Protein AF-A0A6P8ZH25-F1 (afdb_monomer_lite)

InterPro domains:
  IPR004117 Olfactory receptor, insect [PF02949] (187-429)
  IPR004117 Olfactory receptor, insect [PTHR21137] (127-429)

Structure (mmCIF, N/CA/C/O backbone):
data_AF-A0A6P8ZH25-F1
#
_entry.id   AF-A0A6P8ZH25-F1
#
loop_
_atom_site.group_PDB
_atom_site.id
_atom_site.type_symbol
_atom_site.label_atom_id
_atom_site.label_alt_id
_atom_site.label_comp_id
_atom_site.label_asym_id
_atom_site.label_entity_id
_atom_site.label_seq_id
_atom_site.pdbx_PDB_ins_code
_atom_site.Cartn_x
_atom_site.Cartn_y
_atom_site.Cartn_z
_atom_site.occupancy
_atom_site.B_iso_or_equiv
_atom_site.auth_seq_id
_atom_site.auth_comp_id
_atom_site.auth_asym_id
_atom_site.auth_atom_id
_atom_site.pdbx_PDB_model_num
ATOM 1 N N . MET A 1 1 ? 22.038 -32.013 53.210 1.00 41.94 1 MET A N 1
ATOM 2 C CA . MET A 1 1 ? 22.428 -30.971 52.239 1.00 41.94 1 MET A CA 1
ATOM 3 C C . MET A 1 1 ? 22.249 -31.558 50.854 1.00 41.94 1 MET A C 1
ATOM 5 O O . MET A 1 1 ? 22.486 -32.747 50.716 1.00 41.94 1 MET A O 1
ATOM 9 N N . GLU A 1 2 ? 21.809 -30.720 49.915 1.00 32.97 2 GLU A N 1
ATOM 10 C CA . GLU A 1 2 ? 21.386 -31.014 48.532 1.00 32.97 2 GLU A CA 1
ATOM 11 C C . GLU A 1 2 ? 19.942 -31.519 48.394 1.00 32.97 2 GLU A C 1
ATOM 13 O O . GLU A 1 2 ? 19.620 -32.697 48.521 1.00 32.97 2 GLU A O 1
ATOM 18 N N . GLY A 1 3 ? 19.056 -30.538 48.193 1.00 31.77 3 GLY A N 1
ATOM 19 C CA . GLY A 1 3 ? 17.655 -30.710 47.842 1.00 31.77 3 GLY A CA 1
ATOM 20 C C . GLY A 1 3 ? 17.484 -30.830 46.331 1.00 31.77 3 GLY A C 1
ATOM 21 O O . GLY A 1 3 ? 18.135 -30.141 45.551 1.00 31.77 3 GLY A O 1
ATOM 22 N N . VAL A 1 4 ? 16.588 -31.733 45.953 1.00 38.28 4 VAL A N 1
ATOM 23 C CA . VAL A 1 4 ? 16.160 -32.032 44.590 1.00 38.28 4 VAL A CA 1
ATOM 24 C C . VAL A 1 4 ? 15.191 -30.942 44.125 1.00 38.28 4 VAL A C 1
ATOM 26 O O . VAL A 1 4 ? 14.067 -30.870 44.619 1.00 38.28 4 VAL A O 1
ATOM 29 N N . GLU A 1 5 ? 15.601 -30.104 43.170 1.00 32.22 5 GLU A N 1
ATOM 30 C CA . GLU A 1 5 ? 14.687 -29.209 42.452 1.00 32.22 5 GLU A CA 1
ATOM 31 C C . GLU A 1 5 ? 14.111 -29.917 41.220 1.00 32.22 5 GLU A C 1
ATOM 33 O O . GLU A 1 5 ? 14.798 -30.221 40.243 1.00 32.22 5 GLU A O 1
ATOM 38 N N . ALA A 1 6 ? 12.807 -30.181 41.283 1.00 32.41 6 ALA A N 1
ATOM 39 C CA . ALA A 1 6 ? 11.999 -30.630 40.164 1.00 32.41 6 ALA A CA 1
ATOM 40 C C . ALA A 1 6 ? 11.753 -29.454 39.202 1.00 32.41 6 ALA A C 1
ATOM 42 O O . ALA A 1 6 ? 11.005 -28.526 39.504 1.00 32.41 6 ALA A O 1
ATOM 43 N N . SER A 1 7 ? 12.367 -29.509 38.019 1.00 28.81 7 SER A N 1
ATOM 44 C CA . SER A 1 7 ? 12.091 -28.581 36.920 1.00 28.81 7 SER A CA 1
ATOM 45 C C . SER A 1 7 ? 10.743 -28.920 36.278 1.00 28.81 7 SER A C 1
ATOM 47 O O . SER A 1 7 ? 10.609 -29.883 35.521 1.00 28.81 7 SER A O 1
ATOM 49 N N . SER A 1 8 ? 9.716 -28.132 36.597 1.00 29.30 8 SER A N 1
ATOM 50 C CA . SER A 1 8 ? 8.426 -28.165 35.912 1.00 29.30 8 SER A CA 1
ATOM 51 C C . SER A 1 8 ? 8.561 -27.526 34.526 1.00 29.30 8 SER A C 1
ATOM 53 O O . SER A 1 8 ? 8.585 -26.299 34.385 1.00 29.30 8 SER A O 1
ATOM 55 N N . ALA A 1 9 ? 8.626 -28.354 33.486 1.00 29.55 9 ALA A N 1
ATOM 56 C CA . ALA A 1 9 ? 8.555 -27.909 32.102 1.00 29.55 9 ALA A CA 1
ATOM 57 C C . ALA A 1 9 ? 7.158 -27.334 31.800 1.00 29.55 9 ALA A C 1
ATOM 59 O O . ALA A 1 9 ? 6.202 -28.061 31.530 1.00 29.55 9 ALA A O 1
ATOM 60 N N . THR A 1 10 ? 7.029 -26.009 31.832 1.00 28.42 10 THR A N 1
ATOM 61 C CA . THR A 1 10 ? 5.846 -25.299 31.339 1.00 28.42 10 THR A CA 1
ATOM 62 C C . THR A 1 10 ? 5.894 -25.246 29.812 1.00 28.42 10 THR A C 1
ATOM 64 O O . THR A 1 10 ? 6.692 -24.537 29.198 1.00 28.42 10 THR A O 1
ATOM 67 N N . CYS A 1 11 ? 5.025 -26.038 29.182 1.00 28.30 11 CYS A N 1
ATOM 68 C CA . CYS A 1 11 ? 4.780 -26.030 27.744 1.00 28.30 11 CYS A CA 1
ATOM 69 C C . CYS A 1 11 ? 4.263 -24.645 27.306 1.00 28.30 11 CYS A C 1
ATOM 71 O O . CYS A 1 11 ? 3.097 -24.315 27.518 1.00 28.30 11 CYS A O 1
ATOM 73 N N . ARG A 1 12 ? 5.114 -23.826 26.677 1.00 30.80 12 ARG A N 1
ATOM 74 C CA . ARG A 1 12 ? 4.680 -22.600 25.985 1.00 30.80 12 ARG A CA 1
ATOM 75 C C . ARG A 1 12 ? 3.961 -22.974 24.680 1.00 30.80 12 ARG A C 1
ATOM 77 O O . ARG A 1 12 ? 4.535 -23.720 23.885 1.00 30.80 12 ARG A O 1
ATOM 84 N N . PRO A 1 13 ? 2.762 -22.445 24.383 1.00 30.08 13 PRO A N 1
ATOM 85 C CA . PRO A 1 13 ? 2.183 -22.592 23.056 1.00 30.08 13 PRO A CA 1
ATOM 86 C C . PRO A 1 13 ? 2.906 -21.661 22.073 1.00 30.08 13 PRO A C 1
ATOM 88 O O . PRO A 1 13 ? 3.035 -20.462 22.319 1.00 30.08 13 PRO A O 1
ATOM 91 N N . SER A 1 14 ? 3.376 -22.203 20.946 1.00 31.39 14 SER A N 1
ATOM 92 C CA . SER A 1 14 ? 3.889 -21.399 19.834 1.00 31.39 14 SER A CA 1
ATOM 93 C C . SER A 1 14 ? 2.735 -20.728 19.076 1.00 31.39 14 SER A C 1
ATOM 95 O O . SER A 1 14 ? 1.662 -21.313 18.900 1.00 31.39 14 SER A O 1
ATOM 97 N N . ALA A 1 15 ? 2.977 -19.512 18.574 1.00 33.41 15 ALA A N 1
ATOM 98 C CA . ALA A 1 15 ? 2.039 -18.714 17.771 1.00 33.41 15 ALA A CA 1
ATOM 99 C C . ALA A 1 15 ? 1.499 -19.449 16.522 1.00 33.41 15 ALA A C 1
ATOM 101 O O . ALA A 1 15 ? 0.441 -19.108 15.998 1.00 33.41 15 ALA A O 1
ATOM 102 N N . SER A 1 16 ? 2.160 -20.530 16.102 1.00 31.88 16 SER A N 1
ATOM 103 C CA . SER A 1 16 ? 1.724 -21.449 15.047 1.00 31.88 16 SER A CA 1
ATOM 104 C C . SER A 1 16 ? 0.366 -22.116 15.334 1.00 31.88 16 SER A C 1
ATOM 106 O O . SER A 1 16 ? -0.318 -22.538 14.404 1.00 31.88 16 SER A O 1
ATOM 108 N N . ARG A 1 17 ? -0.067 -22.211 16.604 1.00 32.06 17 ARG A N 1
ATOM 109 C CA . ARG A 1 17 ? -1.355 -22.838 16.960 1.00 32.06 17 ARG A CA 1
ATOM 110 C C . ARG A 1 17 ? -2.579 -21.948 16.721 1.00 32.06 17 ARG A C 1
ATOM 112 O O . ARG A 1 17 ? -3.657 -22.499 16.519 1.00 32.06 17 ARG A O 1
ATOM 119 N N . LEU A 1 18 ? -2.434 -20.620 16.666 1.00 34.16 18 LEU A N 1
ATOM 120 C CA . LEU A 1 18 ? -3.557 -19.726 16.336 1.00 34.16 18 LEU A CA 1
ATOM 121 C C . LEU A 1 18 ? -3.983 -19.858 14.866 1.00 34.16 18 LEU A C 1
ATOM 123 O O . LEU A 1 18 ? -5.175 -19.854 14.575 1.00 34.16 18 LEU A O 1
ATOM 127 N N . ILE A 1 19 ? -3.031 -20.104 13.962 1.00 35.47 19 ILE A N 1
ATOM 128 C CA . ILE A 1 19 ? -3.310 -20.353 12.539 1.00 35.47 19 ILE A CA 1
ATOM 129 C C . ILE A 1 19 ? -3.997 -21.723 12.354 1.00 35.47 19 ILE A C 1
ATOM 131 O O . ILE A 1 19 ? -4.951 -21.848 11.588 1.00 35.47 19 ILE A O 1
ATOM 135 N N . CYS A 1 20 ? -3.618 -22.742 13.137 1.00 30.62 20 CYS A N 1
ATOM 136 C CA . CYS A 1 20 ? -4.289 -24.052 13.120 1.00 30.62 20 CYS A CA 1
ATOM 137 C C . CYS A 1 20 ? -5.704 -24.049 13.733 1.00 30.62 20 CYS A C 1
ATOM 139 O O . CYS A 1 20 ? -6.527 -24.887 13.353 1.00 30.62 20 CYS A O 1
ATOM 141 N N . CYS A 1 21 ? -6.018 -23.136 14.661 1.00 30.91 21 CYS A N 1
ATOM 142 C CA . CYS A 1 21 ? -7.370 -23.024 15.221 1.00 30.91 21 CYS A CA 1
ATOM 143 C C . CYS A 1 21 ? -8.392 -22.528 14.185 1.00 30.91 21 CYS A C 1
ATOM 145 O O . CYS A 1 21 ? -9.503 -23.057 14.157 1.00 30.91 21 CYS A O 1
ATOM 147 N N . ASN A 1 22 ? -8.006 -21.625 13.276 1.00 34.78 22 ASN A N 1
ATOM 148 C CA . ASN A 1 22 ? -8.889 -21.165 12.195 1.00 34.78 22 ASN A CA 1
ATOM 149 C C . ASN A 1 22 ? -9.172 -22.266 11.157 1.00 34.78 22 ASN A C 1
ATOM 151 O O . ASN A 1 22 ? -10.316 -22.436 10.739 1.00 34.78 22 ASN A O 1
ATOM 155 N N . VAL A 1 23 ? -8.184 -23.111 10.834 1.00 36.50 23 VAL A N 1
ATOM 156 C CA . VAL A 1 23 ? -8.378 -24.249 9.912 1.00 36.50 23 VAL A CA 1
ATOM 157 C C . VAL A 1 23 ? -9.292 -25.329 10.516 1.00 36.50 23 VAL A C 1
ATOM 159 O O . VAL A 1 23 ? -10.121 -25.911 9.815 1.00 36.50 23 VAL A O 1
ATOM 162 N N . ARG A 1 24 ? -9.213 -25.585 11.833 1.00 31.42 24 ARG A N 1
ATOM 163 C CA . ARG A 1 24 ? -10.114 -26.542 12.511 1.00 31.42 24 ARG A CA 1
ATOM 164 C C . ARG A 1 24 ? -11.549 -26.033 12.655 1.00 31.42 24 ARG A C 1
ATOM 166 O O . ARG A 1 24 ? -12.466 -26.853 12.636 1.00 31.42 24 ARG A O 1
ATOM 173 N N . PHE A 1 25 ? -11.753 -24.723 12.795 1.00 35.47 25 PHE A N 1
ATOM 174 C CA . PHE A 1 25 ? -13.096 -24.143 12.893 1.00 35.47 25 PHE A CA 1
ATOM 175 C C . PHE A 1 25 ? -13.798 -24.060 11.528 1.00 35.47 25 PHE A C 1
ATOM 177 O O . PHE A 1 25 ? -14.995 -24.332 11.454 1.00 35.47 25 PHE A O 1
ATOM 184 N N . ALA A 1 26 ? -13.056 -23.794 10.444 1.00 39.66 26 ALA A N 1
ATOM 185 C CA . ALA A 1 26 ? -13.583 -23.851 9.078 1.00 39.66 26 ALA A CA 1
ATOM 186 C C . ALA A 1 26 ? -14.011 -25.279 8.682 1.00 39.66 26 ALA A C 1
ATOM 188 O O . ALA A 1 26 ? -15.120 -25.478 8.187 1.00 39.66 26 ALA A O 1
ATOM 189 N N . ARG A 1 27 ? -13.201 -26.294 9.023 1.00 33.53 27 ARG A N 1
ATOM 190 C CA . ARG A 1 27 ? -13.500 -27.707 8.720 1.00 33.53 27 ARG A CA 1
ATOM 191 C C . ARG A 1 27 ? -14.747 -28.242 9.443 1.00 33.53 27 ARG A C 1
ATOM 193 O O . ARG A 1 27 ? -15.512 -29.004 8.865 1.00 33.53 27 ARG A O 1
ATOM 200 N N . ARG A 1 28 ? -15.021 -27.788 10.676 1.00 37.75 28 ARG A N 1
ATOM 201 C CA . ARG A 1 28 ? -16.257 -28.156 11.402 1.00 37.75 28 ARG A CA 1
ATOM 202 C C . ARG A 1 28 ? -17.522 -27.505 10.837 1.00 37.75 28 ARG A C 1
ATOM 204 O O . ARG A 1 28 ? -18.614 -28.001 11.099 1.00 37.75 28 ARG A O 1
ATOM 211 N N . ARG A 1 29 ? -17.401 -26.411 10.076 1.00 40.12 29 ARG A N 1
ATOM 212 C CA . ARG A 1 29 ? -18.542 -25.763 9.412 1.00 40.12 29 ARG A CA 1
ATOM 213 C C . ARG A 1 29 ? -18.946 -26.481 8.123 1.00 40.12 29 ARG A C 1
ATOM 215 O O . ARG A 1 29 ? -20.135 -26.531 7.831 1.00 40.12 29 ARG A O 1
ATOM 222 N N . GLU A 1 30 ? -17.993 -27.083 7.410 1.00 43.09 30 GLU A N 1
ATOM 223 C CA . GLU A 1 30 ? -18.275 -27.941 6.247 1.00 43.09 30 GLU A CA 1
ATOM 224 C C . GLU A 1 30 ? -18.867 -29.297 6.658 1.00 43.09 30 GLU A C 1
ATOM 226 O O . GLU A 1 30 ? -19.815 -29.767 6.035 1.00 43.09 30 GLU A O 1
ATOM 231 N N . GLU A 1 31 ? -18.401 -29.886 7.764 1.00 42.75 31 GLU A N 1
ATOM 232 C CA . GLU A 1 31 ? -18.943 -31.156 8.281 1.00 42.75 31 GLU A CA 1
ATOM 233 C C . GLU A 1 31 ? -20.357 -31.012 8.885 1.00 42.75 31 GLU A C 1
ATOM 235 O O . GLU A 1 31 ? -21.111 -31.982 8.935 1.00 42.75 31 GLU A O 1
ATOM 240 N N . ALA A 1 32 ? -20.766 -29.803 9.289 1.00 43.03 32 ALA A N 1
ATOM 241 C CA . ALA A 1 32 ? -22.109 -29.530 9.813 1.00 43.03 32 ALA A CA 1
ATOM 242 C C . ALA A 1 32 ? -23.159 -29.200 8.727 1.00 43.03 32 ALA A C 1
ATOM 244 O O . ALA A 1 32 ? -24.342 -29.079 9.045 1.00 43.03 32 ALA A O 1
ATOM 245 N N . ALA A 1 33 ? -22.759 -29.056 7.456 1.00 40.97 33 ALA A N 1
ATOM 246 C CA . ALA A 1 33 ? -23.643 -28.623 6.368 1.00 40.97 33 ALA A CA 1
ATOM 247 C C . ALA A 1 33 ? -24.341 -29.766 5.596 1.00 40.97 33 ALA A C 1
ATOM 249 O O . ALA A 1 33 ? -25.111 -29.486 4.681 1.00 40.97 33 ALA A O 1
ATOM 250 N N . PHE A 1 34 ? -24.138 -31.037 5.964 1.00 39.31 34 PHE A N 1
ATOM 251 C CA . PHE A 1 34 ? -24.825 -32.169 5.325 1.00 39.31 34 PHE A CA 1
ATOM 252 C C . PHE A 1 34 ? -25.292 -33.238 6.325 1.00 39.31 34 PHE A C 1
ATOM 254 O O . PHE A 1 34 ? -24.576 -34.207 6.579 1.00 39.31 34 PHE A O 1
ATOM 261 N N . PRO A 1 35 ? -26.538 -33.164 6.824 1.00 36.78 35 PRO A N 1
ATOM 262 C CA . PRO A 1 35 ? -27.237 -34.337 7.305 1.00 36.78 35 PRO A CA 1
ATOM 263 C C . PRO A 1 35 ? -28.072 -34.926 6.157 1.00 36.78 35 PRO A C 1
ATOM 265 O O . PRO A 1 35 ? -29.107 -34.389 5.778 1.00 36.78 35 PRO A O 1
ATOM 268 N N . GLY A 1 36 ? -27.592 -36.043 5.610 1.00 37.91 36 GLY A N 1
ATOM 269 C CA . GLY A 1 36 ? -28.403 -37.128 5.048 1.00 37.91 36 GLY A CA 1
ATOM 270 C C . GLY A 1 36 ? -29.333 -36.835 3.863 1.00 37.91 36 GLY A C 1
ATOM 271 O O . GLY A 1 36 ? -30.453 -36.366 4.037 1.00 37.91 36 GLY A O 1
ATOM 272 N N . LYS A 1 37 ? -28.972 -37.352 2.682 1.00 33.91 37 LYS A N 1
ATOM 273 C CA . LYS A 1 37 ? -29.945 -38.003 1.789 1.00 33.91 37 LYS A CA 1
ATOM 274 C C . LYS A 1 37 ? -29.363 -39.302 1.249 1.00 33.91 37 LYS A C 1
ATOM 276 O O . LYS A 1 37 ? -28.205 -39.364 0.851 1.00 33.91 37 LYS A O 1
ATOM 281 N N . GLY A 1 38 ? -30.185 -40.338 1.365 1.00 31.92 38 GLY A N 1
ATOM 282 C CA . GLY A 1 38 ? -29.823 -41.731 1.201 1.00 31.92 38 GLY A CA 1
ATOM 283 C C . GLY A 1 38 ? -29.716 -42.220 -0.239 1.00 31.92 38 GLY A C 1
ATOM 284 O O . GLY A 1 38 ? -30.095 -41.562 -1.203 1.00 31.92 38 GLY A O 1
ATOM 285 N N . SER A 1 39 ? -29.186 -43.436 -0.275 1.00 34.12 39 SER A N 1
ATOM 286 C CA . SER A 1 39 ? -29.088 -44.412 -1.354 1.00 34.12 39 SER A CA 1
ATOM 287 C C . SER A 1 39 ? -30.368 -44.614 -2.180 1.00 34.12 39 SER A C 1
ATOM 289 O O . SER A 1 39 ? -31.435 -44.823 -1.605 1.00 34.12 39 SER A O 1
ATOM 291 N N . ALA A 1 40 ? -30.214 -44.621 -3.510 1.00 32.22 40 ALA A N 1
ATOM 292 C CA . ALA A 1 40 ? -30.856 -45.510 -4.497 1.00 32.22 40 ALA A CA 1
ATOM 293 C C . ALA A 1 40 ? -30.321 -45.106 -5.894 1.00 32.22 40 ALA A C 1
ATOM 295 O O . ALA A 1 40 ? -30.482 -43.962 -6.304 1.00 32.22 40 ALA A O 1
ATOM 296 N N . ALA A 1 41 ? -29.446 -45.898 -6.515 1.00 31.73 41 ALA A N 1
ATOM 297 C CA . ALA A 1 41 ? -29.753 -46.999 -7.440 1.00 31.73 41 ALA A CA 1
ATOM 298 C C . ALA A 1 41 ? -29.837 -46.561 -8.924 1.00 31.73 41 ALA A C 1
ATOM 300 O O . ALA A 1 41 ? -30.678 -45.759 -9.313 1.00 31.73 41 ALA A O 1
ATOM 301 N N . ASP A 1 42 ? -28.944 -47.165 -9.714 1.00 30.44 42 ASP A N 1
ATOM 302 C CA . ASP A 1 42 ? -29.065 -47.574 -11.119 1.00 30.44 42 ASP A CA 1
ATOM 303 C C . ASP A 1 42 ? -29.410 -46.558 -12.224 1.00 30.44 42 ASP A C 1
ATOM 305 O O . ASP A 1 42 ? -30.568 -46.189 -12.425 1.00 30.44 42 ASP A O 1
ATOM 309 N N . ARG A 1 43 ? -28.423 -46.299 -13.107 1.00 29.84 43 ARG A N 1
ATOM 310 C CA . ARG A 1 43 ? -28.466 -46.743 -14.523 1.00 29.84 43 ARG A CA 1
ATOM 311 C C . ARG A 1 43 ? -27.180 -46.424 -15.319 1.00 29.84 43 ARG A C 1
ATOM 313 O O . ARG A 1 43 ? -26.811 -45.273 -15.492 1.00 29.84 43 ARG A O 1
ATOM 320 N N . CYS A 1 44 ? -26.554 -47.508 -15.786 1.00 29.61 44 CYS A N 1
ATOM 321 C CA . CYS A 1 44 ? -25.928 -47.795 -17.091 1.00 29.61 44 CYS A CA 1
ATOM 322 C C . CYS A 1 44 ? -25.348 -46.670 -17.988 1.00 29.61 44 CYS A C 1
ATOM 324 O O . CYS A 1 44 ? -26.069 -45.766 -18.389 1.00 29.61 44 CYS A O 1
ATOM 326 N N . LEU A 1 45 ? -24.072 -46.869 -18.386 1.00 30.05 45 LEU A N 1
ATOM 327 C CA . LEU A 1 45 ? -23.525 -47.023 -19.766 1.00 30.05 45 LEU A CA 1
ATOM 328 C C . LEU A 1 45 ? -24.222 -46.210 -20.885 1.00 30.05 45 LEU A C 1
ATOM 330 O O . LEU A 1 45 ? -25.428 -46.315 -21.044 1.00 30.05 45 LEU A O 1
ATOM 334 N N . SER A 1 46 ? -23.589 -45.512 -21.832 1.00 29.73 46 SER A N 1
ATOM 335 C CA . SER A 1 46 ? -22.225 -45.487 -22.383 1.00 29.73 46 SER A CA 1
ATOM 336 C C . SER A 1 46 ? -22.172 -44.371 -23.475 1.00 29.73 46 SER A C 1
ATOM 338 O O . SER A 1 46 ? -23.201 -43.750 -23.740 1.00 29.73 46 SER A O 1
ATOM 340 N N . PRO A 1 47 ? -21.013 -44.088 -24.110 1.00 48.34 47 PRO A N 1
ATOM 341 C CA . PRO A 1 47 ? -20.700 -42.829 -24.808 1.00 48.34 47 PRO A CA 1
ATOM 342 C C . PRO A 1 47 ? -20.825 -42.906 -26.341 1.00 48.34 47 PRO A C 1
ATOM 344 O O . PRO A 1 47 ? -20.749 -44.004 -26.891 1.00 48.34 47 PRO A O 1
ATOM 347 N N . SER A 1 48 ? -20.917 -41.767 -27.055 1.00 28.11 48 SER A N 1
ATOM 348 C CA . SER A 1 48 ? -20.424 -41.637 -28.451 1.00 28.11 48 SER A CA 1
ATOM 349 C C . SER A 1 48 ? -20.575 -40.241 -29.099 1.00 28.11 48 SER A C 1
ATOM 351 O O . SER A 1 48 ? -21.643 -39.646 -29.049 1.00 28.11 48 SER A O 1
ATOM 353 N N . TYR A 1 49 ? -19.503 -39.857 -29.818 1.00 28.16 49 TYR A N 1
ATOM 354 C CA . TYR A 1 49 ? -19.411 -39.038 -31.052 1.00 28.16 49 TYR A CA 1
ATOM 355 C C . TYR A 1 49 ? -19.664 -37.511 -30.977 1.00 28.16 49 TYR A C 1
ATOM 357 O O . TYR A 1 49 ? -20.707 -37.073 -30.518 1.00 28.16 49 TYR A O 1
ATOM 365 N N . MET A 1 50 ? -18.694 -36.622 -31.268 1.00 28.44 50 MET A N 1
ATOM 366 C CA . MET A 1 50 ? -17.892 -36.300 -32.485 1.00 28.44 50 MET A CA 1
ATOM 367 C C . MET A 1 50 ? -18.469 -35.109 -33.277 1.00 28.44 50 MET A C 1
ATOM 369 O O . MET A 1 50 ? -19.603 -35.149 -33.732 1.00 28.44 50 MET A O 1
ATOM 373 N N . GLU A 1 51 ? -17.610 -34.092 -33.409 1.00 29.97 51 GLU A N 1
ATOM 374 C CA . GLU A 1 51 ? -17.372 -33.170 -34.537 1.00 29.97 51 GLU A CA 1
ATOM 375 C C . GLU A 1 51 ? -18.513 -32.563 -35.374 1.00 29.97 51 GLU A C 1
ATOM 377 O O . GLU A 1 51 ? -19.304 -33.261 -35.996 1.00 29.97 51 GLU A O 1
ATOM 382 N N . HIS A 1 52 ? -18.430 -31.227 -35.506 1.00 28.77 52 HIS A N 1
ATOM 383 C CA . HIS A 1 52 ? -18.580 -30.363 -36.702 1.00 28.77 52 HIS A CA 1
ATOM 384 C C . HIS A 1 52 ? -19.217 -29.020 -36.285 1.00 28.77 52 HIS A C 1
ATOM 386 O O . HIS A 1 52 ? -20.030 -28.978 -35.375 1.00 28.77 52 HIS A O 1
ATOM 392 N N . SER A 1 53 ? -18.967 -27.852 -36.876 1.00 27.98 53 SER A N 1
ATOM 393 C CA . SER A 1 53 ? -18.182 -27.413 -38.028 1.00 27.98 53 SER A CA 1
ATOM 394 C C . SER A 1 53 ? -18.185 -25.874 -37.996 1.00 27.98 53 SER A C 1
ATOM 396 O O . SER A 1 53 ? -19.134 -25.245 -37.525 1.00 27.98 53 SER A O 1
ATOM 398 N N . ALA A 1 54 ? -17.113 -25.281 -38.513 1.00 32.25 54 ALA A N 1
ATOM 399 C CA . ALA A 1 54 ? -16.956 -23.862 -38.787 1.00 32.25 54 ALA A CA 1
ATOM 400 C C . ALA A 1 54 ? -17.879 -23.358 -39.917 1.00 32.25 54 ALA A C 1
ATOM 402 O O . ALA A 1 54 ? -18.015 -24.023 -40.936 1.00 32.25 54 ALA A O 1
ATOM 403 N N . ARG A 1 55 ? -18.410 -22.133 -39.779 1.00 30.30 55 ARG A N 1
ATOM 404 C CA . ARG A 1 55 ? -18.876 -21.199 -40.838 1.00 30.30 55 ARG A CA 1
ATOM 405 C C . ARG A 1 55 ? -18.868 -19.797 -40.199 1.00 30.30 55 ARG A C 1
ATOM 407 O O . ARG A 1 55 ? -19.412 -19.652 -39.115 1.00 30.30 55 ARG A O 1
ATOM 414 N N . GLY A 1 56 ? -18.261 -18.730 -40.719 1.00 28.38 56 GLY A N 1
ATOM 415 C CA . GLY A 1 56 ? -17.935 -18.387 -42.101 1.00 28.38 56 GLY A CA 1
ATOM 416 C C . GLY A 1 56 ? -19.106 -17.640 -42.753 1.00 28.38 56 GLY A C 1
ATOM 417 O O . GLY A 1 56 ? -20.055 -18.301 -43.175 1.00 28.38 56 GLY A O 1
ATOM 418 N N . ARG A 1 57 ? -19.048 -16.294 -42.778 1.00 31.83 57 ARG A N 1
ATOM 419 C CA . ARG A 1 57 ? -19.710 -15.334 -43.704 1.00 31.83 57 ARG A CA 1
ATOM 420 C C . ARG A 1 57 ? -19.393 -13.903 -43.222 1.00 31.83 57 ARG A C 1
ATOM 422 O O . ARG A 1 57 ? -19.732 -13.571 -42.095 1.00 31.83 57 ARG A O 1
ATOM 429 N N . GLU A 1 58 ? -18.531 -13.117 -43.870 1.00 31.58 58 GLU A N 1
ATOM 430 C CA . GLU A 1 58 ? -18.702 -12.371 -45.138 1.00 31.58 58 GLU A CA 1
ATOM 431 C C . GLU A 1 58 ? -19.977 -11.520 -45.220 1.00 31.58 58 GLU A C 1
ATOM 433 O O . GLU A 1 58 ? -21.068 -12.047 -45.425 1.00 31.58 58 GLU A O 1
ATOM 438 N N . THR A 1 59 ? -19.793 -10.196 -45.173 1.00 33.00 59 THR A N 1
ATOM 439 C CA . THR A 1 59 ? -20.651 -9.203 -45.839 1.00 33.00 59 THR A CA 1
ATOM 440 C C . THR A 1 59 ? -19.799 -8.008 -46.275 1.00 33.00 59 THR A C 1
ATOM 442 O O . THR A 1 59 ? -19.374 -7.202 -45.450 1.00 33.00 59 THR A O 1
ATOM 445 N N . GLU A 1 60 ? -19.579 -7.908 -47.585 1.00 32.78 60 GLU A N 1
ATOM 446 C CA . GLU A 1 60 ? -19.169 -6.708 -48.320 1.00 32.78 60 GLU A CA 1
ATOM 447 C C . GLU A 1 60 ? -20.361 -6.131 -49.114 1.00 32.78 60 GLU A C 1
ATOM 449 O O . GLU A 1 60 ? -21.305 -6.857 -49.431 1.00 32.78 60 GLU A O 1
ATOM 454 N N . ARG A 1 61 ? -20.201 -4.861 -49.539 1.00 29.91 61 ARG A N 1
ATOM 455 C CA . ARG A 1 61 ? -21.020 -3.996 -50.436 1.00 29.91 61 ARG A CA 1
ATOM 456 C C . ARG A 1 61 ? -22.082 -3.126 -49.740 1.00 29.91 61 ARG A C 1
ATOM 458 O O . ARG A 1 61 ? -22.771 -3.586 -48.850 1.00 29.91 61 ARG A O 1
ATOM 465 N N . CYS A 1 62 ? -22.332 -1.866 -50.123 1.00 28.00 62 CYS A N 1
ATOM 466 C CA . CYS A 1 62 ? -21.925 -1.080 -51.298 1.00 28.00 62 CYS A CA 1
ATOM 467 C C . CYS A 1 62 ? -22.163 0.437 -51.060 1.00 28.00 62 CYS A C 1
ATOM 469 O O . CYS A 1 62 ? -23.228 0.816 -50.589 1.00 28.00 62 CYS A O 1
ATOM 471 N N . VAL A 1 63 ? -21.201 1.270 -51.482 1.00 30.55 63 VAL A N 1
ATOM 472 C CA . VAL A 1 63 ? -21.321 2.471 -52.352 1.00 30.55 63 VAL A CA 1
ATOM 473 C C . VAL A 1 63 ? -22.416 3.527 -52.076 1.00 30.55 63 VAL A C 1
ATOM 475 O O . VAL A 1 63 ? -23.586 3.304 -52.369 1.00 30.55 63 VAL A O 1
ATOM 478 N N . ARG A 1 64 ? -21.998 4.778 -51.789 1.00 28.92 64 ARG A N 1
ATOM 479 C CA . ARG A 1 64 ? -22.271 5.936 -52.681 1.00 28.92 64 ARG A CA 1
ATOM 480 C C . ARG A 1 64 ? -21.485 7.205 -52.322 1.00 28.92 64 ARG A C 1
ATOM 482 O O . ARG A 1 64 ? -21.637 7.801 -51.265 1.00 28.92 64 ARG A O 1
ATOM 489 N N . THR A 1 65 ? -20.711 7.635 -53.309 1.00 33.00 65 THR A N 1
ATOM 490 C CA . THR A 1 65 ? -20.127 8.958 -53.538 1.00 33.00 65 THR A CA 1
ATOM 491 C C . THR A 1 65 ? -21.183 10.059 -53.686 1.00 33.00 65 THR A C 1
ATOM 493 O O . THR A 1 65 ? -22.143 9.883 -54.437 1.00 33.00 65 THR A O 1
ATOM 496 N N . ARG A 1 66 ? -20.935 11.240 -53.102 1.00 30.64 66 ARG A N 1
ATOM 497 C CA . ARG A 1 66 ? -21.407 12.535 -53.625 1.00 30.64 66 ARG A CA 1
ATOM 498 C C . ARG A 1 66 ? -20.404 13.643 -53.293 1.00 30.64 66 ARG A C 1
ATOM 500 O O . ARG A 1 66 ? -20.294 14.090 -52.160 1.00 30.64 66 ARG A O 1
ATOM 507 N N . SER A 1 67 ? -19.696 14.074 -54.327 1.00 32.47 67 SER A N 1
ATOM 508 C CA . SER A 1 67 ? -18.982 15.342 -54.432 1.00 32.47 67 SER A CA 1
ATOM 509 C C . SER A 1 67 ? -19.888 16.378 -55.104 1.00 32.47 67 SER A C 1
ATOM 511 O O . SER A 1 67 ? -20.485 16.047 -56.127 1.00 32.47 67 SER A O 1
ATOM 513 N N . ALA A 1 68 ? -19.952 17.601 -54.566 1.00 33.41 68 ALA A N 1
ATOM 514 C CA . ALA A 1 68 ? -19.936 18.886 -55.291 1.00 33.41 68 ALA A CA 1
ATOM 515 C C . ALA A 1 68 ? -20.491 20.024 -54.415 1.00 33.41 68 ALA A C 1
ATOM 517 O O . ALA A 1 68 ? -21.514 19.853 -53.758 1.00 33.41 68 ALA A O 1
ATOM 518 N N . GLY A 1 69 ? -19.865 21.204 -54.502 1.00 29.23 69 GLY A N 1
ATOM 519 C CA . GLY A 1 69 ? -20.541 22.477 -54.228 1.00 29.23 69 GLY A CA 1
ATOM 520 C C . GLY A 1 69 ? -19.793 23.454 -53.325 1.00 29.23 69 GLY A C 1
ATOM 521 O O . GLY A 1 69 ? -20.130 23.602 -52.158 1.00 29.23 69 GLY A O 1
ATOM 522 N N . TRP A 1 70 ? -18.816 24.167 -53.885 1.00 37.91 70 TRP A N 1
ATOM 523 C CA . TRP A 1 70 ? -18.307 25.429 -53.342 1.00 37.91 70 TRP A CA 1
ATOM 524 C C . TRP A 1 70 ? -19.390 26.521 -53.364 1.00 37.91 70 TRP A C 1
ATOM 526 O O . TRP A 1 70 ? -19.975 26.768 -54.417 1.00 37.91 70 TRP A O 1
ATOM 536 N N . ALA A 1 71 ? -19.551 27.267 -52.268 1.00 32.62 71 ALA A N 1
ATOM 537 C CA . ALA A 1 71 ? -20.043 28.644 -52.306 1.00 32.62 71 ALA A CA 1
ATOM 538 C C . ALA A 1 71 ? -19.484 29.460 -51.129 1.00 32.62 71 ALA A C 1
ATOM 540 O O . ALA A 1 71 ? -19.391 28.996 -49.996 1.00 32.62 71 ALA A O 1
ATOM 541 N N . ARG A 1 72 ? -19.069 30.682 -51.462 1.00 36.62 72 ARG A N 1
ATOM 542 C CA . ARG A 1 72 ? -18.359 31.667 -50.641 1.00 36.62 72 ARG A CA 1
ATOM 543 C C . ARG A 1 72 ? -19.285 32.241 -49.565 1.00 36.62 72 ARG A C 1
ATOM 545 O O . ARG A 1 72 ? -20.405 32.630 -49.876 1.00 36.62 72 ARG A O 1
ATOM 552 N N . GLY A 1 73 ? -18.781 32.386 -48.343 1.00 34.16 73 GLY A N 1
ATOM 553 C CA . GLY A 1 73 ? -19.439 33.123 -47.265 1.00 34.16 73 GLY A CA 1
ATOM 554 C C . GLY A 1 73 ? -18.392 33.837 -46.420 1.00 34.16 73 GLY A C 1
ATOM 555 O O . GLY A 1 73 ? -17.543 33.196 -45.810 1.00 34.16 73 GLY A O 1
ATOM 556 N N . ALA A 1 74 ? -18.416 35.167 -46.461 1.00 34.19 74 ALA A N 1
ATOM 557 C CA . ALA A 1 74 ? -17.466 36.053 -45.809 1.00 34.19 74 ALA A CA 1
ATOM 558 C C . ALA A 1 74 ? -17.416 35.857 -44.284 1.00 34.19 74 ALA A C 1
ATOM 560 O O . ALA A 1 74 ? -18.436 35.696 -43.614 1.00 34.19 74 ALA A O 1
ATOM 561 N N . ALA A 1 75 ? -16.197 35.915 -43.754 1.00 33.34 75 ALA A N 1
ATOM 562 C CA . ALA A 1 75 ? -15.877 35.809 -42.343 1.00 33.34 75 ALA A CA 1
ATOM 563 C C . ALA A 1 75 ? -16.504 36.948 -41.517 1.00 33.34 75 ALA A C 1
ATOM 565 O O . ALA A 1 75 ? -16.242 38.126 -41.759 1.00 33.34 75 ALA A O 1
ATOM 566 N N . ARG A 1 76 ? -17.255 36.589 -40.471 1.00 35.66 76 ARG A N 1
ATOM 567 C CA . ARG A 1 76 ? -17.354 37.390 -39.245 1.00 35.66 76 ARG A CA 1
ATOM 568 C C . ARG A 1 76 ? -16.594 36.648 -38.157 1.00 35.66 76 ARG A C 1
ATOM 570 O O . ARG A 1 76 ? -16.957 35.535 -37.792 1.00 35.66 76 ARG A O 1
ATOM 577 N N . VAL A 1 77 ? -15.520 37.270 -37.688 1.00 40.38 77 VAL A N 1
ATOM 578 C CA . VAL A 1 77 ? -14.703 36.819 -36.559 1.00 40.38 77 VAL A CA 1
ATOM 579 C C . VAL A 1 77 ? -15.539 36.960 -35.280 1.00 40.38 77 VAL A C 1
ATOM 581 O O . VAL A 1 77 ? -15.921 38.084 -34.951 1.00 40.38 77 VAL A O 1
ATOM 584 N N . PRO A 1 78 ? -15.862 35.874 -34.555 1.00 44.22 78 PRO A N 1
ATOM 585 C CA . PRO A 1 78 ? -16.412 35.999 -33.213 1.00 44.22 78 PRO A CA 1
ATOM 586 C C . PRO A 1 78 ? -15.308 36.465 -32.246 1.00 44.22 78 PRO A C 1
ATOM 588 O O . PRO A 1 78 ? -14.138 36.117 -32.438 1.00 44.22 78 PRO A O 1
ATOM 591 N N . PRO A 1 79 ? -15.643 37.257 -31.211 1.00 39.56 79 PRO A N 1
ATOM 592 C CA . PRO A 1 79 ? -14.667 37.710 -30.232 1.00 39.56 79 PRO A CA 1
ATOM 593 C C . PRO A 1 79 ? -14.010 36.514 -29.540 1.00 39.56 79 PRO A C 1
ATOM 595 O O . PRO A 1 79 ? -14.657 35.520 -29.206 1.00 39.56 79 PRO A O 1
ATOM 598 N N . SER A 1 80 ? -12.701 36.630 -29.343 1.00 35.47 80 SER A N 1
ATOM 599 C CA . SER A 1 80 ? -11.873 35.642 -28.670 1.00 35.47 80 SER A CA 1
ATOM 600 C C . SER A 1 80 ? -12.446 35.300 -27.286 1.00 35.47 80 SER A C 1
ATOM 602 O O . SER A 1 80 ? -12.722 36.204 -26.490 1.00 35.47 80 SER A O 1
ATOM 604 N N . PRO A 1 81 ? -12.616 34.008 -26.947 1.00 37.38 81 PRO A N 1
ATOM 605 C CA . PRO A 1 81 ? -12.952 33.636 -25.585 1.00 37.38 81 PRO A CA 1
ATOM 606 C C . PRO A 1 81 ? -11.809 34.086 -24.671 1.00 37.38 81 PRO A C 1
ATOM 608 O O . PRO A 1 81 ? -10.634 33.806 -24.933 1.00 37.38 81 PRO A O 1
ATOM 611 N N . ARG A 1 82 ? -12.156 34.821 -23.606 1.00 34.78 82 ARG A N 1
ATOM 612 C CA . ARG A 1 82 ? -11.226 35.198 -22.534 1.00 34.78 82 ARG A CA 1
ATOM 613 C C . ARG A 1 82 ? -10.432 33.957 -22.125 1.00 34.78 82 ARG A C 1
ATOM 615 O O . ARG A 1 82 ? -11.018 32.972 -21.681 1.00 34.78 82 ARG A O 1
ATOM 622 N N . ARG A 1 83 ? -9.102 34.025 -22.260 1.00 29.86 83 ARG A N 1
ATOM 623 C CA . ARG A 1 83 ? -8.169 33.040 -21.701 1.00 29.86 83 ARG A CA 1
ATOM 624 C C . ARG A 1 83 ? -8.388 32.968 -20.191 1.00 29.86 83 ARG A C 1
ATOM 626 O O . ARG A 1 83 ? -7.829 33.766 -19.443 1.00 29.86 83 ARG A O 1
ATOM 633 N N . VAL A 1 84 ? -9.182 32.004 -19.747 1.00 39.47 84 VAL A N 1
ATOM 634 C CA . VAL A 1 84 ? -9.097 31.503 -18.379 1.00 39.47 84 VAL A CA 1
ATOM 635 C C . VAL A 1 84 ? -7.798 30.711 -18.334 1.00 39.47 84 VAL A C 1
ATOM 637 O O . VAL A 1 84 ? -7.646 29.725 -19.056 1.00 39.47 84 VAL A O 1
ATOM 640 N N . ARG A 1 85 ? -6.811 31.207 -17.579 1.00 33.47 85 ARG A N 1
ATOM 641 C CA . ARG A 1 85 ? -5.567 30.465 -17.353 1.00 33.47 85 ARG A CA 1
ATOM 642 C C . ARG A 1 85 ? -5.946 29.111 -16.740 1.00 33.47 85 ARG A C 1
ATOM 644 O O . ARG A 1 85 ? -6.667 29.118 -15.742 1.00 33.47 85 ARG A O 1
ATOM 651 N N . PRO A 1 86 ? -5.502 27.974 -17.300 1.00 33.47 86 PRO A N 1
ATOM 652 C CA . PRO A 1 86 ? -5.609 26.717 -16.578 1.00 33.47 86 PRO A CA 1
ATOM 653 C C . PRO A 1 86 ? -4.819 26.858 -15.265 1.00 33.47 86 PRO A C 1
ATOM 655 O O . PRO A 1 86 ? -3.740 27.464 -15.287 1.00 33.47 86 PRO A O 1
ATOM 658 N N . PRO A 1 87 ? -5.347 26.368 -14.129 1.00 37.19 87 PRO A N 1
ATOM 659 C CA . PRO A 1 87 ? -4.601 26.372 -12.879 1.00 37.19 87 PRO A CA 1
ATOM 660 C C . PRO A 1 87 ? -3.294 25.607 -13.089 1.00 37.19 87 PRO A C 1
ATOM 662 O O . PRO A 1 87 ? -3.265 24.561 -13.745 1.00 37.19 87 PRO A O 1
ATOM 665 N N . GLN A 1 88 ? -2.195 26.172 -12.596 1.00 35.00 88 GLN A N 1
ATOM 666 C CA . GLN A 1 88 ? -0.898 25.520 -12.698 1.00 35.00 88 GLN A CA 1
ATOM 667 C C . GLN A 1 88 ? -0.928 24.238 -11.861 1.00 35.00 88 GLN A C 1
ATOM 669 O O . GLN A 1 88 ? -1.459 24.219 -10.754 1.00 35.00 88 GLN A O 1
ATOM 674 N N . VAL A 1 89 ? -0.336 23.160 -12.377 1.00 37.72 89 VAL A N 1
ATOM 675 C CA . VAL A 1 89 ? -0.257 21.849 -11.704 1.00 37.72 89 VAL A CA 1
ATOM 676 C C . VAL A 1 89 ? 0.361 21.962 -10.295 1.00 37.72 89 VAL A C 1
ATOM 678 O O . VAL A 1 89 ? 0.010 21.196 -9.400 1.00 37.72 89 VAL A O 1
ATOM 681 N N . SER A 1 90 ? 1.193 22.978 -10.052 1.00 32.62 90 SER A N 1
ATOM 682 C CA . SER A 1 90 ? 1.735 23.333 -8.735 1.00 32.62 90 SER A CA 1
ATOM 683 C C . SER A 1 90 ? 0.672 23.770 -7.710 1.00 32.62 90 SER A C 1
ATOM 685 O O . SER A 1 90 ? 0.806 23.443 -6.532 1.00 32.62 90 SER A O 1
ATOM 687 N N . GLU A 1 91 ? -0.416 24.434 -8.122 1.00 36.88 91 GLU A N 1
ATOM 688 C CA . GLU A 1 91 ? -1.523 24.826 -7.229 1.00 36.88 91 GLU A CA 1
ATOM 689 C C . GLU A 1 91 ? -2.415 23.633 -6.843 1.00 36.88 91 GLU A C 1
ATOM 691 O O . GLU A 1 91 ? -2.964 23.603 -5.739 1.00 36.88 91 GLU A O 1
ATOM 696 N N . MET A 1 92 ? -2.523 22.604 -7.695 1.00 37.78 92 MET A N 1
ATOM 697 C CA . MET A 1 92 ? -3.237 21.359 -7.362 1.00 37.78 92 MET A CA 1
ATOM 698 C C . MET A 1 92 ? -2.490 20.519 -6.316 1.00 37.78 92 MET A C 1
ATOM 700 O O . MET A 1 92 ? -3.118 19.946 -5.428 1.00 37.78 92 MET A O 1
ATOM 704 N N . VAL A 1 93 ? -1.155 20.487 -6.368 1.00 37.56 93 VAL A N 1
ATOM 705 C CA . VAL A 1 93 ? -0.338 19.768 -5.372 1.00 37.56 93 VAL A CA 1
ATOM 706 C C . VAL A 1 93 ? -0.325 20.509 -4.026 1.00 37.56 93 VAL A C 1
ATOM 708 O O . VAL A 1 93 ? -0.432 19.877 -2.977 1.00 37.56 93 VAL A O 1
ATOM 711 N N . ALA A 1 94 ? -0.286 21.846 -4.038 1.00 37.31 94 ALA A N 1
ATOM 712 C CA . ALA A 1 94 ? -0.333 22.655 -2.817 1.00 37.31 94 ALA A CA 1
ATOM 713 C C . ALA A 1 94 ? -1.718 22.647 -2.132 1.00 37.31 94 ALA A C 1
ATOM 715 O O . ALA A 1 94 ? -1.805 22.584 -0.905 1.00 37.31 94 ALA A O 1
ATOM 716 N N . SER A 1 95 ? -2.815 22.647 -2.899 1.00 39.59 95 SER A N 1
ATOM 717 C CA . SER A 1 95 ? -4.180 22.600 -2.343 1.00 39.59 95 SER A CA 1
ATOM 718 C C . SER A 1 95 ? -4.593 21.212 -1.833 1.00 39.59 95 SER A C 1
ATOM 720 O O . SER A 1 95 ? -5.375 21.133 -0.883 1.00 39.59 95 SER A O 1
ATOM 722 N N . GLY A 1 96 ? -4.030 20.131 -2.389 1.00 38.00 96 GLY A N 1
ATOM 723 C CA . GLY A 1 96 ? -4.262 18.753 -1.937 1.00 38.00 96 GLY A CA 1
ATOM 724 C C . GLY A 1 96 ? -3.554 18.372 -0.629 1.00 38.00 96 GLY A C 1
ATOM 725 O O . GLY A 1 96 ? -4.033 17.488 0.077 1.00 38.00 96 GLY A O 1
ATOM 726 N N . LEU A 1 97 ? -2.454 19.046 -0.272 1.00 39.28 97 LEU A N 1
ATOM 727 C CA . LEU A 1 97 ? -1.656 18.724 0.922 1.00 39.28 97 LEU A CA 1
ATOM 728 C C . LEU A 1 97 ? -1.977 19.575 2.166 1.00 39.28 97 LEU A C 1
ATOM 730 O O . LEU A 1 97 ? -1.504 19.238 3.249 1.00 39.28 97 LEU A O 1
ATOM 734 N N . GLY A 1 98 ? -2.793 20.634 2.065 1.00 34.66 98 GLY A N 1
ATOM 735 C CA . GLY A 1 98 ? -3.063 21.502 3.225 1.00 34.66 98 GLY A CA 1
ATOM 736 C C . GLY A 1 98 ? -4.398 22.252 3.256 1.00 34.66 98 GLY A C 1
ATOM 737 O O . GLY A 1 98 ? -5.027 22.308 4.313 1.00 34.66 98 GLY A O 1
ATOM 738 N N . ASP A 1 99 ? -4.873 22.797 2.130 1.00 38.38 99 ASP A N 1
ATOM 739 C CA . ASP A 1 99 ? -5.922 23.835 2.171 1.00 38.38 99 ASP A CA 1
ATOM 740 C C . ASP A 1 99 ? -7.308 23.408 1.664 1.00 38.38 99 ASP A C 1
ATOM 742 O O . ASP A 1 99 ? -8.323 23.931 2.139 1.00 38.38 99 ASP A O 1
ATOM 746 N N . GLY A 1 100 ? -7.395 22.429 0.758 1.00 38.41 100 GLY A N 1
ATOM 747 C CA . GLY A 1 100 ? -8.674 21.977 0.194 1.00 38.41 100 GLY A CA 1
ATOM 748 C C . GLY A 1 100 ? -9.607 21.352 1.236 1.00 38.41 100 GLY A C 1
ATOM 749 O O . GLY A 1 100 ? -10.820 21.552 1.194 1.00 38.41 100 GLY A O 1
ATOM 750 N N . PHE A 1 101 ? -9.041 20.673 2.237 1.00 41.62 101 PHE A N 1
ATOM 751 C CA . PHE A 1 101 ? -9.818 19.998 3.280 1.00 41.62 101 PHE A CA 1
ATOM 752 C C . PHE A 1 101 ? -10.270 20.943 4.409 1.00 41.62 101 PHE A C 1
ATOM 754 O O . PHE A 1 101 ? -11.281 20.694 5.064 1.00 41.62 101 PHE A O 1
ATOM 761 N N . ARG A 1 102 ? -9.572 22.070 4.625 1.00 41.69 102 ARG A N 1
ATOM 762 C CA . ARG A 1 102 ? -9.889 23.028 5.704 1.00 41.69 102 ARG A CA 1
ATOM 763 C C . ARG A 1 102 ? -11.022 23.996 5.363 1.00 41.69 102 ARG A C 1
ATOM 765 O O . ARG A 1 102 ? -11.647 24.542 6.271 1.00 41.69 102 ARG A O 1
ATOM 772 N N . ARG A 1 103 ? -11.310 24.231 4.078 1.00 39.44 103 ARG A N 1
ATOM 773 C CA . ARG A 1 103 ? -12.263 25.276 3.655 1.00 39.44 103 ARG A CA 1
ATOM 774 C C . ARG A 1 103 ? -13.744 24.937 3.840 1.00 39.44 103 ARG A C 1
ATOM 776 O O . ARG A 1 103 ? -14.559 25.848 3.747 1.00 39.44 103 ARG A O 1
ATOM 783 N N . LYS A 1 104 ? -14.116 23.691 4.156 1.00 39.59 104 LYS A N 1
ATOM 784 C CA . LYS A 1 104 ? -15.536 23.297 4.271 1.00 39.59 104 LYS A CA 1
ATOM 785 C C . LYS A 1 104 ? -16.195 23.561 5.639 1.00 39.59 104 LYS A C 1
ATOM 787 O O . LYS A 1 104 ? -17.394 23.353 5.747 1.00 39.59 104 LYS A O 1
ATOM 792 N N . ASN A 1 105 ? -15.461 24.077 6.636 1.00 37.78 105 ASN A N 1
ATOM 793 C CA . ASN A 1 105 ? -15.960 24.266 8.014 1.00 37.78 105 ASN A CA 1
ATOM 794 C C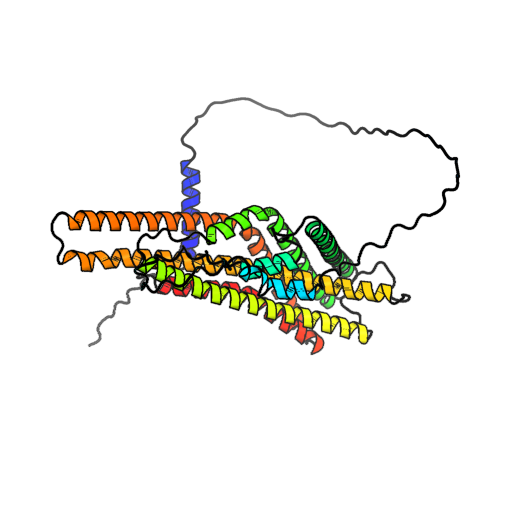 . ASN A 1 105 ? -15.973 25.719 8.537 1.00 37.78 105 ASN A C 1
ATOM 796 O O . ASN A 1 105 ? -16.099 25.927 9.740 1.00 37.78 105 ASN A O 1
ATOM 800 N N . ARG A 1 106 ? -15.860 26.748 7.686 1.00 34.22 106 ARG A N 1
ATOM 801 C CA . ARG A 1 106 ? -16.072 28.140 8.136 1.00 34.22 106 ARG A CA 1
ATOM 802 C C . ARG A 1 106 ? -17.519 28.570 7.898 1.00 34.22 106 ARG A C 1
ATOM 804 O O . ARG A 1 106 ? -17.828 29.184 6.882 1.00 34.22 106 ARG A O 1
ATOM 811 N N . SER A 1 107 ? -18.393 28.241 8.844 1.00 39.03 107 SER A N 1
ATOM 812 C CA . SER A 1 107 ? -19.650 28.965 9.055 1.00 39.03 107 SER A CA 1
ATOM 813 C C . SER A 1 107 ? -19.361 30.375 9.590 1.00 39.03 107 SER A C 1
ATOM 815 O O . SER A 1 107 ? -18.375 30.591 10.295 1.00 39.03 107 SER A O 1
ATOM 817 N N . ALA A 1 108 ? -20.200 31.332 9.192 1.00 43.09 108 ALA A N 1
ATOM 818 C CA . ALA A 1 108 ? -20.108 32.752 9.525 1.00 43.09 108 ALA A CA 1
ATOM 819 C C . ALA A 1 108 ? -20.070 33.016 11.049 1.00 43.09 108 ALA A C 1
ATOM 821 O O . ALA A 1 108 ? -20.654 32.238 11.807 1.00 43.09 108 ALA A O 1
ATOM 822 N N . PRO A 1 109 ? -19.417 34.103 11.507 1.00 46.66 109 PRO A N 1
ATOM 823 C CA . PRO A 1 109 ? -19.400 34.470 12.920 1.00 46.66 109 PRO A CA 1
ATOM 824 C C . PRO A 1 109 ? -20.802 34.903 13.374 1.00 46.66 109 PRO A C 1
ATOM 826 O O . PRO A 1 109 ? -21.393 35.818 12.803 1.00 46.66 109 PRO A O 1
ATOM 829 N N . LEU A 1 110 ? -21.332 34.217 14.388 1.00 46.38 110 LEU A N 1
ATOM 830 C CA . LEU A 1 110 ? -22.519 34.624 15.144 1.00 46.38 110 LEU A CA 1
ATOM 831 C C . LEU A 1 110 ? -22.095 35.514 16.331 1.00 46.38 110 LEU A C 1
ATOM 833 O O . LEU A 1 110 ? -20.960 35.388 16.791 1.00 46.38 110 LEU A O 1
ATOM 837 N N . PRO A 1 111 ? -22.973 36.422 16.797 1.00 55.91 111 PRO A N 1
ATOM 838 C CA . PRO A 1 111 ? -22.634 37.447 17.782 1.00 55.91 111 PRO A CA 1
ATOM 839 C C . PRO A 1 111 ? -22.291 36.862 19.160 1.00 55.91 111 PRO A C 1
ATOM 841 O O . PRO A 1 111 ? -22.916 35.904 19.615 1.00 55.91 111 PRO A O 1
ATOM 844 N N . GLU A 1 112 ? -21.293 37.474 19.802 1.00 49.81 112 GLU A N 1
ATOM 845 C CA . GLU A 1 112 ? -20.794 37.159 21.143 1.00 49.81 112 GLU A CA 1
ATOM 846 C C . GLU A 1 112 ? -21.897 37.307 22.203 1.00 49.81 112 GLU A C 1
ATOM 848 O O . GLU A 1 112 ? -22.556 38.340 22.313 1.00 49.81 112 GLU A O 1
ATOM 853 N N . SER A 1 113 ? -22.090 36.245 22.984 1.00 55.00 113 SER A N 1
ATOM 854 C CA . SER A 1 113 ? -22.946 36.201 24.168 1.00 55.00 113 SER A CA 1
ATOM 855 C C . SER A 1 113 ? -22.119 35.624 25.319 1.00 55.00 113 SER A C 1
ATOM 857 O O . SER A 1 113 ? -21.674 34.478 25.249 1.00 55.00 113 SER A O 1
ATOM 859 N N . ASP A 1 114 ? -21.910 36.430 26.363 1.00 57.66 114 ASP A N 1
ATOM 860 C CA . ASP A 1 114 ? -21.053 36.159 27.530 1.00 57.66 114 ASP A CA 1
ATOM 861 C C . ASP A 1 114 ? -21.684 35.198 28.561 1.00 57.66 114 ASP A C 1
ATOM 863 O O . ASP A 1 114 ? -21.712 35.462 29.764 1.00 57.66 114 ASP A O 1
ATOM 867 N N . ALA A 1 115 ? -22.199 34.055 28.108 1.00 57.16 115 ALA A N 1
ATOM 868 C CA . ALA A 1 115 ? -22.598 32.960 28.990 1.00 57.16 115 ALA A CA 1
ATOM 869 C C . ALA A 1 115 ? -21.548 31.843 28.922 1.00 57.16 115 ALA A C 1
ATOM 871 O O . ALA A 1 115 ? -21.343 31.240 27.870 1.00 57.16 115 ALA A O 1
ATOM 872 N N . ALA A 1 116 ? -20.882 31.550 30.045 1.00 48.66 116 ALA A N 1
ATOM 873 C CA . ALA A 1 116 ? -19.962 30.419 30.153 1.00 48.66 116 ALA A CA 1
ATOM 874 C C . ALA A 1 116 ? -20.691 29.119 29.742 1.00 48.66 116 ALA A C 1
ATOM 876 O O . ALA A 1 116 ? -21.658 28.738 30.411 1.00 48.66 116 ALA A O 1
ATOM 877 N N . PRO A 1 117 ? -20.283 28.441 28.650 1.00 47.41 117 PRO A N 1
ATOM 878 C CA . PRO A 1 117 ? -21.052 27.341 28.095 1.00 47.41 117 PRO A CA 1
ATOM 879 C C . PRO A 1 117 ? -20.885 26.111 28.984 1.00 47.41 117 PRO A C 1
ATOM 881 O O . PRO A 1 117 ? -19.891 25.386 28.916 1.00 47.41 117 PRO A O 1
ATOM 884 N N . GLN A 1 118 ? -21.883 25.861 29.829 1.00 44.06 118 GLN A N 1
ATOM 885 C CA . GLN A 1 118 ? -22.083 24.544 30.407 1.00 44.06 118 GLN A CA 1
ATOM 886 C C . GLN A 1 118 ? -22.394 23.568 29.268 1.00 44.06 118 GLN A C 1
ATOM 888 O O . GLN A 1 118 ? -23.454 23.620 28.654 1.00 44.06 118 GLN A O 1
ATOM 893 N N . GLY A 1 119 ? -21.439 22.681 28.991 1.00 48.94 119 GLY A N 1
ATOM 894 C CA . GLY A 1 119 ? -21.714 21.382 28.390 1.00 48.94 119 GLY A CA 1
ATOM 895 C C . GLY A 1 119 ? -22.218 21.394 26.951 1.00 48.94 119 GLY A C 1
ATOM 896 O O . GLY A 1 119 ? -23.169 20.678 26.652 1.00 48.94 119 GLY A O 1
ATOM 897 N N . SER A 1 120 ? -21.562 22.109 26.028 1.00 55.28 120 SER A N 1
ATOM 898 C CA . SER A 1 120 ? -21.681 21.711 24.622 1.00 55.28 120 SER A CA 1
ATOM 899 C C . SER A 1 120 ? -21.018 20.339 24.491 1.00 55.28 120 SER A C 1
ATOM 901 O O . SER A 1 120 ? -19.793 20.248 24.362 1.00 55.28 120 SER A O 1
ATOM 903 N N . GLU A 1 121 ? -21.802 19.268 24.609 1.00 58.69 121 GLU A N 1
ATOM 904 C CA . GLU A 1 121 ? -21.407 17.937 24.163 1.00 58.69 121 GLU A CA 1
ATOM 905 C C . GLU A 1 121 ? -20.933 18.088 22.719 1.00 58.69 121 GLU A C 1
ATOM 907 O O . GLU A 1 121 ? -21.719 18.302 21.795 1.00 58.69 121 GLU A O 1
ATOM 912 N N . GLY A 1 122 ? -19.607 18.147 22.568 1.00 70.81 122 GLY A N 1
ATOM 913 C CA . GLY A 1 122 ? -18.961 18.537 21.329 1.00 70.81 122 GLY A CA 1
ATOM 914 C C . GLY A 1 122 ? -19.438 17.636 20.206 1.00 70.81 122 GLY A C 1
ATOM 915 O O . GLY A 1 122 ? -19.526 16.419 20.386 1.00 70.81 122 GLY A O 1
ATOM 916 N N . ALA A 1 123 ? -19.749 18.248 19.063 1.00 77.25 123 ALA A N 1
ATOM 917 C CA . ALA A 1 123 ? -20.153 17.534 17.864 1.00 77.25 123 ALA A CA 1
ATOM 918 C C . ALA A 1 123 ? -19.267 16.289 17.658 1.00 77.25 123 ALA A C 1
ATOM 920 O O . ALA A 1 123 ? -18.048 16.376 17.868 1.00 77.25 123 ALA A O 1
ATOM 921 N N . PRO A 1 124 ? -19.857 15.140 17.275 1.00 76.69 124 PRO A N 1
ATOM 922 C CA . PRO A 1 124 ? -19.125 13.894 17.113 1.00 76.69 124 PRO A CA 1
ATOM 923 C C . PRO A 1 124 ? -17.936 14.145 16.196 1.00 76.69 124 PRO A C 1
ATOM 925 O O . PRO A 1 124 ? -18.070 14.599 15.058 1.00 76.69 124 PRO A O 1
ATOM 928 N N . ALA A 1 125 ? -16.751 13.942 16.749 1.00 82.50 125 ALA A N 1
ATOM 929 C CA . ALA A 1 125 ? -15.536 14.305 16.065 1.00 82.50 125 ALA A CA 1
ATOM 930 C C . ALA A 1 125 ? -15.314 13.366 14.869 1.00 82.50 125 ALA A C 1
ATOM 932 O O . ALA A 1 125 ? -15.646 12.185 14.929 1.00 82.50 125 ALA A O 1
ATOM 933 N N . ALA A 1 126 ? -14.773 13.903 13.773 1.00 87.31 126 ALA A N 1
ATOM 934 C CA . ALA A 1 126 ? -14.671 13.170 12.515 1.00 87.31 126 ALA A CA 1
ATOM 935 C C . ALA A 1 126 ? -13.881 11.849 12.666 1.00 87.31 126 ALA A C 1
ATOM 937 O O . ALA A 1 126 ? -12.912 11.805 13.442 1.00 87.31 126 ALA A O 1
ATOM 938 N N . PRO A 1 127 ? -14.264 10.794 11.917 1.00 87.44 127 PRO A N 1
ATOM 939 C CA . PRO A 1 127 ? -13.571 9.513 11.945 1.00 87.44 127 PRO A CA 1
ATOM 940 C C . PRO A 1 127 ? -12.140 9.651 11.418 1.00 87.44 127 PRO A C 1
ATOM 942 O O . PRO A 1 127 ? -11.861 10.411 10.485 1.00 87.44 127 PRO A O 1
ATOM 945 N N . ILE A 1 128 ? -11.224 8.892 12.016 1.00 89.19 128 ILE A N 1
ATOM 946 C CA . ILE A 1 128 ? -9.800 8.924 11.680 1.00 89.19 128 ILE A CA 1
ATOM 947 C C . ILE A 1 128 ? -9.570 8.165 10.369 1.00 89.19 128 ILE A C 1
ATOM 949 O O . ILE A 1 128 ? -9.916 6.992 10.241 1.00 89.19 128 ILE A O 1
ATOM 953 N N . ASN A 1 129 ? -8.965 8.827 9.380 1.00 91.06 129 ASN A N 1
ATOM 954 C CA . ASN A 1 129 ? -8.711 8.234 8.069 1.00 91.06 129 ASN A CA 1
ATOM 955 C C . ASN A 1 129 ? -7.260 7.750 7.933 1.00 91.06 129 ASN A C 1
ATOM 957 O O . ASN A 1 129 ? -6.395 8.485 7.459 1.00 91.06 129 ASN A O 1
ATOM 961 N N . PHE A 1 130 ? -7.013 6.479 8.259 1.00 91.50 130 PHE A N 1
ATOM 962 C CA . PHE A 1 130 ? -5.709 5.821 8.078 1.00 91.50 130 PHE A CA 1
ATOM 963 C C . PHE A 1 130 ? -5.205 5.793 6.622 1.00 91.50 130 PHE A C 1
ATOM 965 O O . PHE A 1 130 ? -4.023 5.563 6.396 1.00 91.50 130 PHE A O 1
ATOM 972 N N . PHE A 1 131 ? -6.062 6.077 5.635 1.00 92.44 131 PHE A N 1
ATOM 973 C CA . PHE A 1 131 ? -5.757 5.954 4.207 1.00 92.44 131 PHE A CA 1
ATOM 974 C C . PHE A 1 131 ? -5.552 7.280 3.484 1.00 92.44 131 PHE A C 1
ATOM 976 O O . PHE A 1 131 ? -5.363 7.266 2.272 1.00 92.44 131 PHE A O 1
ATOM 983 N N . ALA A 1 132 ? -5.568 8.421 4.178 1.00 91.31 132 ALA A N 1
ATOM 984 C CA . ALA A 1 132 ? -5.508 9.733 3.529 1.00 91.31 132 ALA A CA 1
ATOM 985 C C . ALA A 1 132 ? -4.324 9.865 2.549 1.00 91.31 132 ALA A C 1
ATOM 987 O O . ALA A 1 132 ? -4.522 10.211 1.386 1.00 91.31 132 ALA A O 1
ATOM 988 N N . LEU A 1 133 ? -3.110 9.506 2.983 1.00 91.44 133 LEU A N 1
ATOM 989 C CA . LEU A 1 133 ? -1.922 9.555 2.126 1.00 91.44 133 LEU A CA 1
ATOM 990 C C . LEU A 1 133 ? -1.962 8.495 1.011 1.00 91.44 133 LEU A C 1
ATOM 992 O O . LEU A 1 133 ? -1.620 8.798 -0.128 1.00 91.44 133 LEU A O 1
ATOM 996 N N . ASN A 1 134 ? -2.456 7.287 1.303 1.00 93.69 134 ASN A N 1
ATOM 997 C CA . ASN A 1 134 ? -2.631 6.237 0.293 1.00 93.69 134 ASN A CA 1
ATOM 998 C C . ASN A 1 134 ? -3.592 6.668 -0.822 1.00 93.69 134 ASN A C 1
ATOM 1000 O O . ASN A 1 134 ? -3.327 6.387 -1.984 1.00 93.69 134 ASN A O 1
ATOM 1004 N N . TYR A 1 135 ? -4.671 7.392 -0.505 1.00 94.12 135 TYR A N 1
ATOM 1005 C CA . TYR A 1 135 ? -5.584 7.935 -1.513 1.00 94.12 135 TYR A CA 1
ATOM 1006 C C . TYR A 1 135 ? -4.913 8.964 -2.418 1.00 94.12 135 TYR A C 1
ATOM 1008 O O . TYR A 1 135 ? -5.149 8.946 -3.623 1.00 94.12 135 TYR A O 1
ATOM 1016 N N . VAL A 1 136 ? -4.058 9.830 -1.864 1.00 92.94 136 VAL A N 1
ATOM 1017 C CA . VAL A 1 136 ? -3.278 10.781 -2.668 1.00 92.94 136 VAL A CA 1
ATOM 1018 C C . VAL A 1 136 ? -2.345 10.029 -3.609 1.00 92.94 136 VAL A C 1
ATOM 1020 O O . VAL A 1 136 ? -2.325 10.319 -4.800 1.00 92.94 136 VAL A O 1
ATOM 1023 N N . LEU A 1 137 ? -1.621 9.026 -3.112 1.00 92.38 137 LEU A N 1
ATOM 1024 C CA . LEU A 1 137 ? -0.708 8.236 -3.937 1.00 92.38 137 LEU A CA 1
ATOM 1025 C C . LEU A 1 137 ? -1.455 7.402 -4.999 1.00 92.38 137 LEU A C 1
ATOM 1027 O O . LEU A 1 137 ? -1.036 7.360 -6.152 1.00 92.38 137 LEU A O 1
ATOM 1031 N N . LEU A 1 138 ? -2.610 6.821 -4.661 1.00 94.31 138 LEU A N 1
ATOM 1032 C CA . LEU A 1 138 ? -3.506 6.149 -5.611 1.00 94.31 138 LEU A CA 1
ATOM 1033 C C . LEU A 1 138 ? -4.038 7.112 -6.681 1.00 94.31 138 LEU A C 1
ATOM 1035 O O . LEU A 1 138 ? -4.137 6.743 -7.852 1.00 94.31 138 LEU A O 1
ATOM 1039 N N . ALA A 1 139 ? -4.353 8.351 -6.304 1.00 94.50 139 ALA A N 1
ATOM 1040 C CA . ALA A 1 139 ? -4.758 9.378 -7.250 1.00 94.50 139 ALA A CA 1
ATOM 1041 C C . ALA A 1 139 ? -3.596 9.784 -8.163 1.00 94.50 139 ALA A C 1
ATOM 1043 O O . ALA A 1 139 ? -3.779 9.823 -9.378 1.00 94.50 139 ALA A O 1
ATOM 1044 N N . LEU A 1 140 ? -2.401 10.011 -7.613 1.00 92.12 140 LEU A N 1
ATOM 1045 C CA . LEU A 1 140 ? -1.195 10.338 -8.379 1.00 92.12 140 LEU A CA 1
ATOM 1046 C C . LEU A 1 140 ? -0.796 9.217 -9.344 1.00 92.12 140 LEU A C 1
ATOM 1048 O O . LEU A 1 140 ? -0.424 9.502 -10.476 1.00 92.12 140 LEU A O 1
ATOM 1052 N N . SER A 1 141 ? -0.953 7.956 -8.933 1.00 93.06 141 SER A N 1
ATOM 1053 C CA . SER A 1 141 ? -0.698 6.789 -9.786 1.00 93.06 141 SER A CA 1
ATOM 1054 C C . SER A 1 141 ? -1.668 6.661 -10.960 1.00 93.06 141 SER A C 1
ATOM 1056 O O . SER A 1 141 ? -1.453 5.855 -11.852 1.00 93.06 141 SER A O 1
ATOM 1058 N N . GLY A 1 142 ? -2.771 7.413 -10.972 1.00 94.62 142 GLY A N 1
ATOM 1059 C CA . GLY A 1 142 ? -3.782 7.293 -12.018 1.00 94.62 142 GLY A CA 1
ATOM 1060 C C . GLY A 1 142 ? -4.795 6.157 -11.808 1.00 94.62 142 GLY A C 1
ATOM 1061 O O . GLY A 1 142 ? -5.742 6.049 -12.589 1.00 94.62 142 GLY A O 1
ATOM 1062 N N . ILE A 1 143 ? -4.632 5.318 -10.777 1.00 93.69 143 ILE A N 1
ATOM 1063 C CA . ILE A 1 143 ? -5.507 4.162 -10.503 1.00 93.69 143 ILE A CA 1
ATOM 1064 C C . ILE A 1 143 ? -6.857 4.605 -9.920 1.00 93.69 143 ILE A C 1
ATOM 1066 O O . ILE A 1 143 ? -7.904 3.990 -10.171 1.00 93.69 143 ILE A O 1
ATOM 1070 N N . TRP A 1 144 ? -6.856 5.671 -9.116 1.00 94.75 144 TRP A N 1
ATOM 1071 C CA . TRP A 1 144 ? -8.016 6.048 -8.316 1.00 94.75 144 TRP A CA 1
ATOM 1072 C C . TRP A 1 144 ? -8.350 7.538 -8.434 1.00 94.75 144 TRP A C 1
ATOM 1074 O O . TRP A 1 144 ? -7.813 8.350 -7.684 1.00 94.75 144 TRP A O 1
ATOM 1084 N N . PRO A 1 145 ? -9.268 7.921 -9.342 1.00 94.44 145 PRO A N 1
ATOM 1085 C CA . PRO A 1 145 ? -9.657 9.319 -9.477 1.00 94.44 145 PRO A CA 1
ATOM 1086 C C . PRO A 1 145 ? -10.267 9.839 -8.165 1.00 94.44 145 PRO A C 1
ATOM 1088 O O . PRO A 1 145 ? -11.065 9.114 -7.558 1.00 94.44 145 PRO A O 1
ATOM 1091 N N . PRO A 1 146 ? -9.944 11.078 -7.750 1.00 94.38 146 PRO A N 1
ATOM 1092 C CA . PRO A 1 146 ? -10.663 11.766 -6.685 1.00 94.38 146 PRO A CA 1
ATOM 1093 C C . PRO A 1 146 ? -12.160 11.858 -7.005 1.00 94.38 146 PRO A C 1
ATOM 1095 O O . PRO A 1 146 ? -12.550 12.097 -8.154 1.00 94.38 146 PRO A O 1
ATOM 1098 N N . ASP A 1 147 ? -13.005 11.644 -5.996 1.00 92.50 147 ASP A N 1
ATOM 1099 C CA . ASP A 1 147 ? -14.460 11.570 -6.180 1.00 92.50 147 ASP A CA 1
ATOM 1100 C C . ASP A 1 147 ? -15.093 12.952 -6.471 1.00 92.50 147 ASP A C 1
ATOM 1102 O O . ASP A 1 147 ? -16.205 13.026 -6.991 1.00 92.50 147 ASP A O 1
ATOM 1106 N N . ASP A 1 148 ? -14.382 14.046 -6.187 1.00 94.88 148 ASP A N 1
ATOM 1107 C CA . ASP A 1 148 ? -14.824 15.440 -6.321 1.00 94.88 148 ASP A CA 1
ATOM 1108 C C . ASP A 1 148 ? -14.371 16.130 -7.623 1.00 94.88 148 ASP A C 1
ATOM 1110 O O . ASP A 1 148 ? -14.576 17.334 -7.801 1.00 94.88 148 ASP A O 1
ATOM 1114 N N . LEU A 1 149 ? -13.794 15.384 -8.572 1.00 95.12 149 LEU A N 1
ATOM 1115 C CA . LEU A 1 149 ? -13.406 15.945 -9.866 1.00 95.12 149 LEU A CA 1
ATOM 1116 C C . LEU A 1 149 ? -14.625 16.344 -10.708 1.00 95.12 149 LEU A C 1
ATOM 1118 O O . LEU A 1 149 ? -15.499 15.529 -11.013 1.00 95.12 149 LEU A O 1
ATOM 1122 N N . ALA A 1 150 ? -14.616 17.588 -11.197 1.00 96.75 150 ALA A N 1
ATOM 1123 C CA . ALA A 1 150 ? -15.560 18.041 -12.213 1.00 96.75 150 ALA A CA 1
ATOM 1124 C C . ALA A 1 150 ? -15.478 17.147 -13.474 1.00 96.75 150 ALA A C 1
ATOM 1126 O O . ALA A 1 150 ? -14.382 16.690 -13.821 1.00 96.75 150 ALA A O 1
ATOM 1127 N N . PRO A 1 151 ? -16.582 16.946 -14.222 1.00 97.06 151 PRO A N 1
ATOM 1128 C CA . PRO A 1 151 ? -16.601 16.072 -15.398 1.00 97.06 151 PRO A CA 1
ATOM 1129 C C . PRO A 1 151 ? -15.445 16.272 -16.401 1.00 97.06 151 PRO A C 1
ATOM 1131 O O . PRO A 1 151 ? -14.825 15.270 -16.761 1.00 97.06 151 PRO A O 1
ATOM 1134 N N . PRO A 1 152 ? -15.066 17.504 -16.819 1.00 97.00 152 PRO A N 1
ATOM 1135 C CA . PRO A 1 152 ? -13.950 17.677 -17.752 1.00 97.00 152 PRO A CA 1
ATOM 1136 C C . PRO A 1 152 ? -12.596 17.315 -17.127 1.00 97.00 152 PRO A C 1
ATOM 1138 O O . PRO A 1 152 ? -11.775 16.673 -17.776 1.00 97.00 152 PRO A O 1
ATOM 1141 N N . ALA A 1 153 ? -12.372 17.660 -15.855 1.00 95.94 153 ALA A N 1
ATOM 1142 C CA . ALA A 1 153 ? -11.143 17.310 -15.143 1.00 95.94 153 ALA A CA 1
ATOM 1143 C C . ALA A 1 153 ? -11.007 15.789 -14.973 1.00 95.94 153 ALA A C 1
ATOM 1145 O O . ALA A 1 153 ? -9.915 15.244 -15.119 1.00 95.94 153 ALA A O 1
ATOM 1146 N N . ARG A 1 154 ? -12.126 15.092 -14.738 1.00 96.56 154 ARG A N 1
ATOM 1147 C CA . ARG A 1 154 ? -12.173 13.630 -14.656 1.00 96.56 154 ARG A CA 1
ATOM 1148 C C . ARG A 1 154 ? -11.803 12.962 -15.981 1.00 96.56 154 ARG A C 1
ATOM 1150 O O . ARG A 1 154 ? -11.052 11.993 -15.965 1.00 96.56 154 ARG A O 1
ATOM 1157 N N . VAL A 1 155 ? -12.287 13.476 -17.115 1.00 96.50 155 VAL A N 1
ATOM 1158 C CA . VAL A 1 155 ? -11.898 12.963 -18.442 1.00 96.50 155 VAL A CA 1
ATOM 1159 C C . VAL A 1 155 ? -10.404 13.176 -18.679 1.00 96.50 155 VAL A C 1
ATOM 1161 O O . VAL A 1 155 ? -9.711 12.224 -19.027 1.00 96.50 155 VAL A O 1
ATOM 1164 N N . THR A 1 156 ? -9.888 14.381 -18.418 1.00 96.25 156 THR A N 1
ATOM 1165 C CA . THR A 1 156 ? -8.451 14.676 -18.540 1.00 96.25 156 THR A CA 1
ATOM 1166 C C . THR A 1 156 ? -7.609 13.744 -17.671 1.00 96.25 156 THR A C 1
ATOM 1168 O O . THR A 1 156 ? -6.626 13.187 -18.151 1.00 96.25 156 THR A O 1
ATOM 1171 N N . TYR A 1 157 ? -8.017 13.519 -16.421 1.00 96.50 157 TYR A N 1
ATOM 1172 C CA . TYR A 1 157 ? -7.353 12.587 -15.513 1.00 96.50 157 TYR A CA 1
ATOM 1173 C C . TYR A 1 157 ? -7.309 11.162 -16.079 1.00 96.50 157 TYR A C 1
ATOM 1175 O O . TYR A 1 157 ? -6.247 10.547 -16.100 1.00 96.50 157 TYR A O 1
ATOM 1183 N N . ILE A 1 158 ? -8.440 10.647 -16.575 1.00 95.94 158 ILE A N 1
ATOM 1184 C CA . ILE A 1 158 ? -8.518 9.294 -17.146 1.00 95.94 158 ILE A CA 1
ATOM 1185 C C . ILE A 1 158 ? -7.607 9.170 -18.370 1.00 95.94 158 ILE A C 1
ATOM 1187 O O . ILE A 1 158 ? -6.896 8.175 -18.491 1.00 95.94 158 ILE A O 1
ATOM 1191 N N . VAL A 1 159 ? -7.590 10.171 -19.255 1.00 96.50 159 VAL A N 1
ATOM 1192 C CA . VAL A 1 159 ? -6.732 10.166 -20.450 1.00 96.50 159 VAL A CA 1
ATOM 1193 C C . VAL A 1 159 ? -5.254 10.181 -20.060 1.00 96.50 159 VAL A C 1
ATOM 1195 O O . VAL A 1 159 ? -4.500 9.334 -20.529 1.00 96.50 159 VAL A O 1
ATOM 1198 N N . LEU A 1 160 ? -4.841 11.089 -19.171 1.00 94.31 160 LEU A N 1
ATOM 1199 C CA . LEU A 1 160 ? -3.448 11.178 -18.720 1.00 94.31 160 LEU A CA 1
ATOM 1200 C C . LEU A 1 160 ? -3.000 9.911 -17.984 1.00 94.31 160 LEU A C 1
ATOM 1202 O O . LEU A 1 160 ? -1.920 9.395 -18.262 1.00 94.31 160 LEU A O 1
ATOM 1206 N N . SER A 1 161 ? -3.849 9.372 -17.105 1.00 95.19 161 SER A N 1
ATOM 1207 C CA . SER A 1 161 ? -3.607 8.095 -16.431 1.00 95.19 161 SER A CA 1
ATOM 1208 C C . SER A 1 161 ? -3.456 6.955 -17.440 1.00 95.19 161 SER A C 1
ATOM 1210 O O . SER A 1 161 ? -2.513 6.173 -17.346 1.00 95.19 161 SER A O 1
ATOM 1212 N N . SER A 1 162 ? -4.331 6.884 -18.447 1.00 94.75 162 SER A N 1
ATOM 1213 C CA . SER A 1 162 ? -4.270 5.839 -19.477 1.00 94.75 162 SER A CA 1
ATOM 1214 C C . SER A 1 162 ? -2.978 5.917 -20.290 1.00 94.75 162 SER A C 1
ATOM 1216 O O . SER A 1 162 ? -2.377 4.886 -20.572 1.00 94.75 162 SER A O 1
ATOM 1218 N N . ILE A 1 163 ? -2.518 7.128 -20.623 1.00 92.69 163 ILE A N 1
ATOM 1219 C CA . ILE A 1 163 ? -1.242 7.349 -21.317 1.00 92.69 163 ILE A CA 1
ATOM 1220 C C . ILE A 1 163 ? -0.064 6.899 -20.441 1.00 92.69 163 ILE A C 1
ATOM 1222 O O . ILE A 1 163 ? 0.810 6.181 -20.920 1.00 92.69 163 ILE A O 1
ATOM 1226 N N . ALA A 1 164 ? -0.046 7.271 -19.158 1.00 92.12 164 ALA A N 1
ATOM 1227 C CA . ALA A 1 164 ? 1.015 6.867 -18.234 1.00 92.12 164 ALA A CA 1
ATOM 1228 C C . ALA A 1 164 ? 1.083 5.338 -18.069 1.00 92.12 164 ALA A C 1
ATOM 1230 O O . ALA A 1 164 ? 2.157 4.747 -18.171 1.00 92.12 164 ALA A O 1
ATOM 1231 N N . HIS A 1 165 ? -0.069 4.684 -17.895 1.00 94.19 165 HIS A N 1
ATOM 1232 C CA . HIS A 1 165 ? -0.142 3.226 -17.812 1.00 94.19 165 HIS A CA 1
ATOM 1233 C C . HIS A 1 165 ? 0.238 2.554 -19.130 1.00 94.19 165 HIS A C 1
ATOM 1235 O O . HIS A 1 165 ? 0.911 1.531 -19.105 1.00 94.19 165 HIS A O 1
ATOM 1241 N N . PHE A 1 166 ? -0.140 3.123 -20.278 1.00 92.88 166 PHE A N 1
ATOM 1242 C CA . PHE A 1 166 ? 0.282 2.614 -21.582 1.00 92.88 166 PHE A CA 1
ATOM 1243 C C . PHE A 1 166 ? 1.809 2.576 -21.696 1.00 92.88 166 PHE A C 1
ATOM 1245 O O . PHE A 1 166 ? 2.350 1.545 -22.083 1.00 92.88 166 PHE A O 1
ATOM 1252 N N . PHE A 1 167 ? 2.507 3.645 -21.298 1.00 90.81 167 PHE A N 1
ATOM 1253 C CA . PHE A 1 167 ? 3.972 3.652 -21.279 1.00 90.81 167 PHE A CA 1
ATOM 1254 C C . PHE A 1 167 ? 4.549 2.636 -20.294 1.00 90.81 167 PHE A C 1
ATOM 1256 O O . PHE A 1 167 ? 5.480 1.918 -20.645 1.00 90.81 167 PHE A O 1
ATOM 1263 N N . PHE A 1 168 ? 3.963 2.511 -19.103 1.00 92.56 168 PHE A N 1
ATOM 1264 C CA . PHE A 1 168 ? 4.369 1.502 -18.126 1.00 92.56 168 PHE A CA 1
ATOM 1265 C C . PHE A 1 168 ? 4.232 0.065 -18.671 1.00 92.56 168 PHE A C 1
ATOM 1267 O O . PHE A 1 168 ? 5.169 -0.729 -18.578 1.00 92.56 168 PHE A O 1
ATOM 1274 N N . PHE A 1 169 ? 3.102 -0.266 -19.305 1.00 93.12 169 PHE A N 1
ATOM 1275 C CA . PHE A 1 169 ? 2.894 -1.569 -19.945 1.00 93.12 169 PHE A CA 1
ATOM 1276 C C . PHE A 1 169 ? 3.811 -1.775 -21.148 1.00 93.12 169 PHE A C 1
ATOM 1278 O O . PHE A 1 169 ? 4.360 -2.863 -21.314 1.00 93.12 169 PHE A O 1
ATOM 1285 N N . TYR A 1 170 ? 4.010 -0.743 -21.966 1.00 91.06 170 TYR A N 1
ATOM 1286 C CA . TYR A 1 170 ? 4.932 -0.794 -23.093 1.00 91.06 170 TYR A CA 1
ATOM 1287 C C . TYR A 1 170 ? 6.355 -1.124 -22.629 1.00 91.06 170 TYR A C 1
ATOM 1289 O O . TYR A 1 170 ? 6.973 -2.021 -23.197 1.00 91.06 170 TYR A O 1
ATOM 1297 N N . SER A 1 171 ? 6.827 -0.503 -21.542 1.00 88.44 171 SER A N 1
ATOM 1298 C CA . SER A 1 171 ? 8.117 -0.846 -20.937 1.00 88.44 171 SER A CA 1
ATOM 1299 C C . SER A 1 171 ? 8.198 -2.326 -20.580 1.00 88.44 171 SER A C 1
ATOM 1301 O O . SER A 1 171 ? 9.178 -2.973 -20.921 1.00 88.44 171 SER A O 1
ATOM 1303 N N . SER A 1 172 ? 7.164 -2.914 -19.967 1.00 90.00 172 SER A N 1
ATOM 1304 C CA . SER A 1 172 ? 7.203 -4.351 -19.640 1.00 90.00 172 SER A CA 1
ATOM 1305 C C . SER A 1 172 ? 7.483 -5.229 -20.869 1.00 90.00 172 SER A C 1
ATOM 1307 O O . SER A 1 172 ? 8.298 -6.143 -20.792 1.00 90.00 172 SER A O 1
ATOM 1309 N N . ILE A 1 173 ? 6.905 -4.885 -22.026 1.00 90.56 173 ILE A N 1
ATOM 1310 C CA . ILE A 1 173 ? 7.123 -5.597 -23.290 1.00 90.56 173 ILE A CA 1
ATOM 1311 C C . ILE A 1 173 ? 8.561 -5.403 -23.788 1.00 90.56 173 ILE A C 1
ATOM 1313 O O . ILE A 1 173 ? 9.185 -6.372 -24.222 1.00 90.56 173 ILE A O 1
ATOM 1317 N N . THR A 1 174 ? 9.109 -4.184 -23.716 1.00 87.62 174 THR A N 1
ATOM 1318 C CA . THR A 1 174 ? 10.485 -3.915 -24.171 1.00 87.62 174 THR A CA 1
ATOM 1319 C C . THR A 1 174 ? 11.526 -4.617 -23.301 1.00 87.62 174 THR A C 1
ATOM 1321 O O . THR A 1 174 ? 12.493 -5.154 -23.843 1.00 87.62 174 THR A O 1
ATOM 1324 N N . TYR A 1 175 ? 11.312 -4.699 -21.983 1.00 85.88 175 TYR A N 1
ATOM 1325 C CA . TYR A 1 175 ? 12.163 -5.479 -21.076 1.00 85.88 175 TYR A CA 1
ATOM 1326 C C . TYR A 1 175 ? 12.091 -6.984 -21.379 1.00 85.88 175 TYR A C 1
ATOM 1328 O O . TYR A 1 175 ? 13.125 -7.651 -21.435 1.00 85.88 175 TYR A O 1
ATOM 1336 N N . THR A 1 176 ? 10.898 -7.532 -21.639 1.00 89.38 176 THR A N 1
ATOM 1337 C CA . THR A 1 176 ? 10.751 -8.947 -22.027 1.00 89.38 176 THR A CA 1
ATOM 1338 C C . THR A 1 176 ? 11.429 -9.239 -23.361 1.00 89.38 176 THR A C 1
ATOM 1340 O O . THR A 1 176 ? 12.085 -10.268 -23.502 1.00 89.38 176 THR A O 1
ATOM 1343 N N . GLY A 1 177 ? 11.309 -8.334 -24.334 1.00 86.38 177 GLY A N 1
ATOM 1344 C CA . GLY A 1 177 ? 12.024 -8.447 -25.602 1.00 86.38 177 GLY A CA 1
ATOM 1345 C C . GLY A 1 177 ? 13.539 -8.415 -25.400 1.00 86.38 177 GLY A C 1
ATOM 1346 O O . GLY A 1 177 ? 14.256 -9.195 -26.021 1.00 86.38 177 GLY A O 1
ATOM 1347 N N . ALA A 1 178 ? 14.029 -7.560 -24.494 1.00 82.62 178 ALA A N 1
ATOM 1348 C CA . ALA A 1 178 ? 15.460 -7.424 -24.227 1.00 82.62 178 ALA A CA 1
ATOM 1349 C C . ALA A 1 178 ? 16.055 -8.728 -23.711 1.00 82.62 178 ALA A C 1
ATOM 1351 O O . ALA A 1 178 ? 17.108 -9.151 -24.180 1.00 82.62 178 ALA A O 1
ATOM 1352 N N . MET A 1 179 ? 15.334 -9.401 -22.812 1.00 86.50 179 MET A N 1
ATOM 1353 C CA . MET A 1 179 ? 15.726 -10.698 -22.263 1.00 86.50 179 MET A CA 1
ATOM 1354 C C . MET A 1 179 ? 16.000 -11.762 -23.326 1.00 86.50 179 MET A C 1
ATOM 1356 O O . MET A 1 179 ? 16.850 -12.618 -23.104 1.00 86.50 179 MET A O 1
ATOM 1360 N N . MET A 1 180 ? 15.316 -11.717 -24.474 1.00 86.00 180 MET A N 1
ATOM 1361 C CA . MET A 1 180 ? 15.512 -12.701 -25.545 1.00 86.00 180 MET A CA 1
ATOM 1362 C C . MET A 1 180 ? 16.856 -12.549 -26.271 1.00 86.00 180 MET A C 1
ATOM 1364 O O . MET A 1 180 ? 17.288 -13.488 -26.931 1.00 86.00 180 MET A O 1
ATOM 1368 N N . GLY A 1 181 ? 17.505 -11.385 -26.169 1.00 83.81 181 GLY A N 1
ATOM 1369 C CA . GLY A 1 181 ? 18.773 -11.082 -26.839 1.00 83.81 181 GLY A CA 1
ATOM 1370 C C . GLY A 1 181 ? 19.983 -11.013 -25.908 1.00 83.81 181 GLY A C 1
ATOM 1371 O O . GLY A 1 181 ? 21.035 -10.534 -26.326 1.00 83.81 181 GLY A O 1
ATOM 1372 N N . ILE A 1 182 ? 19.844 -11.408 -24.638 1.00 86.94 182 ILE A N 1
ATOM 1373 C CA . ILE A 1 182 ? 20.943 -11.341 -23.673 1.00 86.94 182 ILE A CA 1
ATOM 1374 C C . ILE A 1 182 ? 21.725 -12.660 -23.663 1.00 86.94 182 ILE A C 1
ATOM 1376 O O . ILE A 1 182 ? 21.261 -13.662 -23.129 1.00 86.94 182 ILE A O 1
ATOM 1380 N N . ASP A 1 183 ? 22.966 -12.614 -24.151 1.00 88.94 183 ASP A N 1
ATOM 1381 C CA . ASP A 1 183 ? 23.885 -13.765 -24.135 1.00 88.94 183 ASP A CA 1
ATOM 1382 C C . ASP A 1 183 ? 24.620 -13.948 -22.789 1.00 88.94 183 ASP A C 1
ATOM 1384 O O . ASP A 1 183 ? 25.231 -14.983 -22.529 1.00 88.94 183 ASP A O 1
ATOM 1388 N N . SER A 1 184 ? 24.594 -12.935 -21.916 1.00 89.44 184 SER A N 1
ATOM 1389 C CA . SER A 1 184 ? 25.304 -12.931 -20.629 1.00 89.44 184 SER A CA 1
ATOM 1390 C C . SER A 1 184 ? 24.356 -13.230 -19.469 1.00 89.44 184 SER A C 1
ATOM 1392 O O . SER A 1 184 ? 23.410 -12.481 -19.224 1.00 89.44 184 SER A O 1
ATOM 1394 N N . ILE A 1 185 ? 24.659 -14.278 -18.698 1.00 89.44 185 ILE A N 1
ATOM 1395 C CA . ILE A 1 185 ? 23.875 -14.679 -17.517 1.00 89.44 185 ILE A CA 1
ATOM 1396 C C . ILE A 1 185 ? 23.766 -13.526 -16.501 1.00 89.44 185 ILE A C 1
ATOM 1398 O O . ILE A 1 185 ? 22.695 -13.293 -15.940 1.00 89.44 185 ILE A O 1
ATOM 1402 N N . ASP A 1 186 ? 24.826 -12.740 -16.311 1.00 84.19 186 ASP A N 1
ATOM 1403 C CA . ASP A 1 186 ? 24.828 -11.613 -15.367 1.00 84.19 186 ASP A CA 1
ATOM 1404 C C . ASP A 1 186 ? 23.841 -10.513 -15.772 1.00 84.19 186 ASP A C 1
ATOM 1406 O O . ASP A 1 186 ? 23.097 -9.979 -14.946 1.00 84.19 186 ASP A O 1
ATOM 1410 N N . LYS A 1 187 ? 23.781 -10.201 -17.070 1.00 83.75 187 LYS A N 1
ATOM 1411 C CA . LYS A 1 187 ? 22.810 -9.240 -17.609 1.00 83.75 187 LYS A CA 1
ATOM 1412 C C . LYS A 1 187 ? 21.391 -9.803 -17.556 1.00 83.75 187 LYS A C 1
ATOM 1414 O O . LYS A 1 187 ? 20.459 -9.068 -17.236 1.00 83.75 187 LYS A O 1
ATOM 1419 N N . ALA A 1 188 ? 21.237 -11.100 -17.825 1.00 88.56 188 ALA A N 1
ATOM 1420 C CA . ALA A 1 188 ? 19.948 -11.778 -17.825 1.00 88.56 188 ALA A CA 1
ATOM 1421 C C . ALA A 1 188 ? 19.338 -11.809 -16.418 1.00 88.56 188 ALA A C 1
ATOM 1423 O O . ALA A 1 188 ? 18.158 -11.526 -16.251 1.00 88.56 188 ALA A O 1
ATOM 1424 N N . THR A 1 189 ? 20.142 -12.089 -15.390 1.00 89.06 189 THR A N 1
ATOM 1425 C CA . THR A 1 189 ? 19.674 -12.096 -13.994 1.00 89.06 189 THR A CA 1
ATOM 1426 C C . THR A 1 189 ? 19.267 -10.706 -13.512 1.00 89.06 189 THR A C 1
ATOM 1428 O O . THR A 1 189 ? 18.233 -10.576 -12.862 1.00 89.06 189 THR A O 1
ATOM 1431 N N . GLY A 1 190 ? 20.019 -9.658 -13.870 1.00 84.19 190 GLY A N 1
ATOM 1432 C CA . GLY A 1 190 ? 19.643 -8.274 -13.567 1.00 84.19 190 GLY A CA 1
ATOM 1433 C C . GLY A 1 190 ? 18.318 -7.864 -14.215 1.00 84.19 190 GLY A C 1
ATOM 1434 O O . GLY A 1 190 ? 17.422 -7.382 -13.528 1.00 84.19 190 GLY A O 1
ATOM 1435 N N . ALA A 1 191 ? 18.163 -8.122 -15.513 1.00 86.31 191 ALA A N 1
ATOM 1436 C CA . ALA A 1 191 ? 16.930 -7.808 -16.230 1.00 86.31 191 ALA A CA 1
ATOM 1437 C C . ALA A 1 191 ? 15.735 -8.669 -15.768 1.00 86.31 191 ALA A C 1
ATOM 1439 O O . ALA A 1 191 ? 14.605 -8.184 -15.743 1.00 86.31 191 ALA A O 1
ATOM 1440 N N . LEU A 1 192 ? 15.969 -9.910 -15.324 1.00 90.31 192 LEU A N 1
ATOM 1441 C CA . LEU A 1 192 ? 14.932 -10.754 -14.727 1.00 90.31 192 LEU A CA 1
ATOM 1442 C C . LEU A 1 192 ? 14.431 -10.198 -13.383 1.00 90.31 192 LEU A C 1
ATOM 1444 O O . LEU A 1 192 ? 13.225 -10.215 -13.143 1.00 90.31 192 LEU A O 1
ATOM 1448 N N . CYS A 1 193 ? 15.322 -9.667 -12.534 1.00 88.56 193 CYS A N 1
ATOM 1449 C CA . CYS A 1 193 ? 14.918 -8.960 -11.313 1.00 88.56 193 CYS A CA 1
ATOM 1450 C C . CYS A 1 193 ? 14.004 -7.770 -11.633 1.00 88.56 193 CYS A C 1
ATOM 1452 O O . CYS A 1 193 ? 12.924 -7.655 -11.056 1.00 88.56 193 CYS A O 1
ATOM 1454 N N . ASP A 1 194 ? 14.408 -6.918 -12.578 1.00 86.56 194 ASP A N 1
ATOM 1455 C CA . ASP A 1 194 ? 13.627 -5.740 -12.975 1.00 86.56 194 ASP A CA 1
ATOM 1456 C C . ASP A 1 194 ? 12.252 -6.144 -13.537 1.00 86.56 194 ASP A C 1
ATOM 1458 O O . ASP A 1 194 ? 11.225 -5.553 -13.191 1.00 86.56 194 ASP A O 1
ATOM 1462 N N . LEU A 1 195 ? 12.208 -7.203 -14.352 1.00 90.56 195 LEU A N 1
ATOM 1463 C CA . LEU A 1 195 ? 10.962 -7.756 -14.881 1.00 90.56 195 LEU A CA 1
ATOM 1464 C C . LEU A 1 195 ? 10.026 -8.253 -13.784 1.00 90.56 195 LEU A C 1
ATOM 1466 O O . LEU A 1 195 ? 8.824 -7.998 -13.867 1.00 90.56 195 LEU A O 1
ATOM 1470 N N . PHE A 1 196 ? 10.538 -8.941 -12.761 1.00 92.31 196 PHE A N 1
ATOM 1471 C CA . PHE A 1 196 ? 9.699 -9.391 -11.653 1.00 92.31 196 PHE A CA 1
ATOM 1472 C C . PHE A 1 196 ? 9.049 -8.220 -10.917 1.00 92.31 196 PHE A C 1
ATOM 1474 O O . PHE A 1 196 ? 7.842 -8.267 -10.673 1.00 92.31 196 PHE A O 1
ATOM 1481 N N . VAL A 1 197 ? 9.797 -7.147 -10.657 1.00 90.38 197 VAL A N 1
ATOM 1482 C CA . VAL A 1 197 ? 9.263 -5.933 -10.023 1.00 90.38 197 VAL A CA 1
ATOM 1483 C C . VAL A 1 197 ? 8.170 -5.297 -10.893 1.00 90.38 197 VAL A C 1
ATOM 1485 O O . VAL A 1 197 ? 7.093 -4.962 -10.395 1.00 90.38 197 VAL A O 1
ATOM 1488 N N . ILE A 1 198 ? 8.397 -5.173 -12.206 1.00 92.25 198 ILE A N 1
ATOM 1489 C CA . ILE A 1 198 ? 7.411 -4.601 -13.140 1.00 92.25 198 ILE A CA 1
ATOM 1490 C C . ILE A 1 198 ? 6.145 -5.467 -13.206 1.00 92.25 198 ILE A C 1
ATOM 1492 O O . ILE A 1 198 ? 5.033 -4.947 -13.081 1.00 92.25 198 ILE A O 1
ATOM 1496 N N . TYR A 1 199 ? 6.284 -6.785 -13.371 1.00 94.38 199 TYR A N 1
ATOM 1497 C CA . TYR A 1 199 ? 5.139 -7.694 -13.453 1.00 94.38 199 TYR A CA 1
ATOM 1498 C C . TYR A 1 199 ? 4.363 -7.780 -12.143 1.00 94.38 199 TYR A C 1
ATOM 1500 O O . TYR A 1 199 ? 3.131 -7.840 -12.170 1.00 94.38 199 TYR A O 1
ATOM 1508 N N . LEU A 1 200 ? 5.047 -7.733 -11.001 1.00 94.12 200 LEU A N 1
ATOM 1509 C CA . LEU A 1 200 ? 4.386 -7.660 -9.709 1.00 94.12 200 LEU A CA 1
ATOM 1510 C C . LEU A 1 200 ? 3.591 -6.360 -9.573 1.00 94.12 200 LEU A C 1
ATOM 1512 O O . LEU A 1 200 ? 2.436 -6.403 -9.156 1.00 94.12 200 LEU A O 1
ATOM 1516 N N . SER A 1 201 ? 4.153 -5.220 -9.978 1.00 94.69 201 SER A N 1
ATOM 1517 C CA . SER A 1 201 ? 3.434 -3.942 -10.015 1.00 94.69 201 SER A CA 1
ATOM 1518 C C . SER A 1 201 ? 2.191 -4.012 -10.911 1.00 94.69 201 SER A C 1
ATOM 1520 O O . SER A 1 201 ? 1.112 -3.596 -10.491 1.00 94.69 201 SER A O 1
ATOM 1522 N N . ILE A 1 202 ? 2.286 -4.613 -12.104 1.00 95.56 202 ILE A N 1
ATOM 1523 C CA . ILE A 1 202 ? 1.129 -4.861 -12.984 1.00 95.56 202 ILE A CA 1
ATOM 1524 C C . ILE A 1 202 ? 0.069 -5.716 -12.277 1.00 95.56 202 ILE A C 1
ATOM 1526 O O . ILE A 1 202 ? -1.121 -5.389 -12.294 1.00 95.56 202 ILE A O 1
ATOM 1530 N N . TYR A 1 203 ? 0.495 -6.799 -11.631 1.00 96.25 203 TYR A N 1
ATOM 1531 C CA . TYR A 1 203 ? -0.398 -7.682 -10.895 1.00 96.25 203 TYR A CA 1
ATOM 1532 C C . TYR A 1 203 ? -1.081 -6.956 -9.725 1.00 96.25 203 TYR A C 1
ATOM 1534 O O . TYR A 1 203 ? -2.295 -7.083 -9.557 1.00 96.25 203 TYR A O 1
ATOM 1542 N N . LYS A 1 204 ? -0.350 -6.118 -8.975 1.00 95.19 204 LYS A N 1
ATOM 1543 C CA . LYS A 1 204 ? -0.902 -5.271 -7.905 1.00 95.19 204 LYS A CA 1
ATOM 1544 C C . LYS A 1 204 ? -1.998 -4.344 -8.435 1.00 95.19 204 LYS A C 1
ATOM 1546 O O . LYS A 1 204 ? -3.082 -4.300 -7.854 1.00 95.19 204 LYS A O 1
ATOM 1551 N N . ILE A 1 205 ? -1.769 -3.663 -9.563 1.00 95.50 205 ILE A N 1
ATOM 1552 C CA . ILE A 1 205 ? -2.790 -2.820 -10.215 1.00 95.50 205 ILE A CA 1
ATOM 1553 C C . ILE A 1 205 ? -4.035 -3.648 -10.539 1.00 95.50 205 ILE A C 1
ATOM 1555 O O . ILE A 1 205 ? -5.151 -3.236 -10.223 1.00 95.50 205 ILE A O 1
ATOM 1559 N N . PHE A 1 206 ? -3.860 -4.830 -11.136 1.00 96.25 206 PHE A N 1
ATOM 1560 C CA . PHE A 1 206 ? -4.977 -5.703 -11.485 1.00 96.25 206 PHE A CA 1
ATOM 1561 C C . PHE A 1 206 ? -5.802 -6.103 -10.254 1.00 96.25 206 PHE A C 1
ATOM 1563 O O . PHE A 1 206 ? -7.029 -5.982 -10.274 1.00 96.25 206 PHE A O 1
ATOM 1570 N N . VAL A 1 207 ? -5.151 -6.523 -9.163 1.00 95.62 207 VAL A N 1
ATOM 1571 C CA . VAL A 1 207 ? -5.851 -6.899 -7.926 1.00 95.62 207 VAL A CA 1
ATOM 1572 C C . VAL A 1 207 ? -6.545 -5.691 -7.288 1.00 95.62 207 VAL A C 1
ATOM 1574 O O . VAL A 1 207 ? -7.703 -5.807 -6.885 1.00 95.62 207 VAL A O 1
ATOM 1577 N N . LEU A 1 208 ? -5.901 -4.517 -7.259 1.00 94.94 208 LEU A N 1
ATOM 1578 C CA . LEU A 1 208 ? -6.503 -3.272 -6.765 1.00 94.94 208 LEU A CA 1
ATOM 1579 C C . LEU A 1 208 ? -7.754 -2.881 -7.559 1.00 94.94 208 LEU A C 1
ATOM 1581 O O . LEU A 1 208 ? -8.771 -2.519 -6.968 1.00 94.94 208 LEU A O 1
ATOM 1585 N N . LEU A 1 209 ? -7.703 -2.970 -8.891 1.00 95.00 209 LEU A N 1
ATOM 1586 C CA . LEU A 1 209 ? -8.846 -2.667 -9.752 1.00 95.00 209 LEU A CA 1
ATOM 1587 C C . LEU A 1 209 ? -9.975 -3.687 -9.568 1.00 95.00 209 LEU A C 1
ATOM 1589 O O . LEU A 1 209 ? -11.132 -3.288 -9.425 1.00 95.00 209 LEU A O 1
ATOM 1593 N N . LYS A 1 210 ? -9.645 -4.984 -9.506 1.00 96.75 210 LYS A N 1
ATOM 1594 C CA . LYS A 1 210 ? -10.609 -6.071 -9.279 1.00 96.75 210 LYS A CA 1
ATOM 1595 C C . LYS A 1 210 ? -11.325 -5.925 -7.934 1.00 96.75 210 LYS A C 1
ATOM 1597 O O . LYS A 1 210 ? -12.543 -6.063 -7.870 1.00 96.75 210 LYS A O 1
ATOM 1602 N N . ASN A 1 211 ? -10.582 -5.608 -6.874 1.00 96.75 211 ASN A N 1
ATOM 1603 C CA . ASN A 1 211 ? -11.093 -5.525 -5.505 1.00 96.75 211 ASN A CA 1
ATOM 1604 C C . ASN A 1 211 ? -11.440 -4.092 -5.072 1.00 96.75 211 ASN A C 1
ATOM 1606 O O . ASN A 1 211 ? -11.656 -3.847 -3.889 1.00 96.75 211 ASN A O 1
ATOM 1610 N N . LYS A 1 212 ? -11.539 -3.133 -6.001 1.00 95.19 212 LYS A N 1
ATOM 1611 C CA . LYS A 1 212 ? -11.726 -1.705 -5.690 1.00 95.19 212 LYS A CA 1
ATOM 1612 C C . LYS A 1 212 ? -12.900 -1.422 -4.749 1.00 95.19 212 LYS A C 1
ATOM 1614 O O . LYS A 1 212 ? -12.758 -0.648 -3.806 1.00 95.19 212 LYS A O 1
ATOM 1619 N N . GLN A 1 213 ? -14.060 -2.026 -5.010 1.00 96.00 213 GLN A N 1
ATOM 1620 C CA . GLN A 1 213 ? -15.259 -1.835 -4.182 1.00 96.00 213 GLN A CA 1
ATOM 1621 C C . GLN A 1 213 ? -15.078 -2.423 -2.779 1.00 96.00 213 GLN A C 1
ATOM 1623 O O . GLN A 1 213 ? -15.418 -1.769 -1.799 1.00 96.00 213 GLN A O 1
ATOM 1628 N N . LEU A 1 214 ? -14.480 -3.613 -2.687 1.00 96.50 214 LEU A N 1
ATOM 1629 C CA . LEU A 1 214 ? -14.189 -4.271 -1.415 1.00 96.50 214 LEU A CA 1
ATOM 1630 C C . LEU A 1 214 ? -13.151 -3.486 -0.599 1.00 96.50 214 LEU A C 1
ATOM 1632 O O . LEU A 1 214 ? -13.306 -3.293 0.597 1.00 96.50 214 LEU A O 1
ATOM 1636 N N . ILE A 1 215 ? -12.116 -2.944 -1.242 1.00 95.94 215 ILE A N 1
ATOM 1637 C CA . ILE A 1 215 ? -11.138 -2.081 -0.569 1.00 95.94 215 ILE A CA 1
ATOM 1638 C C . ILE A 1 215 ? -11.819 -0.806 -0.052 1.00 95.94 215 ILE A C 1
ATOM 1640 O O . ILE A 1 215 ? -11.554 -0.399 1.075 1.00 95.94 215 ILE A O 1
ATOM 1644 N N . ARG A 1 216 ? -12.737 -0.195 -0.820 1.00 94.75 216 ARG A N 1
ATOM 1645 C CA . ARG A 1 216 ? -13.540 0.944 -0.333 1.00 94.75 216 ARG A CA 1
ATOM 1646 C C . ARG A 1 216 ? -14.359 0.567 0.895 1.00 94.75 216 ARG A C 1
ATOM 1648 O O . ARG A 1 216 ? -14.317 1.301 1.879 1.00 94.75 216 ARG A O 1
ATOM 1655 N N . SER A 1 217 ? -15.067 -0.563 0.860 1.00 95.50 217 SER A N 1
ATOM 1656 C CA . SER A 1 217 ? -15.864 -1.007 2.006 1.00 95.50 217 SER A CA 1
ATOM 1657 C C . SER A 1 217 ? -14.991 -1.313 3.218 1.00 95.50 217 SER A C 1
ATOM 1659 O O . SER A 1 217 ? -15.376 -0.944 4.318 1.00 95.50 217 SER A O 1
ATOM 1661 N N . LEU A 1 218 ? -13.797 -1.881 3.033 1.00 96.06 218 LEU A N 1
ATOM 1662 C CA . LEU A 1 218 ? -12.820 -2.087 4.103 1.00 96.06 218 LEU A CA 1
ATOM 1663 C C . LEU A 1 218 ? -12.320 -0.757 4.687 1.00 96.06 218 LEU A C 1
ATOM 1665 O O . LEU A 1 218 ? -12.243 -0.610 5.903 1.00 96.06 218 LEU A O 1
ATOM 1669 N N . VAL A 1 219 ? -12.011 0.245 3.860 1.00 94.69 219 VAL A N 1
ATOM 1670 C CA . VAL A 1 219 ? -11.597 1.564 4.372 1.00 94.69 219 VAL A CA 1
ATOM 1671 C C . VAL A 1 219 ? -12.717 2.217 5.183 1.00 94.69 219 VAL A C 1
ATOM 1673 O O . VAL A 1 219 ? -12.446 2.774 6.245 1.00 94.69 219 VAL A O 1
ATOM 1676 N N . GLU A 1 220 ? -13.968 2.135 4.724 1.00 93.19 220 GLU A N 1
ATOM 1677 C CA . GLU A 1 220 ? -15.113 2.637 5.492 1.00 93.19 220 GLU A CA 1
ATOM 1678 C C . GLU A 1 220 ? -15.383 1.800 6.746 1.00 93.19 220 GLU A C 1
ATOM 1680 O O . GLU A 1 220 ? -15.669 2.359 7.802 1.00 93.19 220 GLU A O 1
ATOM 1685 N N . ALA A 1 221 ? -15.223 0.478 6.674 1.00 93.06 221 ALA A N 1
ATOM 1686 C CA . ALA A 1 221 ? -15.327 -0.391 7.834 1.00 93.06 221 ALA A CA 1
ATOM 1687 C C . ALA A 1 221 ? -14.281 0.001 8.880 1.00 93.06 221 ALA A C 1
ATOM 1689 O O . ALA A 1 221 ? -14.617 0.146 10.043 1.00 93.06 221 ALA A O 1
ATOM 1690 N N . LEU A 1 222 ? -13.039 0.305 8.506 1.00 93.00 222 LEU A N 1
ATOM 1691 C CA . LEU A 1 222 ? -12.027 0.704 9.487 1.00 93.00 222 LEU A CA 1
ATOM 1692 C C . LEU A 1 222 ? -12.371 2.010 10.233 1.00 93.00 222 LEU A C 1
ATOM 1694 O O . LEU A 1 222 ? -11.908 2.220 11.357 1.00 93.00 222 LEU A O 1
ATOM 1698 N N . LYS A 1 223 ? -13.206 2.869 9.637 1.00 90.69 223 LYS A N 1
ATOM 1699 C CA . LYS A 1 223 ? -13.702 4.101 10.263 1.00 90.69 223 LYS A CA 1
ATOM 1700 C C . LYS A 1 223 ? -14.822 3.868 11.274 1.00 90.69 223 LYS A C 1
ATOM 1702 O O . LYS A 1 223 ? -15.263 4.850 11.866 1.00 90.69 223 LYS A O 1
ATOM 1707 N N . PHE A 1 224 ? -15.313 2.636 11.470 1.00 83.00 224 PHE A N 1
ATOM 1708 C CA . PHE A 1 224 ? -16.365 2.417 12.459 1.00 83.00 224 PHE A CA 1
ATOM 1709 C C . PHE A 1 224 ? -15.869 2.865 13.841 1.00 83.00 224 PHE A C 1
ATOM 1711 O O . PHE A 1 224 ? -14.776 2.504 14.300 1.00 83.00 224 PHE A O 1
ATOM 1718 N N . ASP A 1 225 ? -16.691 3.670 14.502 1.00 77.69 225 ASP A N 1
ATOM 1719 C CA . ASP A 1 225 ? -16.459 4.052 15.881 1.00 77.69 225 ASP A CA 1
ATOM 1720 C C . ASP A 1 225 ? -16.800 2.874 16.795 1.00 77.69 225 ASP A C 1
ATOM 1722 O O . ASP A 1 225 ? -17.685 2.054 16.528 1.00 77.69 225 ASP A O 1
ATOM 1726 N N . MET A 1 226 ? -16.076 2.795 17.905 1.00 73.25 226 MET A N 1
ATOM 1727 C CA . MET A 1 226 ? -16.518 2.011 19.046 1.00 73.25 226 MET A CA 1
ATOM 1728 C C . MET A 1 226 ? -17.830 2.641 19.531 1.00 73.25 226 MET A C 1
ATOM 1730 O O . MET A 1 226 ? -17.798 3.748 20.075 1.00 73.25 226 MET A O 1
ATOM 1734 N N . ASP A 1 227 ? -18.960 1.946 19.371 1.00 73.81 227 ASP A N 1
ATOM 1735 C CA . ASP A 1 227 ? -20.275 2.334 19.919 1.00 73.81 227 ASP A CA 1
ATOM 1736 C C . ASP A 1 227 ? -20.303 2.185 21.459 1.00 73.81 227 ASP A C 1
ATOM 1738 O O . ASP A 1 227 ? -21.264 1.710 22.057 1.00 73.81 227 ASP A O 1
ATOM 1742 N N . VAL A 1 228 ? -19.205 2.537 22.129 1.00 77.38 228 VAL A N 1
ATOM 1743 C CA . VAL A 1 228 ? -19.055 2.445 23.575 1.00 77.38 228 VAL A CA 1
ATOM 1744 C C . VAL A 1 228 ? -19.737 3.656 24.193 1.00 77.38 228 VAL A C 1
ATOM 1746 O O . VAL A 1 228 ? -19.287 4.792 24.033 1.00 77.38 228 VAL A O 1
ATOM 1749 N N . GLN A 1 229 ? -20.812 3.394 24.935 1.00 81.44 229 GLN A N 1
ATOM 1750 C CA . GLN A 1 229 ? -21.566 4.415 25.669 1.00 81.44 229 GLN A CA 1
ATOM 1751 C C . GLN A 1 229 ? -20.729 5.075 26.780 1.00 81.44 229 GLN A C 1
ATOM 1753 O O . GLN A 1 229 ? -20.985 6.210 27.174 1.00 81.44 229 GLN A O 1
ATOM 1758 N N . TYR A 1 230 ? -19.684 4.397 27.259 1.00 82.19 230 TYR A N 1
ATOM 1759 C CA . TYR A 1 230 ? -18.810 4.898 28.313 1.00 82.19 230 TYR A CA 1
ATOM 1760 C C . TYR A 1 230 ? -17.797 5.931 27.782 1.00 82.19 230 TYR A C 1
ATOM 1762 O O . TYR A 1 230 ? -16.751 5.594 27.215 1.00 82.19 230 TYR A O 1
ATOM 1770 N N . ALA A 1 231 ? -18.111 7.214 27.984 1.00 87.38 231 ALA A N 1
ATOM 1771 C CA . ALA A 1 231 ? -17.354 8.346 27.447 1.00 87.38 231 ALA A CA 1
ATOM 1772 C C . ALA A 1 231 ? -15.846 8.359 27.792 1.00 87.38 231 ALA A C 1
ATOM 1774 O O . ALA A 1 231 ? -15.058 8.659 26.889 1.00 87.38 231 ALA A O 1
ATOM 1775 N N . PRO A 1 232 ? -15.393 8.023 29.023 1.00 88.75 232 PRO A N 1
ATOM 1776 C CA . PRO A 1 232 ? -13.964 8.016 29.348 1.00 88.75 232 PRO A CA 1
ATOM 1777 C C . PRO A 1 232 ? -13.175 6.991 28.528 1.00 88.75 232 PRO A C 1
ATOM 1779 O O . PRO A 1 232 ? -12.142 7.326 27.949 1.00 88.75 232 PRO A O 1
ATOM 1782 N N . LEU A 1 233 ? -13.695 5.766 28.398 1.00 89.19 233 LEU A N 1
ATOM 1783 C CA . LEU A 1 233 ? -13.064 4.734 27.572 1.00 89.19 233 LEU A CA 1
ATOM 1784 C C . LEU A 1 233 ? -13.108 5.106 26.093 1.00 89.19 233 LEU A C 1
ATOM 1786 O O . LEU A 1 233 ? -12.112 4.927 25.399 1.00 89.19 233 LEU A O 1
ATOM 1790 N N . ARG A 1 234 ? -14.214 5.693 25.614 1.00 90.44 234 ARG A N 1
ATOM 1791 C CA . ARG A 1 234 ? -14.307 6.180 24.231 1.00 90.44 234 ARG A CA 1
ATOM 1792 C C . ARG A 1 234 ? -13.216 7.209 23.920 1.00 90.44 234 ARG A C 1
ATOM 1794 O O . ARG A 1 234 ? -12.591 7.115 22.866 1.00 90.44 234 ARG A O 1
ATOM 1801 N N . ARG A 1 235 ? -12.946 8.152 24.833 1.00 91.38 235 ARG A N 1
ATOM 1802 C CA . ARG A 1 235 ? -11.844 9.124 24.688 1.00 91.38 235 ARG A CA 1
ATOM 1803 C C . ARG A 1 235 ? -10.483 8.430 24.664 1.00 91.38 235 ARG A C 1
ATOM 1805 O O . ARG A 1 235 ? -9.735 8.640 23.717 1.00 91.38 235 ARG A O 1
ATOM 1812 N N . ALA A 1 236 ? -10.210 7.540 25.620 1.00 92.75 236 ALA A N 1
ATOM 1813 C CA . ALA A 1 236 ? -8.940 6.813 25.687 1.00 92.75 236 ALA A CA 1
ATOM 1814 C C . ALA A 1 236 ? -8.683 5.929 24.448 1.00 92.75 236 ALA A C 1
ATOM 1816 O O . ALA A 1 236 ? -7.554 5.839 23.963 1.00 92.75 236 ALA A O 1
ATOM 1817 N N . CYS A 1 237 ? -9.724 5.281 23.918 1.00 92.19 237 CYS A N 1
ATOM 1818 C CA . CYS A 1 237 ? -9.658 4.507 22.677 1.00 92.19 237 CYS A CA 1
ATOM 1819 C C . CYS A 1 237 ? -9.384 5.399 21.464 1.00 92.19 237 CYS A C 1
ATOM 1821 O O . CYS A 1 237 ? -8.583 5.042 20.602 1.00 92.19 237 CYS A O 1
ATOM 1823 N N . ARG A 1 238 ? -10.019 6.572 21.406 1.00 91.75 238 ARG A N 1
ATOM 1824 C CA . ARG A 1 238 ? -9.841 7.531 20.313 1.00 91.75 238 ARG A CA 1
ATOM 1825 C C . ARG A 1 238 ? -8.452 8.162 20.311 1.00 91.75 238 ARG A C 1
ATOM 1827 O O . ARG A 1 238 ? -7.848 8.282 19.251 1.00 91.75 238 ARG A O 1
ATOM 1834 N N . GLU A 1 239 ? -7.932 8.524 21.479 1.00 94.00 239 GLU A N 1
ATOM 1835 C CA . GLU A 1 239 ? -6.561 9.024 21.637 1.00 94.00 239 GLU A CA 1
ATOM 1836 C C . GLU A 1 239 ? -5.532 7.984 21.179 1.00 94.00 239 GLU A C 1
ATOM 1838 O O . GLU A 1 239 ? -4.587 8.321 20.463 1.00 94.00 239 GLU A O 1
ATOM 1843 N N . HIS A 1 240 ? -5.750 6.709 21.526 1.00 93.06 240 HIS A N 1
ATOM 1844 C CA . HIS A 1 240 ? -4.916 5.603 21.049 1.00 93.06 240 HIS A CA 1
ATOM 1845 C C . HIS A 1 240 ? -4.964 5.472 19.524 1.00 93.06 240 HIS A C 1
ATOM 1847 O O . HIS A 1 240 ? -3.919 5.446 18.878 1.00 93.06 240 HIS A O 1
ATOM 1853 N N . GLU A 1 241 ? -6.161 5.469 18.930 1.00 93.88 241 GLU A N 1
ATOM 1854 C CA . GLU A 1 241 ? -6.322 5.412 17.470 1.00 93.88 241 GLU A CA 1
ATOM 1855 C C . GLU A 1 241 ? -5.652 6.598 16.764 1.00 93.88 241 GLU A C 1
ATOM 1857 O O . GLU A 1 241 ? -5.008 6.414 15.729 1.00 93.88 241 GLU A O 1
ATOM 1862 N N . GLU A 1 242 ? -5.740 7.806 17.325 1.00 94.12 242 GLU A N 1
ATOM 1863 C CA . GLU A 1 242 ? -5.082 8.993 16.776 1.00 94.12 242 GLU A CA 1
ATOM 1864 C C . GLU A 1 242 ? -3.555 8.873 16.835 1.00 94.12 242 GLU A C 1
ATOM 1866 O O . GLU A 1 242 ? -2.858 9.212 15.872 1.00 94.12 242 GLU A O 1
ATOM 1871 N N . GLN A 1 243 ? -3.015 8.355 17.940 1.00 94.44 243 GLN A N 1
ATOM 1872 C CA . GLN A 1 243 ? -1.585 8.101 18.072 1.00 94.44 243 GLN A CA 1
ATOM 1873 C C . GLN A 1 243 ? -1.109 7.061 17.050 1.00 94.44 243 GLN A C 1
ATOM 1875 O O . GLN A 1 243 ? -0.118 7.299 16.349 1.00 94.44 243 GLN A O 1
ATOM 1880 N N . THR A 1 244 ? -1.827 5.945 16.906 1.00 92.50 244 THR A N 1
ATOM 1881 C CA . THR A 1 244 ? -1.518 4.919 15.903 1.00 92.50 244 THR A CA 1
ATOM 1882 C C . TH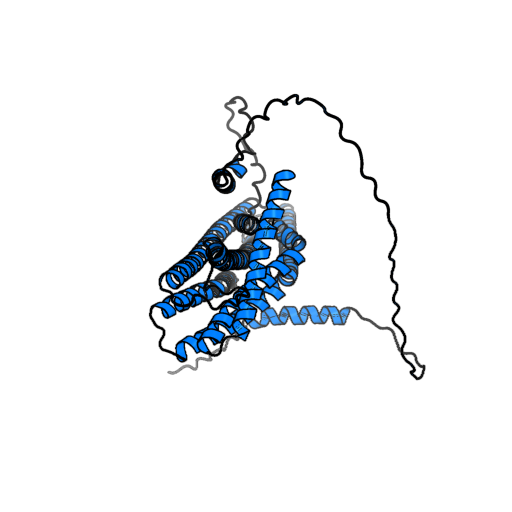R A 1 244 ? -1.632 5.476 14.484 1.00 92.50 244 THR A C 1
ATOM 1884 O O . THR A 1 244 ? -0.787 5.187 13.640 1.00 92.50 244 THR A O 1
ATOM 1887 N N . HIS A 1 245 ? -2.613 6.338 14.209 1.00 93.00 245 HIS A N 1
ATOM 1888 C CA . HIS A 1 245 ? -2.764 6.993 12.911 1.00 93.00 245 HIS A CA 1
ATOM 1889 C C . HIS A 1 245 ? -1.595 7.928 12.572 1.00 93.00 245 HIS A C 1
ATOM 1891 O O . HIS A 1 245 ? -1.082 7.899 11.448 1.00 93.00 245 HIS A O 1
ATOM 1897 N N . LYS A 1 246 ? -1.123 8.723 13.542 1.00 92.12 246 LYS A N 1
ATOM 1898 C CA . LYS A 1 246 ? 0.076 9.563 13.377 1.00 92.12 246 LYS A CA 1
ATOM 1899 C C . LYS A 1 246 ? 1.305 8.708 13.065 1.00 92.12 246 LYS A C 1
ATOM 1901 O O . LYS A 1 246 ? 2.087 9.059 12.180 1.00 92.12 246 LYS A O 1
ATOM 1906 N N . GLN A 1 247 ? 1.456 7.568 13.740 1.00 89.94 247 GLN A N 1
ATOM 1907 C CA . GLN A 1 247 ? 2.533 6.615 13.463 1.00 89.94 247 GLN A CA 1
ATOM 1908 C C . GLN A 1 247 ? 2.411 5.995 12.064 1.00 89.94 247 GLN A C 1
ATOM 1910 O O . GLN A 1 247 ? 3.405 5.958 11.342 1.00 89.94 247 GLN A O 1
ATOM 1915 N N . ALA A 1 248 ? 1.210 5.578 11.654 1.00 89.44 248 ALA A N 1
ATOM 1916 C CA . ALA A 1 248 ? 0.954 5.005 10.331 1.00 89.44 248 ALA A CA 1
ATOM 1917 C C . ALA A 1 248 ? 1.260 6.002 9.209 1.00 89.44 248 ALA A C 1
ATOM 1919 O O . ALA A 1 248 ? 1.936 5.666 8.237 1.00 89.44 248 ALA A O 1
ATOM 1920 N N . THR A 1 249 ? 0.835 7.255 9.380 1.00 90.31 249 THR A N 1
ATOM 1921 C CA . THR A 1 249 ? 1.119 8.345 8.438 1.00 90.31 249 THR A CA 1
ATOM 1922 C C . THR A 1 249 ? 2.618 8.614 8.342 1.00 90.31 249 THR A C 1
ATOM 1924 O O . THR A 1 249 ? 3.159 8.686 7.240 1.00 90.31 249 THR A O 1
ATOM 1927 N N . LYS A 1 250 ? 3.315 8.701 9.485 1.00 89.69 250 LYS A N 1
ATOM 1928 C CA . LYS A 1 250 ? 4.771 8.887 9.515 1.00 89.69 250 LYS A CA 1
ATOM 1929 C C . LYS A 1 250 ? 5.495 7.736 8.815 1.00 89.69 250 LYS A C 1
ATOM 1931 O O . LYS A 1 250 ? 6.405 7.988 8.034 1.00 89.69 250 LYS A O 1
ATOM 1936 N N . LEU A 1 251 ? 5.101 6.490 9.079 1.00 87.12 251 LEU A N 1
ATOM 1937 C CA . LEU A 1 251 ? 5.727 5.310 8.484 1.00 87.12 251 LEU A CA 1
ATOM 1938 C C . LEU A 1 251 ? 5.473 5.230 6.975 1.00 87.12 251 LEU A C 1
ATOM 1940 O O . LEU A 1 251 ? 6.417 5.018 6.223 1.00 87.12 251 LEU A O 1
ATOM 1944 N N . THR A 1 252 ? 4.245 5.507 6.533 1.00 87.94 252 THR A N 1
ATOM 1945 C CA . THR A 1 252 ? 3.887 5.613 5.107 1.00 87.94 252 THR A CA 1
ATOM 1946 C C . THR A 1 252 ? 4.734 6.670 4.401 1.00 87.94 252 THR A C 1
ATOM 1948 O O . THR A 1 252 ? 5.294 6.415 3.339 1.00 87.94 252 THR A O 1
ATOM 1951 N N . PHE A 1 253 ? 4.881 7.850 5.009 1.00 89.56 253 PHE A N 1
ATOM 1952 C CA . PHE A 1 253 ? 5.699 8.925 4.455 1.00 89.56 253 PHE A CA 1
ATOM 1953 C C . PHE A 1 253 ? 7.186 8.552 4.381 1.00 89.56 253 PHE A C 1
ATOM 1955 O O . PHE A 1 253 ? 7.822 8.779 3.355 1.00 89.56 253 PHE A O 1
ATOM 1962 N N . MET A 1 254 ? 7.744 7.952 5.440 1.00 88.94 254 MET A N 1
ATOM 1963 C CA . MET A 1 254 ? 9.133 7.476 5.431 1.00 88.94 254 MET A CA 1
ATOM 1964 C C . MET A 1 254 ? 9.356 6.418 4.345 1.00 88.94 254 MET A C 1
ATOM 1966 O O . MET A 1 254 ? 10.349 6.497 3.628 1.00 88.94 254 MET A O 1
ATOM 1970 N N . TYR A 1 255 ? 8.424 5.474 4.187 1.00 87.94 255 TYR A N 1
ATOM 1971 C CA . TYR A 1 255 ? 8.495 4.437 3.157 1.00 87.94 255 TYR A CA 1
ATOM 1972 C C . TYR A 1 255 ? 8.491 5.034 1.746 1.00 87.94 255 TYR A C 1
ATOM 1974 O O . TYR A 1 255 ? 9.348 4.702 0.930 1.00 87.94 255 TYR A O 1
ATOM 1982 N N . TYR A 1 256 ? 7.600 5.995 1.491 1.00 88.31 256 TYR A N 1
ATOM 1983 C CA . TYR A 1 256 ? 7.564 6.727 0.226 1.00 88.31 256 TYR A CA 1
ATOM 1984 C C . TYR A 1 256 ? 8.875 7.473 -0.062 1.00 88.31 256 TYR A C 1
ATOM 1986 O O . TYR A 1 256 ? 9.363 7.436 -1.186 1.00 88.31 256 TYR A O 1
ATOM 1994 N N . MET A 1 257 ? 9.491 8.105 0.943 1.00 88.94 257 MET A N 1
ATOM 1995 C CA . MET A 1 257 ? 10.773 8.802 0.764 1.00 88.94 257 MET A CA 1
ATOM 1996 C C . MET A 1 257 ? 11.934 7.852 0.450 1.00 88.94 257 MET A C 1
ATOM 1998 O O . MET A 1 257 ? 12.812 8.206 -0.336 1.00 88.94 257 MET A O 1
ATOM 2002 N N . VAL A 1 258 ? 11.940 6.649 1.033 1.00 85.62 258 VAL A N 1
ATOM 2003 C CA . VAL A 1 258 ? 12.923 5.608 0.696 1.00 85.62 258 VAL A CA 1
ATOM 2004 C C . VAL A 1 258 ? 12.733 5.136 -0.743 1.00 85.62 258 VAL A C 1
ATOM 2006 O O . VAL A 1 258 ? 13.707 5.023 -1.476 1.00 85.62 258 VAL A O 1
ATOM 2009 N N . LEU A 1 259 ? 11.497 4.907 -1.186 1.00 84.19 259 LEU A N 1
ATOM 2010 C CA . LEU A 1 259 ? 11.255 4.473 -2.563 1.00 84.19 259 LEU A CA 1
ATOM 2011 C C . LEU A 1 259 ? 11.576 5.57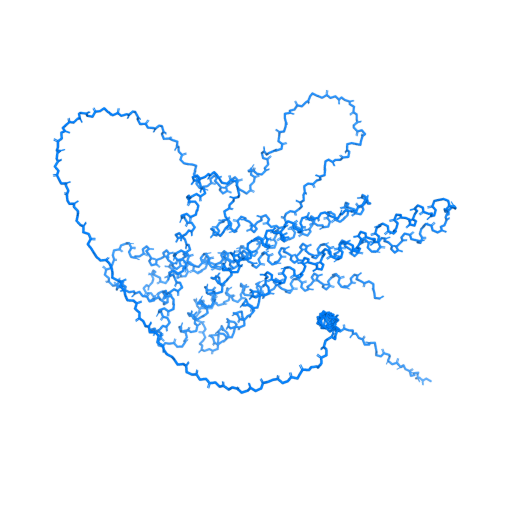2 -3.580 1.00 84.19 259 LEU A C 1
ATOM 2013 O O . LEU A 1 259 ? 12.252 5.305 -4.568 1.00 84.19 259 LEU A O 1
ATOM 2017 N N . LEU A 1 260 ? 11.236 6.826 -3.278 1.00 86.31 260 LEU A N 1
ATOM 2018 C CA . LEU A 1 260 ? 11.611 7.961 -4.119 1.00 86.31 260 LEU A CA 1
ATOM 2019 C C . LEU A 1 260 ? 13.136 8.108 -4.257 1.00 86.31 260 LEU A C 1
ATOM 2021 O O . LEU A 1 260 ? 13.617 8.510 -5.314 1.00 86.31 260 LEU A O 1
ATOM 2025 N N . SER A 1 261 ? 13.913 7.785 -3.216 1.00 86.38 261 SER A N 1
ATOM 2026 C CA . SER A 1 261 ? 15.379 7.833 -3.295 1.00 86.38 261 SER A CA 1
ATOM 2027 C C . SER A 1 261 ? 15.966 6.679 -4.118 1.00 86.38 261 SER A C 1
ATOM 2029 O O . SER A 1 261 ? 16.947 6.882 -4.842 1.00 86.38 261 SER A O 1
ATOM 2031 N N . VAL A 1 262 ? 15.344 5.494 -4.074 1.00 84.12 262 VAL A N 1
ATOM 2032 C CA . VAL A 1 262 ? 15.678 4.363 -4.954 1.00 84.12 262 VAL A CA 1
ATOM 2033 C C . VAL A 1 262 ? 15.397 4.731 -6.412 1.00 84.12 262 VAL A C 1
ATOM 2035 O O . VAL A 1 262 ? 16.299 4.616 -7.244 1.00 84.12 262 VAL A O 1
ATOM 2038 N N . ASP A 1 263 ? 14.215 5.275 -6.703 1.00 85.69 263 ASP A N 1
ATOM 2039 C CA . ASP A 1 263 ? 13.839 5.721 -8.048 1.00 85.69 263 ASP A CA 1
ATOM 2040 C C . ASP A 1 263 ? 14.768 6.836 -8.547 1.00 85.69 263 ASP A C 1
ATOM 2042 O O . ASP A 1 263 ? 15.253 6.792 -9.677 1.00 85.69 263 ASP A O 1
ATOM 2046 N N . ALA A 1 264 ? 15.100 7.811 -7.695 1.00 87.25 264 ALA A N 1
ATOM 2047 C CA . ALA A 1 264 ? 16.045 8.873 -8.037 1.00 87.25 264 ALA A CA 1
ATOM 2048 C C . ALA A 1 264 ? 17.444 8.323 -8.355 1.00 87.25 264 ALA A C 1
ATOM 2050 O O . ALA A 1 264 ? 18.093 8.802 -9.286 1.00 87.25 264 ALA A O 1
ATOM 2051 N N . THR A 1 265 ? 17.898 7.298 -7.626 1.00 83.81 265 THR A N 1
ATOM 2052 C CA . THR A 1 265 ? 19.171 6.624 -7.921 1.00 83.81 265 THR A CA 1
ATOM 2053 C C . THR A 1 265 ? 19.115 5.931 -9.279 1.00 83.81 265 THR A C 1
ATOM 2055 O O . THR A 1 265 ? 20.050 6.064 -10.067 1.00 83.81 265 THR A O 1
ATOM 2058 N N . TYR A 1 266 ? 18.015 5.239 -9.580 1.00 82.31 266 TYR A N 1
ATOM 2059 C CA . TYR A 1 266 ? 17.821 4.567 -10.864 1.00 82.31 266 TYR A CA 1
ATOM 2060 C C . TYR A 1 266 ? 17.824 5.560 -12.029 1.00 82.31 266 TYR A C 1
ATOM 2062 O O . TYR A 1 266 ? 18.549 5.377 -13.006 1.00 82.31 266 TYR A O 1
ATOM 2070 N N . ILE A 1 267 ? 17.088 6.667 -11.890 1.00 83.56 267 ILE A N 1
ATOM 2071 C CA . ILE A 1 267 ? 17.047 7.750 -12.878 1.00 83.56 267 ILE A CA 1
ATOM 2072 C C . ILE A 1 267 ? 18.442 8.351 -13.067 1.00 83.56 267 ILE A C 1
ATOM 2074 O O . ILE A 1 267 ? 18.886 8.530 -14.198 1.00 83.56 267 ILE A O 1
ATOM 2078 N N . PHE A 1 268 ? 19.164 8.630 -11.980 1.00 84.56 268 PHE A N 1
ATOM 2079 C CA . PHE A 1 268 ? 20.521 9.166 -12.059 1.00 84.56 268 PHE A CA 1
ATOM 2080 C C . PHE A 1 268 ? 21.474 8.215 -12.790 1.00 84.56 268 PHE A C 1
ATOM 2082 O O . PHE A 1 268 ? 22.260 8.650 -13.631 1.00 84.56 268 PHE A O 1
ATOM 2089 N N . MET A 1 269 ? 21.398 6.915 -12.504 1.00 79.62 269 MET A N 1
ATOM 2090 C CA . MET A 1 269 ? 22.219 5.920 -13.188 1.00 79.62 269 MET A CA 1
ATOM 2091 C C . MET A 1 269 ? 21.886 5.791 -14.660 1.00 79.62 269 MET A C 1
ATOM 2093 O O . MET A 1 269 ? 22.803 5.694 -15.469 1.00 79.62 269 MET A O 1
ATOM 2097 N N . PHE A 1 270 ? 20.603 5.826 -15.001 1.00 78.06 270 PHE A N 1
ATOM 2098 C CA . PHE A 1 270 ? 20.163 5.827 -16.384 1.00 78.06 270 PHE A CA 1
ATOM 2099 C C . PHE A 1 270 ? 20.734 7.034 -17.141 1.00 78.06 270 PHE A C 1
ATOM 2101 O O . PHE A 1 270 ? 21.389 6.866 -18.167 1.00 78.06 270 PHE A O 1
ATOM 2108 N N . LEU A 1 271 ? 20.588 8.239 -16.578 1.00 79.88 271 LEU A N 1
ATOM 2109 C CA . LEU A 1 271 ? 21.140 9.467 -17.158 1.00 79.88 271 LEU A CA 1
ATOM 2110 C C . LEU A 1 271 ? 22.667 9.404 -17.298 1.00 79.88 271 LEU A C 1
ATOM 2112 O O . LEU A 1 271 ? 23.225 9.884 -18.282 1.00 79.88 271 LEU A O 1
ATOM 2116 N N . ARG A 1 272 ? 23.356 8.796 -16.326 1.00 80.00 272 ARG A N 1
ATOM 2117 C CA . ARG A 1 272 ? 24.812 8.629 -16.363 1.00 80.00 272 ARG A CA 1
ATOM 2118 C C . ARG A 1 272 ? 25.264 7.605 -17.405 1.00 80.00 272 ARG A C 1
ATOM 2120 O O . ARG A 1 272 ? 26.288 7.842 -18.042 1.00 80.00 272 ARG A O 1
ATOM 2127 N N . ALA A 1 273 ? 24.581 6.470 -17.526 1.00 71.44 273 ALA A N 1
ATOM 2128 C CA . ALA A 1 273 ? 24.926 5.422 -18.487 1.00 71.44 273 ALA A CA 1
ATOM 2129 C C . ALA A 1 273 ? 24.857 5.974 -19.915 1.00 71.44 273 ALA A C 1
ATOM 2131 O O . ALA A 1 273 ? 25.825 5.878 -20.668 1.00 71.44 273 ALA A O 1
ATOM 2132 N N . GLU A 1 274 ? 23.773 6.693 -20.202 1.00 67.19 274 GLU A N 1
ATOM 2133 C CA . GLU A 1 274 ? 23.541 7.336 -21.490 1.00 67.19 274 GLU A CA 1
ATOM 2134 C C . GLU A 1 274 ? 24.598 8.402 -21.818 1.00 67.19 274 GLU A C 1
ATOM 2136 O O . GLU A 1 274 ? 25.053 8.504 -22.952 1.00 67.19 274 GLU A O 1
ATOM 2141 N N . TRP A 1 275 ? 25.065 9.163 -20.822 1.00 70.75 275 TRP A N 1
ATOM 2142 C CA . TRP A 1 275 ? 26.115 10.163 -21.041 1.00 70.75 275 TRP A CA 1
ATOM 2143 C C . TRP A 1 275 ? 27.499 9.591 -21.349 1.00 70.75 275 TRP A C 1
ATOM 2145 O O . TRP A 1 275 ? 28.341 10.318 -21.871 1.00 70.75 275 TRP A O 1
ATOM 2155 N N . ASN A 1 276 ? 27.764 8.336 -20.985 1.00 69.44 276 ASN A N 1
ATOM 2156 C CA . ASN A 1 276 ? 29.087 7.731 -21.132 1.00 69.44 276 ASN A CA 1
ATOM 2157 C C . ASN A 1 276 ? 29.171 6.737 -22.302 1.00 69.44 276 ASN A C 1
ATOM 2159 O O . ASN A 1 276 ? 30.144 5.988 -22.362 1.00 69.44 276 ASN A O 1
ATOM 2163 N N . ASP A 1 277 ? 28.166 6.679 -23.187 1.00 58.81 277 ASP A N 1
ATOM 2164 C CA . ASP A 1 277 ? 28.028 5.652 -24.239 1.00 58.81 277 ASP A CA 1
ATOM 2165 C C . ASP A 1 277 ? 28.116 4.203 -23.703 1.00 58.81 277 ASP A C 1
ATOM 2167 O O . ASP A 1 277 ? 28.326 3.239 -24.447 1.00 58.81 277 ASP A O 1
ATOM 2171 N N . VAL A 1 278 ? 27.945 4.017 -22.390 1.00 56.66 278 VAL A N 1
ATOM 2172 C CA . VAL A 1 278 ? 27.910 2.700 -21.761 1.00 56.66 278 VAL A CA 1
ATOM 2173 C C . VAL A 1 278 ? 26.463 2.262 -21.816 1.00 56.66 278 VAL A C 1
ATOM 2175 O O . VAL A 1 278 ? 25.642 2.792 -21.075 1.00 56.66 278 VAL A O 1
ATOM 2178 N N . VAL A 1 279 ? 26.183 1.324 -22.727 1.00 52.41 279 VAL A N 1
ATOM 2179 C CA . VAL A 1 279 ? 24.879 0.687 -22.967 1.00 52.41 279 VAL A CA 1
ATOM 2180 C C . VAL A 1 279 ? 24.032 0.712 -21.695 1.00 52.41 279 VAL A C 1
ATOM 2182 O O . VAL A 1 279 ? 24.355 0.029 -20.719 1.00 52.41 279 VAL A O 1
ATOM 2185 N N . GLY A 1 280 ? 22.991 1.551 -21.715 1.00 58.34 280 GLY A N 1
ATOM 2186 C CA . GLY A 1 280 ? 22.003 1.640 -20.649 1.00 58.34 280 GLY A CA 1
ATOM 2187 C C . GLY A 1 280 ? 21.313 0.298 -20.408 1.00 58.34 280 GLY A C 1
ATOM 2188 O O . GLY A 1 280 ? 21.653 -0.722 -21.007 1.00 58.34 280 GLY A O 1
ATOM 2189 N N . ILE A 1 281 ? 20.336 0.295 -19.504 1.00 62.59 281 ILE A N 1
ATOM 2190 C CA . ILE A 1 281 ? 19.518 -0.885 -19.194 1.00 62.59 281 ILE A CA 1
ATOM 2191 C C . ILE A 1 281 ? 19.167 -1.621 -20.498 1.00 62.59 281 ILE A C 1
ATOM 2193 O O . ILE A 1 281 ? 18.660 -0.974 -21.416 1.00 62.59 281 ILE A O 1
ATOM 2197 N N . PRO A 1 282 ? 19.461 -2.929 -20.619 1.00 64.50 282 PRO A N 1
ATOM 2198 C CA . PRO A 1 282 ? 19.223 -3.648 -21.857 1.00 64.50 282 PRO A CA 1
ATOM 2199 C C . PRO A 1 282 ? 17.731 -3.579 -22.182 1.00 64.50 282 PRO A C 1
ATOM 2201 O O . PRO A 1 282 ? 16.901 -4.116 -21.451 1.00 64.50 282 PRO A O 1
ATOM 2204 N N . GLN A 1 283 ? 17.400 -2.892 -23.271 1.00 70.12 283 GLN A N 1
ATOM 2205 C CA . GLN A 1 283 ? 16.054 -2.808 -23.816 1.00 70.12 283 GLN A CA 1
ATOM 2206 C C . GLN A 1 283 ? 16.077 -3.290 -25.259 1.00 70.12 283 GLN A C 1
ATOM 2208 O O . GLN A 1 283 ? 16.994 -2.974 -26.019 1.00 70.12 283 GLN A O 1
ATOM 2213 N N . TRP A 1 284 ? 15.073 -4.079 -25.635 1.00 78.12 284 TRP A N 1
ATOM 2214 C CA . TRP A 1 284 ? 14.872 -4.412 -27.034 1.00 78.12 284 TRP A CA 1
ATOM 2215 C C . TRP A 1 284 ? 14.216 -3.223 -27.714 1.00 78.12 284 TRP A C 1
ATOM 2217 O O . TRP A 1 284 ? 13.100 -2.837 -27.359 1.00 78.12 284 TRP A O 1
ATOM 2227 N N . ASP A 1 285 ? 14.930 -2.648 -28.676 1.00 69.94 285 ASP A N 1
ATOM 2228 C CA . ASP A 1 285 ? 14.421 -1.567 -29.503 1.00 69.94 285 ASP A CA 1
ATOM 2229 C C . ASP A 1 285 ? 14.168 -2.090 -30.925 1.00 69.94 285 ASP A C 1
ATOM 2231 O O . ASP A 1 285 ? 15.102 -2.570 -31.579 1.00 69.94 285 ASP A O 1
ATOM 2235 N N . PRO A 1 286 ? 12.926 -2.008 -31.438 1.00 71.25 286 PRO A N 1
ATOM 2236 C CA . PRO A 1 286 ? 12.665 -2.264 -32.850 1.00 71.25 286 PRO A CA 1
ATOM 2237 C C . PRO A 1 286 ? 13.317 -1.222 -33.779 1.00 71.25 286 PRO A C 1
ATOM 2239 O O . PRO A 1 286 ? 13.406 -1.456 -34.986 1.00 71.25 286 PRO A O 1
ATOM 2242 N N . LEU A 1 287 ? 13.755 -0.071 -33.258 1.00 72.44 287 LEU A N 1
ATOM 2243 C CA . LEU A 1 287 ? 14.386 1.010 -34.008 1.00 72.44 287 LEU A CA 1
ATOM 2244 C C . LEU A 1 287 ? 15.899 1.046 -33.744 1.00 72.44 287 LEU A C 1
ATOM 2246 O O . LEU A 1 287 ? 16.375 1.025 -32.617 1.00 72.44 287 LEU A O 1
ATOM 2250 N N . SER A 1 288 ? 16.703 1.134 -34.804 1.00 65.69 288 SER A N 1
ATOM 2251 C CA . SER A 1 288 ? 18.155 1.247 -34.652 1.00 65.69 288 SER A CA 1
ATOM 2252 C C . SER A 1 288 ? 18.545 2.641 -34.128 1.00 65.69 288 SER A C 1
ATOM 2254 O O . SER A 1 288 ? 18.512 3.612 -34.888 1.00 65.69 288 SER A O 1
ATOM 2256 N N . LEU A 1 289 ? 18.996 2.724 -32.871 1.00 61.78 289 LEU A N 1
ATOM 2257 C CA . LEU A 1 289 ? 19.446 3.952 -32.180 1.00 61.78 289 LEU A CA 1
ATOM 2258 C C . LEU A 1 289 ? 20.589 4.704 -32.884 1.00 61.78 289 LEU A C 1
ATOM 2260 O O . LEU A 1 289 ? 20.799 5.896 -32.674 1.00 61.78 289 LEU A O 1
ATOM 2264 N N . ARG A 1 290 ? 21.324 4.028 -33.771 1.00 60.84 290 ARG A N 1
ATOM 2265 C CA . ARG A 1 290 ? 22.542 4.541 -34.420 1.00 60.84 290 ARG A CA 1
ATOM 2266 C C . ARG A 1 290 ? 22.331 5.740 -35.358 1.00 60.84 290 ARG A C 1
ATOM 2268 O O . ARG A 1 290 ? 23.298 6.187 -35.971 1.00 60.84 290 ARG A O 1
ATOM 2275 N N . ARG A 1 291 ? 21.097 6.226 -35.544 1.00 63.06 291 ARG A N 1
ATOM 2276 C CA . ARG A 1 291 ? 20.772 7.210 -36.593 1.00 63.06 291 ARG A CA 1
ATOM 2277 C C . ARG A 1 291 ? 19.805 8.328 -36.200 1.00 63.06 291 ARG A C 1
ATOM 2279 O O . ARG A 1 291 ? 19.375 9.061 -37.087 1.00 63.06 291 ARG A O 1
ATOM 2286 N N . THR A 1 292 ? 19.413 8.457 -34.937 1.00 55.09 292 THR A N 1
ATOM 2287 C CA . THR A 1 292 ? 18.155 9.150 -34.614 1.00 55.09 292 THR A CA 1
ATOM 2288 C C . THR A 1 292 ? 18.274 10.509 -33.917 1.00 55.09 292 THR A C 1
ATOM 2290 O O . THR A 1 292 ? 19.094 10.716 -33.032 1.00 55.09 292 THR A O 1
ATOM 2293 N N . ASN A 1 293 ? 17.376 11.412 -34.332 1.00 72.75 293 ASN A N 1
ATOM 2294 C CA . ASN A 1 293 ? 17.121 12.765 -33.822 1.00 72.75 293 ASN A CA 1
ATOM 2295 C C . ASN A 1 293 ? 16.703 12.788 -32.332 1.00 72.75 293 ASN A C 1
ATOM 2297 O O . ASN A 1 293 ? 16.237 11.782 -31.802 1.00 72.75 293 ASN A O 1
ATOM 2301 N N . ASN A 1 294 ? 16.725 13.976 -31.704 1.00 76.50 294 ASN A N 1
ATOM 2302 C CA . ASN A 1 294 ? 16.311 14.255 -30.308 1.00 76.50 294 ASN A CA 1
ATOM 2303 C C . ASN A 1 294 ? 14.993 13.587 -29.844 1.00 76.50 294 ASN A C 1
ATOM 2305 O O . ASN A 1 294 ? 14.800 13.366 -28.651 1.00 76.50 294 ASN A O 1
ATOM 2309 N N . LEU A 1 295 ? 14.074 13.270 -30.763 1.00 75.12 295 LEU A N 1
ATOM 2310 C CA . LEU A 1 295 ? 12.801 12.616 -30.451 1.00 75.12 295 LEU A CA 1
ATOM 2311 C C . LEU A 1 295 ? 12.976 11.161 -29.982 1.00 75.12 295 LEU A C 1
ATOM 2313 O O . LEU A 1 295 ? 12.296 10.743 -29.050 1.00 75.12 295 LEU A O 1
ATOM 2317 N N . THR A 1 296 ? 13.883 10.395 -30.592 1.00 76.06 296 THR A N 1
ATOM 2318 C CA . THR A 1 296 ? 14.125 8.998 -30.190 1.00 76.06 296 THR A CA 1
ATOM 2319 C C . THR A 1 296 ? 14.785 8.941 -28.820 1.00 76.06 296 THR A C 1
ATOM 2321 O O . THR A 1 296 ? 14.369 8.145 -27.987 1.00 76.06 296 THR A O 1
ATOM 2324 N N . PHE A 1 297 ? 15.715 9.862 -28.546 1.00 74.00 297 PHE A N 1
ATOM 2325 C CA . PHE A 1 297 ? 16.293 10.037 -27.213 1.00 74.00 297 PHE A CA 1
ATOM 2326 C C . PHE A 1 297 ? 15.216 10.328 -26.159 1.00 74.00 297 PHE A C 1
ATOM 2328 O O . PHE A 1 297 ? 15.207 9.713 -25.098 1.00 74.00 297 PHE A O 1
ATOM 2335 N N . PHE A 1 298 ? 14.263 11.219 -26.461 1.00 77.56 298 PHE A N 1
ATOM 2336 C CA . PHE A 1 298 ? 13.157 11.513 -25.547 1.00 77.56 298 PHE A CA 1
ATOM 2337 C C . PHE A 1 298 ? 12.324 10.265 -25.233 1.00 77.56 298 PHE A C 1
ATOM 2339 O O . PHE A 1 298 ? 12.057 9.992 -24.067 1.00 77.56 298 PHE A O 1
ATOM 2346 N N . PHE A 1 299 ? 11.949 9.473 -26.242 1.00 80.19 299 PHE A N 1
ATOM 2347 C CA . PHE A 1 299 ? 11.227 8.219 -26.005 1.00 80.19 299 PHE A CA 1
ATOM 2348 C C . PHE A 1 299 ? 12.059 7.221 -25.192 1.00 80.19 299 PHE A C 1
ATOM 2350 O O . PHE A 1 299 ? 11.543 6.646 -24.235 1.00 80.19 299 PHE A O 1
ATOM 2357 N N . TYR A 1 300 ? 13.343 7.073 -25.518 1.00 77.06 300 TYR A N 1
ATOM 2358 C CA . TYR A 1 300 ? 14.249 6.150 -24.838 1.00 77.06 300 TYR A CA 1
ATOM 2359 C C . TYR A 1 300 ? 14.495 6.534 -23.378 1.00 77.06 300 TYR A C 1
ATOM 2361 O O . TYR A 1 300 ? 14.597 5.663 -22.529 1.00 77.06 300 TYR A O 1
ATOM 2369 N N . ALA A 1 301 ? 14.524 7.828 -23.055 1.00 80.38 301 ALA A N 1
ATOM 2370 C CA . ALA A 1 301 ? 14.674 8.285 -21.680 1.00 80.38 301 ALA A CA 1
ATOM 2371 C C . ALA A 1 301 ? 13.355 8.262 -20.901 1.00 80.38 301 ALA A C 1
ATOM 2373 O O . ALA A 1 301 ? 13.304 7.815 -19.756 1.00 80.38 301 ALA A O 1
ATOM 2374 N N . CYS A 1 302 ? 12.261 8.729 -21.500 1.00 83.06 302 CYS A N 1
ATOM 2375 C CA . CYS A 1 302 ? 10.998 8.877 -20.784 1.00 83.06 302 CYS A CA 1
ATOM 2376 C C . CYS A 1 302 ? 10.323 7.539 -20.469 1.00 83.06 302 CYS A C 1
ATOM 2378 O O . CYS A 1 302 ? 9.669 7.427 -19.434 1.00 83.06 302 CYS A O 1
ATOM 2380 N N . VAL A 1 303 ? 10.469 6.523 -21.321 1.00 86.31 303 VAL A N 1
ATOM 2381 C CA . VAL A 1 303 ? 9.803 5.222 -21.144 1.00 86.31 303 VAL A CA 1
ATOM 2382 C C . VAL A 1 303 ? 10.345 4.442 -19.926 1.00 86.31 303 VAL A C 1
ATOM 2384 O O . VAL A 1 303 ? 9.542 4.102 -19.053 1.00 86.31 303 VAL A O 1
ATOM 2387 N N . PRO A 1 304 ? 11.665 4.226 -19.754 1.00 84.06 304 PRO A N 1
ATOM 2388 C CA . PRO A 1 304 ? 12.217 3.596 -18.552 1.00 84.06 304 PRO A CA 1
ATOM 2389 C C . PRO A 1 304 ? 12.003 4.442 -17.294 1.00 84.06 304 PRO A C 1
ATOM 2391 O O . PRO A 1 304 ? 11.622 3.902 -16.260 1.00 84.06 304 PRO A O 1
ATOM 2394 N N . ILE A 1 305 ? 12.192 5.768 -17.377 1.00 87.00 305 ILE A N 1
ATOM 2395 C CA . ILE A 1 305 ? 11.997 6.670 -16.229 1.00 87.00 305 ILE A CA 1
ATOM 2396 C C . ILE A 1 305 ? 10.543 6.621 -15.751 1.00 87.00 305 ILE A C 1
ATOM 2398 O O . ILE A 1 305 ? 10.289 6.480 -14.556 1.00 87.00 305 ILE A O 1
ATOM 2402 N N . SER A 1 306 ? 9.580 6.708 -16.674 1.00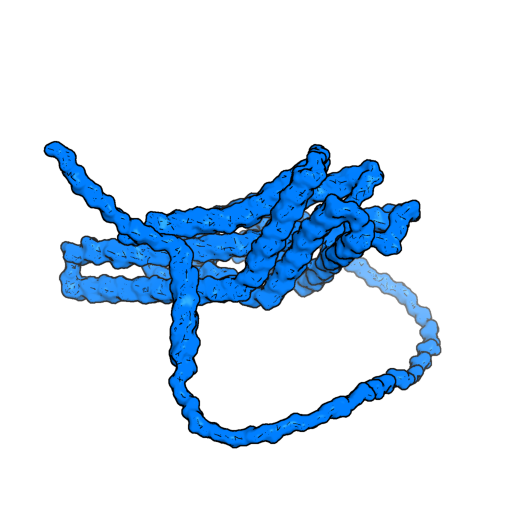 88.00 306 SER A N 1
ATOM 2403 C CA . SER A 1 306 ? 8.163 6.602 -16.320 1.00 88.00 306 SER A CA 1
ATOM 2404 C C . SER A 1 306 ? 7.830 5.228 -15.753 1.00 88.00 306 SER A C 1
ATOM 2406 O O . SER A 1 306 ? 7.095 5.152 -14.774 1.00 88.00 306 SER A O 1
ATOM 2408 N N . ALA A 1 307 ? 8.404 4.150 -16.292 1.00 89.06 307 ALA A N 1
ATOM 2409 C CA . ALA A 1 307 ? 8.154 2.817 -15.767 1.00 89.06 307 ALA A CA 1
ATOM 2410 C C . ALA A 1 307 ? 8.723 2.604 -14.363 1.00 89.06 307 ALA A C 1
ATOM 2412 O O . ALA A 1 307 ? 8.019 2.049 -13.519 1.00 89.06 307 ALA A O 1
ATOM 2413 N N . ALA A 1 308 ? 9.939 3.088 -14.096 1.00 88.44 308 ALA A N 1
ATOM 2414 C CA . ALA A 1 308 ? 10.542 3.057 -12.769 1.00 88.44 308 ALA A CA 1
ATOM 2415 C C . ALA A 1 308 ? 9.674 3.822 -11.759 1.00 88.44 308 ALA A C 1
ATOM 2417 O O . ALA A 1 308 ? 9.223 3.235 -10.780 1.00 88.44 308 ALA A O 1
ATOM 2418 N N . LEU A 1 309 ? 9.325 5.080 -12.064 1.00 90.25 309 LEU A N 1
ATOM 2419 C CA . LEU A 1 309 ? 8.480 5.913 -11.200 1.00 90.25 309 LEU A CA 1
ATOM 2420 C C . LEU A 1 309 ? 7.101 5.291 -10.946 1.00 90.25 309 LEU A C 1
ATOM 2422 O O . LEU A 1 309 ? 6.634 5.253 -9.810 1.00 90.25 309 LEU A O 1
ATOM 2426 N N . MET A 1 310 ? 6.431 4.790 -11.988 1.00 92.38 310 MET A N 1
ATOM 2427 C CA . MET A 1 310 ? 5.115 4.162 -11.836 1.00 92.38 310 MET A CA 1
ATOM 2428 C C . MET A 1 310 ? 5.211 2.875 -11.014 1.00 92.38 310 MET A C 1
ATOM 2430 O O . MET A 1 310 ? 4.385 2.658 -10.130 1.00 92.38 310 MET A O 1
ATOM 2434 N N . SER A 1 311 ? 6.230 2.045 -11.249 1.00 92.12 311 SER A N 1
ATOM 2435 C CA . SER A 1 311 ? 6.461 0.828 -10.465 1.00 92.12 311 SER A CA 1
ATOM 2436 C C . SER A 1 311 ? 6.722 1.139 -8.988 1.00 92.12 311 SER A C 1
ATOM 2438 O O . SER A 1 311 ? 6.106 0.524 -8.111 1.00 92.12 311 SER A O 1
ATOM 2440 N N . GLY A 1 312 ? 7.570 2.136 -8.710 1.00 90.50 312 GLY A N 1
ATOM 2441 C CA . GLY A 1 312 ? 7.867 2.614 -7.361 1.00 90.50 312 GLY A CA 1
ATOM 2442 C C . GLY A 1 312 ? 6.614 3.118 -6.648 1.00 90.50 312 GLY A C 1
ATOM 2443 O O . GLY A 1 312 ? 6.317 2.683 -5.531 1.00 90.50 312 GLY A O 1
ATOM 2444 N N . ILE A 1 313 ? 5.801 3.946 -7.314 1.00 91.81 313 ILE A N 1
ATOM 2445 C CA . ILE A 1 313 ? 4.524 4.434 -6.771 1.00 91.81 313 ILE A CA 1
ATOM 2446 C C . ILE A 1 313 ? 3.561 3.272 -6.496 1.00 91.81 313 ILE A C 1
ATOM 2448 O O . ILE A 1 313 ? 3.010 3.200 -5.398 1.00 91.81 313 ILE A O 1
ATOM 2452 N N . HIS A 1 314 ? 3.356 2.352 -7.444 1.00 93.38 314 HIS A N 1
ATOM 2453 C CA . HIS A 1 314 ? 2.430 1.225 -7.277 1.00 93.38 314 HIS A CA 1
ATOM 2454 C C . HIS A 1 314 ? 2.835 0.303 -6.131 1.00 93.38 314 HIS A C 1
ATOM 2456 O O . HIS A 1 314 ? 1.991 -0.096 -5.324 1.00 93.38 314 HIS A O 1
ATOM 2462 N N . THR A 1 315 ? 4.129 0.001 -6.035 1.00 91.44 315 THR A N 1
ATOM 2463 C CA . THR A 1 315 ? 4.681 -0.793 -4.938 1.00 91.44 315 THR A CA 1
ATOM 2464 C C . THR A 1 315 ? 4.491 -0.072 -3.611 1.00 91.44 315 THR A C 1
ATOM 2466 O O . THR A 1 315 ? 3.919 -0.661 -2.695 1.00 91.44 315 THR A O 1
ATOM 2469 N N . THR A 1 316 ? 4.840 1.222 -3.545 1.00 90.50 316 THR A N 1
ATOM 2470 C CA . THR A 1 316 ? 4.647 2.046 -2.341 1.00 90.50 316 THR A CA 1
ATOM 2471 C C . THR A 1 316 ? 3.206 1.988 -1.869 1.00 90.50 316 THR A C 1
ATOM 2473 O O . THR A 1 316 ? 2.945 1.551 -0.755 1.00 90.50 316 THR A O 1
ATOM 2476 N N . VAL A 1 317 ? 2.286 2.424 -2.734 1.00 93.56 317 VAL A N 1
ATOM 2477 C CA . VAL A 1 317 ? 0.855 2.547 -2.456 1.00 93.56 317 VAL A CA 1
ATOM 2478 C C . VAL A 1 317 ? 0.319 1.271 -1.846 1.00 93.56 317 VAL A C 1
ATOM 2480 O O . VAL A 1 317 ? -0.430 1.303 -0.872 1.00 93.56 317 VAL A O 1
ATOM 2483 N N . PHE A 1 318 ? 0.681 0.146 -2.449 1.00 92.56 318 PHE A N 1
ATOM 2484 C CA . PHE A 1 318 ? 0.145 -1.128 -2.047 1.00 92.56 318 PHE A CA 1
ATOM 2485 C C . PHE A 1 318 ? 0.659 -1.566 -0.673 1.00 92.56 318 PHE A C 1
ATOM 2487 O O . PHE A 1 318 ? -0.130 -1.908 0.214 1.00 92.56 318 PHE A O 1
ATOM 2494 N N . ASP A 1 319 ? 1.972 -1.509 -0.476 1.00 91.75 319 ASP A N 1
ATOM 2495 C CA . ASP A 1 319 ? 2.602 -1.969 0.757 1.00 91.75 319 ASP A CA 1
ATOM 2496 C C . ASP A 1 319 ? 2.186 -1.074 1.934 1.00 91.75 319 ASP A C 1
ATOM 2498 O O . ASP A 1 319 ? 1.857 -1.558 3.023 1.00 91.75 319 ASP A O 1
ATOM 2502 N N . THR A 1 320 ? 2.087 0.240 1.702 1.00 92.75 320 THR A N 1
ATOM 2503 C CA . THR A 1 320 ? 1.613 1.188 2.714 1.00 92.75 320 THR A CA 1
ATOM 2504 C C . THR A 1 320 ? 0.117 1.073 2.980 1.00 92.75 320 THR A C 1
ATOM 2506 O O . THR A 1 320 ? -0.329 1.361 4.095 1.00 92.75 320 THR A O 1
ATOM 2509 N N . MET A 1 321 ? -0.673 0.599 2.014 1.00 94.06 321 MET A N 1
ATOM 2510 C CA . MET A 1 321 ? -2.084 0.272 2.217 1.00 94.06 321 MET A CA 1
ATOM 2511 C C . MET A 1 321 ? -2.245 -0.949 3.138 1.00 94.06 321 MET A C 1
ATOM 2513 O O . MET A 1 321 ? -3.006 -0.861 4.105 1.00 94.06 321 MET A O 1
ATOM 2517 N N . ILE A 1 322 ? -1.501 -2.046 2.915 1.00 93.56 322 ILE A N 1
ATOM 2518 C CA . ILE A 1 322 ? -1.483 -3.207 3.837 1.00 93.56 322 ILE A CA 1
ATOM 2519 C C . ILE A 1 322 ? -1.082 -2.761 5.243 1.00 93.56 322 ILE A C 1
ATOM 2521 O O . ILE A 1 322 ? -1.730 -3.125 6.230 1.00 93.56 322 ILE A O 1
ATOM 2525 N N . LEU A 1 323 ? -0.015 -1.969 5.340 1.00 92.19 323 LEU A N 1
ATOM 2526 C CA . LEU A 1 323 ? 0.472 -1.447 6.609 1.00 92.19 323 LEU A CA 1
ATOM 2527 C C . LEU A 1 323 ? -0.609 -0.628 7.326 1.00 92.19 323 LEU A C 1
ATOM 2529 O O . LEU A 1 323 ? -0.841 -0.822 8.518 1.00 92.19 323 LEU A O 1
ATOM 2533 N N . SER A 1 324 ? -1.307 0.248 6.601 1.00 93.75 324 SER A N 1
ATOM 2534 C CA . SER A 1 324 ? -2.370 1.092 7.159 1.00 93.75 324 SER A CA 1
ATOM 2535 C C . SER A 1 324 ? -3.552 0.266 7.671 1.00 93.75 324 SER A C 1
ATOM 2537 O O . SER A 1 324 ? -4.047 0.534 8.768 1.00 93.75 324 SER A O 1
ATOM 2539 N N . PHE A 1 325 ? -3.958 -0.779 6.938 1.00 95.06 325 PHE A N 1
ATOM 2540 C CA . PHE A 1 325 ? -4.970 -1.729 7.412 1.00 95.06 325 PHE A CA 1
ATOM 2541 C C . PHE A 1 325 ? -4.510 -2.455 8.673 1.00 95.06 325 PHE A C 1
ATOM 2543 O O . PHE A 1 325 ? -5.254 -2.521 9.648 1.00 95.06 325 PHE A O 1
ATOM 2550 N N . SER A 1 326 ? -3.271 -2.946 8.680 1.00 93.75 326 SER A N 1
ATOM 2551 C CA . SER A 1 326 ? -2.705 -3.697 9.803 1.00 93.75 326 SER A CA 1
ATOM 2552 C C . SER A 1 326 ? -2.608 -2.844 11.071 1.00 93.75 326 SER A C 1
ATOM 2554 O O . SER A 1 326 ? -2.965 -3.300 12.155 1.00 93.75 326 SER A O 1
ATOM 2556 N N . MET A 1 327 ? -2.173 -1.587 10.945 1.00 93.25 327 MET A N 1
ATOM 2557 C CA . MET A 1 327 ? -2.068 -0.660 12.075 1.00 93.25 327 MET A CA 1
ATOM 2558 C C . MET A 1 327 ? -3.438 -0.243 12.610 1.00 93.25 327 MET A C 1
ATOM 2560 O O . MET A 1 327 ? -3.637 -0.233 13.824 1.00 93.25 327 MET A O 1
ATOM 2564 N N . GLY A 1 328 ? -4.393 0.065 11.730 1.00 93.81 328 GLY A N 1
ATOM 2565 C CA . GLY A 1 328 ? -5.750 0.390 12.162 1.00 93.81 328 GLY A CA 1
ATOM 2566 C C . GLY A 1 328 ? -6.446 -0.797 12.828 1.00 93.81 328 GLY A C 1
ATOM 2567 O O . GLY A 1 328 ? -7.037 -0.643 13.893 1.00 93.81 328 GLY A O 1
ATOM 2568 N N . LEU A 1 329 ? -6.319 -1.996 12.254 1.00 95.25 329 LEU A N 1
ATOM 2569 C CA . LEU A 1 329 ? -6.833 -3.231 12.844 1.00 95.25 329 LEU A CA 1
ATOM 2570 C C . LEU A 1 329 ? -6.205 -3.500 14.218 1.00 95.25 329 LEU A C 1
ATOM 2572 O O . LEU A 1 329 ? -6.922 -3.817 15.165 1.00 95.25 329 LEU A O 1
ATOM 2576 N N . GLY A 1 330 ? -4.887 -3.317 14.342 1.00 93.88 330 GLY A N 1
ATOM 2577 C CA . GLY A 1 330 ? -4.174 -3.415 15.615 1.00 93.88 330 GLY A CA 1
ATOM 2578 C C . GLY A 1 330 ? -4.749 -2.471 16.673 1.00 93.88 330 GLY A C 1
ATOM 2579 O O . GLY A 1 330 ? -5.070 -2.915 17.773 1.00 93.88 330 GLY A O 1
ATOM 2580 N N . ALA A 1 331 ? -4.996 -1.206 16.318 1.00 93.88 331 ALA A N 1
ATOM 2581 C CA . ALA A 1 331 ? -5.624 -0.247 17.229 1.00 93.88 331 ALA A CA 1
ATOM 2582 C C . ALA A 1 331 ? -7.032 -0.687 17.675 1.00 93.88 331 ALA A C 1
ATOM 2584 O O . ALA A 1 331 ? -7.376 -0.551 18.850 1.00 93.88 331 ALA A O 1
ATOM 2585 N N . LYS A 1 332 ? -7.840 -1.270 16.775 1.00 93.81 332 LYS A N 1
ATOM 2586 C CA . LYS A 1 332 ? -9.172 -1.799 17.125 1.00 93.81 332 LYS A CA 1
ATOM 2587 C C . LYS A 1 332 ? -9.090 -3.011 18.061 1.00 93.81 332 LYS A C 1
ATOM 2589 O O . LYS A 1 332 ? -9.898 -3.118 18.982 1.00 93.81 332 LYS A O 1
ATOM 2594 N N . ILE A 1 333 ? -8.110 -3.896 17.870 1.00 95.56 333 ILE A N 1
ATOM 2595 C CA . ILE A 1 333 ? -7.864 -5.038 18.767 1.00 95.56 333 ILE A CA 1
ATOM 2596 C C . ILE A 1 333 ? -7.411 -4.556 20.152 1.00 95.56 333 ILE A C 1
ATOM 2598 O O . ILE A 1 333 ? -7.924 -5.039 21.161 1.00 95.56 333 ILE A O 1
ATOM 2602 N N . ASP A 1 334 ? -6.517 -3.569 20.220 1.00 93.62 334 ASP A N 1
ATOM 2603 C CA . ASP A 1 334 ? -6.089 -2.969 21.490 1.00 93.62 334 ASP A CA 1
ATOM 2604 C C . ASP A 1 334 ? -7.264 -2.316 22.231 1.00 93.62 334 ASP A C 1
ATOM 2606 O O . ASP A 1 334 ? -7.392 -2.450 23.450 1.00 93.62 334 ASP A O 1
ATOM 2610 N N . ASN A 1 335 ? -8.155 -1.643 21.500 1.00 93.38 335 ASN A N 1
ATOM 2611 C CA . ASN A 1 335 ? -9.362 -1.040 22.062 1.00 93.38 335 ASN A CA 1
ATOM 2612 C C . ASN A 1 335 ? -10.336 -2.092 22.607 1.00 93.38 335 ASN A C 1
ATOM 2614 O O . ASN A 1 335 ? -10.870 -1.914 23.704 1.00 93.38 335 ASN A O 1
ATOM 2618 N N . LEU A 1 336 ? -10.510 -3.217 21.905 1.00 95.06 336 LEU A N 1
ATOM 2619 C CA . LEU A 1 336 ? -11.254 -4.369 22.421 1.00 95.06 336 LEU A CA 1
ATOM 2620 C C . LEU A 1 336 ? -10.617 -4.909 23.711 1.00 95.06 336 LEU A C 1
ATOM 2622 O O . LEU A 1 336 ? -11.324 -5.160 24.684 1.00 95.06 336 LEU A O 1
ATOM 2626 N N . ALA A 1 337 ? -9.290 -5.053 23.749 1.00 95.00 337 ALA A N 1
ATOM 2627 C CA . ALA A 1 337 ? -8.586 -5.536 24.935 1.00 95.00 337 ALA A CA 1
ATOM 2628 C C . ALA A 1 337 ? -8.766 -4.593 26.138 1.00 95.00 337 ALA A C 1
ATOM 2630 O O . ALA A 1 337 ? -9.009 -5.059 27.250 1.00 95.00 337 ALA A O 1
ATOM 2631 N N . ARG A 1 338 ? -8.707 -3.271 25.927 1.00 93.69 338 ARG A N 1
ATOM 2632 C CA . ARG A 1 338 ? -8.986 -2.277 26.980 1.00 93.69 338 ARG A CA 1
ATOM 2633 C C . ARG A 1 338 ? -10.414 -2.391 27.503 1.00 93.69 338 ARG A C 1
ATOM 2635 O O . ARG A 1 338 ? -10.598 -2.424 28.713 1.00 93.69 338 ARG A O 1
ATOM 2642 N N . LEU A 1 339 ? -11.399 -2.515 26.610 1.00 93.12 339 LEU A N 1
ATOM 2643 C CA . LEU A 1 339 ? -12.801 -2.701 26.989 1.00 93.12 339 LEU A CA 1
ATOM 2644 C C . LEU A 1 339 ? -12.990 -3.947 27.868 1.00 93.12 339 LEU A C 1
ATOM 2646 O O . LEU A 1 339 ? -13.659 -3.873 28.894 1.00 93.12 339 LEU A O 1
ATOM 2650 N N . LEU A 1 340 ? -12.363 -5.068 27.504 1.00 94.94 340 LEU A N 1
ATOM 2651 C CA . LEU A 1 340 ? -12.426 -6.301 28.294 1.00 94.94 340 LEU A CA 1
ATOM 2652 C C . LEU A 1 340 ? -11.768 -6.151 29.675 1.00 94.94 340 LEU A C 1
ATOM 2654 O O . LEU A 1 340 ? -12.341 -6.614 30.657 1.00 94.94 340 LEU A O 1
ATOM 2658 N N . ARG A 1 341 ? -10.623 -5.459 29.775 1.00 94.00 341 ARG A N 1
ATOM 2659 C CA . ARG A 1 341 ? -9.970 -5.184 31.071 1.00 94.00 341 ARG A CA 1
ATOM 2660 C C . ARG A 1 341 ? -10.838 -4.315 31.976 1.00 94.00 341 ARG A C 1
ATOM 2662 O O . ARG A 1 341 ? -11.016 -4.641 33.144 1.00 94.00 341 ARG A O 1
ATOM 2669 N N . THR A 1 342 ? -11.454 -3.263 31.435 1.00 92.56 342 THR A N 1
ATOM 2670 C CA . THR A 1 342 ? -12.383 -2.426 32.209 1.00 92.56 342 THR A CA 1
ATOM 2671 C C . THR A 1 342 ? -13.559 -3.251 32.749 1.00 92.56 342 THR A C 1
ATOM 2673 O O . THR A 1 342 ? -13.942 -3.084 33.903 1.00 92.56 342 THR A O 1
ATOM 2676 N N . LEU A 1 343 ? -14.081 -4.210 31.972 1.00 93.06 343 LEU A N 1
ATOM 2677 C CA . LEU A 1 343 ? -15.151 -5.115 32.423 1.00 93.06 343 LEU A CA 1
ATOM 2678 C C . LEU A 1 343 ? -14.729 -6.097 33.528 1.00 93.06 343 LEU A C 1
ATOM 2680 O O . LEU A 1 343 ? -15.593 -6.636 34.234 1.00 93.06 343 LEU A O 1
ATOM 2684 N N . GLU A 1 344 ? -13.432 -6.369 33.656 1.00 93.88 344 GLU A N 1
ATOM 2685 C CA . GLU A 1 344 ? -12.852 -7.225 34.692 1.00 93.88 344 GLU A CA 1
ATOM 2686 C C . GLU A 1 344 ? -12.600 -6.461 36.002 1.00 93.88 344 GLU A C 1
ATOM 2688 O O . GLU A 1 344 ? -12.797 -7.010 37.087 1.00 93.88 344 GLU A O 1
ATOM 2693 N N . GLU A 1 345 ? -12.201 -5.191 35.915 1.00 90.94 345 GLU A N 1
ATOM 2694 C CA . GLU A 1 345 ? -11.829 -4.360 37.068 1.00 90.94 345 GLU A CA 1
ATOM 2695 C C . GLU A 1 345 ? -13.045 -3.822 37.848 1.00 90.94 345 GLU A C 1
ATOM 2697 O O . GLU A 1 345 ? -13.033 -3.806 39.079 1.00 90.94 345 GLU A O 1
ATOM 2702 N N . GLU A 1 346 ? -14.135 -3.469 37.162 1.00 85.19 346 GLU A N 1
ATOM 2703 C CA . GLU A 1 346 ? -15.364 -2.925 37.765 1.00 85.19 346 GLU A CA 1
ATOM 2704 C C . GLU A 1 346 ? -15.995 -3.728 38.922 1.00 85.19 346 GLU A C 1
ATOM 2706 O O . GLU A 1 346 ? -16.345 -3.117 39.941 1.00 85.19 346 GLU A O 1
ATOM 2711 N N . PRO A 1 347 ? -16.150 -5.068 38.857 1.00 77.56 347 PRO A N 1
ATOM 2712 C CA . PRO A 1 347 ? -16.755 -5.829 39.954 1.00 77.56 347 PRO A CA 1
ATOM 2713 C C . PRO A 1 347 ? -15.981 -5.722 41.275 1.00 77.56 347 PRO A C 1
ATOM 2715 O O . PRO A 1 347 ? -16.587 -5.867 42.336 1.00 77.56 347 PRO A O 1
ATOM 2718 N N . LYS A 1 348 ? -14.672 -5.426 41.241 1.00 79.12 348 LYS A N 1
ATOM 2719 C CA . LYS A 1 348 ? -13.856 -5.263 42.456 1.00 79.12 348 LYS A CA 1
ATOM 2720 C C . LYS A 1 348 ? -14.192 -3.978 43.215 1.00 79.12 348 LYS A C 1
ATOM 2722 O O . LYS A 1 348 ? -13.932 -3.902 44.410 1.00 79.12 348 LYS A O 1
ATOM 2727 N N . HIS A 1 349 ? -14.757 -2.975 42.543 1.00 74.25 349 HIS A N 1
ATOM 2728 C CA . HIS A 1 349 ? -15.095 -1.683 43.147 1.00 74.25 349 HIS A CA 1
ATOM 2729 C C . HIS A 1 349 ? -16.589 -1.554 43.461 1.00 74.25 349 HIS A C 1
ATOM 2731 O O . HIS A 1 349 ? -16.953 -0.951 44.467 1.00 74.25 349 HIS A O 1
ATOM 2737 N N . ALA A 1 350 ? -17.460 -2.181 42.663 1.00 76.56 350 ALA A N 1
ATOM 2738 C CA . ALA A 1 350 ? -18.908 -2.133 42.878 1.00 76.56 350 ALA A CA 1
ATOM 2739 C C . ALA A 1 350 ? -19.392 -2.982 44.074 1.00 76.56 350 ALA A C 1
ATOM 2741 O O . ALA A 1 350 ? -20.439 -2.695 44.654 1.00 76.56 350 ALA A O 1
ATOM 2742 N N . ALA A 1 351 ? -18.634 -4.006 44.483 1.00 70.62 351 ALA A N 1
ATOM 2743 C CA . ALA A 1 351 ? -19.037 -4.943 45.536 1.00 70.62 351 ALA A CA 1
ATOM 2744 C C . ALA A 1 351 ? -19.040 -4.361 46.969 1.00 70.62 351 ALA A C 1
ATOM 2746 O O . ALA A 1 351 ? -19.385 -5.080 47.902 1.00 70.62 351 ALA A O 1
ATOM 2747 N N . HIS A 1 352 ? -18.628 -3.106 47.184 1.00 79.31 352 HIS A N 1
ATOM 2748 C CA . HIS A 1 352 ? -18.407 -2.543 48.529 1.00 79.31 352 HIS A CA 1
ATOM 2749 C C . HIS A 1 352 ? -19.434 -1.500 49.004 1.00 79.31 352 HIS A C 1
ATOM 2751 O O . HIS A 1 352 ? -19.233 -0.919 50.067 1.00 79.31 352 HIS A O 1
ATOM 2757 N N . GLY A 1 353 ? -20.547 -1.262 48.300 1.00 80.19 353 GLY A N 1
ATOM 2758 C CA . GLY A 1 353 ? -21.499 -0.255 48.802 1.00 80.19 353 GLY A CA 1
ATOM 2759 C C . GLY A 1 353 ? -22.851 -0.100 48.115 1.00 80.19 353 GLY A C 1
ATOM 2760 O O . GLY A 1 353 ? -23.570 0.836 48.450 1.00 80.19 353 GLY A O 1
ATOM 2761 N N . VAL A 1 354 ? -23.225 -0.966 47.170 1.00 79.81 354 VAL A N 1
ATOM 2762 C CA . VAL A 1 354 ? -24.486 -0.815 46.425 1.00 79.81 354 VAL A CA 1
ATOM 2763 C C . VAL A 1 354 ? -25.498 -1.872 46.878 1.00 79.81 354 VAL A C 1
ATOM 2765 O O . VAL A 1 354 ? -25.275 -3.068 46.698 1.00 79.81 354 VAL A O 1
ATOM 2768 N N . HIS A 1 355 ? -26.614 -1.441 47.473 1.00 85.44 355 HIS A N 1
ATOM 2769 C CA . HIS A 1 355 ? -27.727 -2.313 47.866 1.00 85.44 355 HIS A CA 1
ATOM 2770 C C . HIS A 1 355 ? -28.891 -2.256 46.865 1.00 85.44 355 HIS A C 1
ATOM 2772 O O . HIS A 1 355 ? -29.196 -1.202 46.311 1.00 85.44 355 HIS A O 1
ATOM 2778 N N . GLY A 1 356 ? -29.552 -3.406 46.680 1.00 82.06 356 GLY A N 1
ATOM 2779 C CA . GLY A 1 356 ? -30.839 -3.556 45.993 1.00 82.06 356 GLY A CA 1
ATOM 2780 C C . GLY A 1 356 ? -30.825 -3.146 44.521 1.00 82.06 356 GLY A C 1
ATOM 2781 O O . GLY A 1 356 ? -30.291 -3.859 43.673 1.00 82.06 356 GLY A O 1
ATOM 2782 N N . ASP A 1 357 ? -31.416 -1.992 44.226 1.00 86.12 357 ASP A N 1
ATOM 2783 C CA . ASP A 1 357 ? -31.728 -1.560 42.861 1.00 86.12 357 ASP A CA 1
ATOM 2784 C C . ASP A 1 357 ? -30.491 -1.139 42.057 1.00 86.12 357 ASP A C 1
ATOM 2786 O O . ASP A 1 357 ? -30.410 -1.389 40.853 1.00 86.12 357 ASP A O 1
ATOM 2790 N N . GLY A 1 358 ? -29.469 -0.580 42.714 1.00 87.38 358 GLY A N 1
ATOM 2791 C CA . GLY A 1 358 ? -28.242 -0.169 42.024 1.00 87.38 358 GLY A CA 1
ATOM 2792 C C . GLY A 1 358 ? -27.430 -1.348 41.475 1.00 87.38 358 GLY A C 1
ATOM 2793 O O . GLY A 1 358 ? -26.718 -1.201 40.485 1.00 87.38 358 GLY A O 1
ATOM 2794 N N . LEU A 1 359 ? -27.558 -2.541 42.071 1.00 88.06 359 LEU A N 1
ATOM 2795 C CA . LEU A 1 359 ? -26.846 -3.734 41.604 1.00 88.06 359 LEU A CA 1
ATOM 2796 C C . LEU A 1 359 ? -27.391 -4.225 40.255 1.00 88.06 359 LEU A C 1
ATOM 2798 O O . LEU A 1 359 ? -26.623 -4.691 39.411 1.00 88.06 359 LEU A O 1
ATOM 2802 N N . VAL A 1 360 ? -28.706 -4.099 40.047 1.00 90.62 360 VAL A N 1
ATOM 2803 C CA . VAL A 1 360 ? -29.368 -4.491 38.797 1.00 90.62 360 VAL A CA 1
ATOM 2804 C C . VAL A 1 360 ? -28.907 -3.597 37.649 1.00 90.62 360 VAL A C 1
ATOM 2806 O O . VAL A 1 360 ? -28.569 -4.114 36.584 1.00 90.62 360 VAL A O 1
ATOM 2809 N N . GLU A 1 361 ? -28.815 -2.284 37.874 1.00 90.44 361 GLU A N 1
ATOM 2810 C CA . GLU A 1 361 ? -28.378 -1.347 36.835 1.00 90.44 361 GLU A CA 1
ATOM 2811 C C . GLU A 1 361 ? -26.896 -1.534 36.483 1.00 90.44 361 GLU A C 1
ATOM 2813 O O . GLU A 1 361 ? -26.551 -1.647 35.308 1.00 90.44 361 GLU A O 1
ATOM 2818 N N . VAL A 1 362 ? -26.026 -1.722 37.484 1.00 89.19 362 VAL A N 1
ATOM 2819 C CA . VAL A 1 362 ? -24.605 -2.047 37.254 1.00 89.19 362 VAL A CA 1
ATOM 2820 C C . VAL A 1 362 ? -24.456 -3.349 36.458 1.00 89.19 362 VAL A C 1
ATOM 2822 O O . VAL A 1 362 ? -23.636 -3.436 35.540 1.00 89.19 362 VAL A O 1
ATOM 2825 N N . HIS A 1 363 ? -25.255 -4.375 36.769 1.00 90.50 363 HIS A N 1
ATOM 2826 C CA . HIS A 1 363 ? -25.230 -5.631 36.020 1.00 90.50 363 HIS A CA 1
ATOM 2827 C C . HIS A 1 363 ? -25.710 -5.448 34.574 1.00 90.50 363 HIS A C 1
ATOM 2829 O O . HIS A 1 363 ? -25.102 -5.994 33.648 1.00 90.50 363 HIS A O 1
ATOM 2835 N N . ARG A 1 364 ? -26.768 -4.655 34.369 1.00 91.75 364 ARG A N 1
ATOM 2836 C CA . ARG A 1 364 ? -27.312 -4.332 33.047 1.00 91.75 364 ARG A CA 1
ATOM 2837 C C . ARG A 1 364 ? -26.296 -3.584 32.187 1.00 91.75 364 ARG A C 1
ATOM 2839 O O . ARG A 1 364 ? -26.068 -3.985 31.046 1.00 91.75 364 ARG A O 1
ATOM 2846 N N . GLU A 1 365 ? -25.649 -2.554 32.728 1.00 90.69 365 GLU A N 1
ATOM 2847 C CA . GLU A 1 365 ? -24.592 -1.816 32.031 1.00 90.69 365 GLU A CA 1
ATOM 2848 C C . GLU A 1 365 ? -23.418 -2.723 31.656 1.00 90.69 365 GLU A C 1
ATOM 2850 O O . GLU A 1 365 ? -22.926 -2.688 30.525 1.00 90.69 365 GLU A O 1
ATOM 2855 N N . ARG A 1 366 ? -22.979 -3.578 32.584 1.00 90.81 366 ARG A N 1
ATOM 2856 C CA . ARG A 1 366 ? -21.880 -4.515 32.341 1.00 90.81 366 ARG A CA 1
ATOM 2857 C C . ARG A 1 366 ? -22.218 -5.509 31.233 1.00 90.81 366 ARG A C 1
ATOM 2859 O O . ARG A 1 366 ? -21.388 -5.759 30.357 1.00 90.81 366 ARG A O 1
ATOM 2866 N N . LEU A 1 367 ? -23.435 -6.054 31.246 1.00 93.19 367 LEU A N 1
ATOM 2867 C CA . LEU A 1 367 ? -23.914 -6.959 30.205 1.00 93.19 367 LEU A CA 1
ATOM 2868 C C . LEU A 1 367 ? -23.978 -6.258 28.842 1.00 93.19 367 LEU A C 1
ATOM 2870 O O . LEU A 1 367 ? -23.560 -6.835 27.838 1.00 93.19 367 LEU A O 1
ATOM 2874 N N . GLN A 1 368 ? -24.440 -5.006 28.810 1.00 91.56 368 GLN A N 1
ATOM 2875 C CA . GLN A 1 368 ? -24.477 -4.203 27.591 1.00 91.56 368 GLN A CA 1
ATOM 2876 C C . GLN A 1 368 ? -23.069 -3.987 27.018 1.00 91.56 368 GLN A C 1
ATOM 2878 O O . GLN A 1 368 ? -22.838 -4.248 25.839 1.00 91.56 368 GLN A O 1
ATOM 2883 N N . ARG A 1 369 ? -22.096 -3.614 27.852 1.00 90.94 369 ARG A N 1
ATOM 2884 C CA . ARG A 1 369 ? -20.701 -3.427 27.421 1.00 90.94 369 ARG A CA 1
ATOM 2885 C C . ARG A 1 369 ? -20.034 -4.727 26.970 1.00 90.94 369 ARG A C 1
ATOM 2887 O O . ARG A 1 369 ? -19.268 -4.715 26.009 1.00 90.94 369 ARG A O 1
ATOM 2894 N N . LEU A 1 370 ? -20.332 -5.854 27.621 1.00 94.31 370 LEU A N 1
ATOM 2895 C CA . LEU A 1 370 ? -19.877 -7.171 27.167 1.00 94.31 370 LEU A CA 1
ATOM 2896 C C . LEU A 1 370 ? -20.449 -7.498 25.782 1.00 94.31 370 LEU A C 1
ATOM 2898 O O . LEU A 1 370 ? -19.730 -7.970 24.904 1.00 94.31 370 LEU A O 1
ATOM 2902 N N . HIS A 1 371 ? -21.731 -7.220 25.566 1.00 93.69 371 HIS A N 1
ATOM 2903 C CA . HIS A 1 371 ? -22.365 -7.407 24.269 1.00 93.69 371 HIS A CA 1
ATOM 2904 C C . HIS A 1 371 ? -21.748 -6.506 23.189 1.00 93.69 371 HIS A C 1
ATOM 2906 O O . HIS A 1 371 ? -21.507 -6.971 22.072 1.00 93.69 371 HIS A O 1
ATOM 2912 N N . ASP A 1 372 ? -21.403 -5.263 23.524 1.00 90.00 372 ASP A N 1
ATOM 2913 C CA . ASP A 1 372 ? -20.689 -4.359 22.621 1.00 90.00 372 ASP A CA 1
ATOM 2914 C C . ASP A 1 372 ? -19.266 -4.863 22.314 1.00 90.00 372 ASP A C 1
ATOM 2916 O O . ASP A 1 372 ? -18.843 -4.833 21.156 1.00 90.00 372 ASP A O 1
ATOM 2920 N N . ALA A 1 373 ? -18.562 -5.442 23.296 1.00 93.69 373 ALA A N 1
ATOM 2921 C CA . ALA A 1 373 ? -17.269 -6.100 23.089 1.00 93.69 373 ALA A CA 1
ATOM 2922 C C . ALA A 1 373 ? -17.375 -7.303 22.134 1.00 93.69 373 ALA A C 1
ATOM 2924 O O . ALA A 1 373 ? -16.573 -7.443 21.209 1.00 93.69 373 ALA A O 1
ATOM 2925 N N . VAL A 1 374 ? -18.395 -8.152 22.306 1.00 95.12 374 VAL A N 1
ATOM 2926 C CA . VAL A 1 374 ? -18.650 -9.298 21.417 1.00 95.12 374 VAL A CA 1
ATOM 2927 C C . VAL A 1 374 ? -18.972 -8.827 19.999 1.00 95.12 374 VAL A C 1
ATOM 2929 O O . VAL A 1 374 ? -18.420 -9.359 19.034 1.00 95.12 374 VAL A O 1
ATOM 2932 N N . ARG A 1 375 ? -19.824 -7.806 19.849 1.00 93.44 375 ARG A N 1
ATOM 2933 C CA . ARG A 1 375 ? -20.157 -7.218 18.541 1.00 93.44 375 ARG A CA 1
ATOM 2934 C C . ARG A 1 375 ? -18.923 -6.656 17.846 1.00 93.44 375 ARG A C 1
ATOM 2936 O O . ARG A 1 375 ? -18.726 -6.916 16.661 1.00 93.44 375 ARG A O 1
ATOM 2943 N N . LEU A 1 376 ? -18.084 -5.922 18.573 1.00 92.19 376 LEU A N 1
ATOM 2944 C CA . LEU A 1 376 ? -16.820 -5.401 18.062 1.00 92.19 376 LEU A CA 1
ATOM 2945 C C . LEU A 1 376 ? -15.893 -6.527 17.599 1.00 92.19 376 LEU A C 1
ATOM 2947 O O . LEU A 1 376 ? -15.375 -6.474 16.487 1.00 92.19 376 LEU A O 1
ATOM 2951 N N . HIS A 1 377 ? -15.718 -7.565 18.417 1.00 95.56 377 HIS A N 1
ATOM 2952 C CA . HIS A 1 377 ? -14.892 -8.715 18.065 1.00 95.56 377 HIS A CA 1
ATOM 2953 C C . HIS A 1 377 ? -15.394 -9.412 16.791 1.00 95.56 377 HIS A C 1
ATOM 2955 O O . HIS A 1 377 ? -14.611 -9.716 15.896 1.00 95.56 377 HIS A O 1
ATOM 2961 N N . GLN A 1 378 ? -16.711 -9.590 16.652 1.00 96.06 378 GLN A N 1
ATOM 2962 C CA . GLN A 1 378 ? -17.313 -10.142 15.436 1.00 96.06 378 GLN A CA 1
ATOM 2963 C C . GLN A 1 378 ? -17.103 -9.245 14.209 1.00 96.06 378 GLN A C 1
ATOM 2965 O O . GLN A 1 378 ? -16.872 -9.767 13.120 1.00 96.06 378 GLN A O 1
ATOM 2970 N N . ARG A 1 379 ? -17.178 -7.913 14.361 1.00 94.62 379 ARG A N 1
ATOM 2971 C CA . ARG A 1 379 ? -16.850 -6.964 13.281 1.00 94.62 379 ARG A CA 1
ATOM 2972 C C . ARG A 1 379 ? -15.380 -7.094 12.871 1.00 94.62 379 ARG A C 1
ATOM 2974 O O . ARG A 1 379 ? -15.103 -7.137 11.680 1.00 94.62 379 ARG A O 1
ATOM 2981 N N . ILE A 1 380 ? -14.467 -7.222 13.839 1.00 95.38 380 ILE A N 1
ATOM 2982 C CA . ILE A 1 380 ? -13.032 -7.445 13.601 1.00 95.38 380 ILE A CA 1
ATOM 2983 C C . ILE A 1 380 ? -12.797 -8.744 12.819 1.00 95.38 380 ILE A C 1
ATOM 2985 O O . ILE A 1 380 ? -12.064 -8.718 11.838 1.00 95.38 380 ILE A O 1
ATOM 2989 N N . ILE A 1 381 ? -13.437 -9.856 13.199 1.00 96.44 381 ILE A N 1
ATOM 2990 C CA . ILE A 1 381 ? -13.298 -11.136 12.481 1.00 96.44 381 ILE A CA 1
ATOM 2991 C C . ILE A 1 381 ? -13.738 -10.990 11.021 1.00 96.44 381 ILE A C 1
ATOM 2993 O O . ILE A 1 381 ? -12.964 -11.295 10.122 1.00 96.44 381 ILE A O 1
ATOM 2997 N N . ARG A 1 382 ? -14.942 -10.451 10.777 1.00 96.81 382 ARG A N 1
ATOM 2998 C CA . ARG A 1 382 ? -15.447 -10.255 9.405 1.00 96.81 382 ARG A CA 1
ATOM 2999 C C . ARG A 1 382 ? -14.533 -9.350 8.586 1.00 96.81 382 ARG A C 1
ATOM 3001 O O . ARG A 1 382 ? -14.275 -9.628 7.424 1.00 96.81 382 ARG A O 1
ATOM 3008 N N . PHE A 1 383 ? -14.032 -8.285 9.207 1.00 96.19 383 PHE A N 1
ATOM 3009 C CA . PHE A 1 383 ? -13.089 -7.376 8.574 1.00 96.19 383 PHE A CA 1
ATOM 3010 C C . PHE A 1 383 ? -11.795 -8.089 8.162 1.00 96.19 383 PHE A C 1
ATOM 3012 O O . PHE A 1 383 ? -11.304 -7.862 7.062 1.00 96.19 383 PHE A O 1
ATOM 3019 N N . VAL A 1 384 ? -11.250 -8.955 9.023 1.00 96.69 384 VAL A N 1
ATOM 3020 C CA . VAL A 1 384 ? -10.051 -9.748 8.714 1.00 96.69 384 VAL A CA 1
ATOM 3021 C C . VAL A 1 384 ? -10.317 -10.725 7.573 1.00 96.69 384 VAL A C 1
ATOM 3023 O O . VAL A 1 384 ? -9.511 -10.768 6.648 1.00 96.69 384 VAL A O 1
ATOM 3026 N N . ASP A 1 385 ? -11.448 -11.434 7.589 1.00 97.31 385 ASP A N 1
ATOM 3027 C CA . ASP A 1 385 ? -11.826 -12.366 6.517 1.00 97.31 385 ASP A CA 1
ATOM 3028 C C . ASP A 1 385 ? -11.937 -11.639 5.161 1.00 97.31 385 ASP A C 1
ATOM 3030 O O . ASP A 1 385 ? -11.404 -12.086 4.141 1.00 97.31 385 ASP A O 1
ATOM 3034 N N . GLU A 1 386 ? -12.589 -10.472 5.143 1.00 97.31 386 GLU A N 1
ATOM 3035 C CA . GLU A 1 386 ? -12.718 -9.636 3.946 1.00 97.31 386 GLU A CA 1
ATOM 3036 C C . GLU A 1 386 ? -11.359 -9.089 3.483 1.00 97.31 386 GLU A C 1
ATOM 3038 O O . GLU A 1 386 ? -11.043 -9.152 2.291 1.00 97.31 386 GLU A O 1
ATOM 3043 N N . LEU A 1 387 ? -10.524 -8.605 4.407 1.00 96.12 387 LEU A N 1
ATOM 3044 C CA . LEU A 1 387 ? -9.183 -8.097 4.116 1.00 96.12 387 LEU A CA 1
ATOM 3045 C C . LEU A 1 387 ? -8.276 -9.192 3.538 1.00 96.12 387 LEU A C 1
ATOM 3047 O O . LEU A 1 387 ? -7.582 -8.959 2.546 1.00 96.12 387 LEU A O 1
ATOM 3051 N N . GLU A 1 388 ? -8.305 -10.390 4.120 1.00 96.19 388 GLU A N 1
ATOM 3052 C CA . GLU A 1 388 ? -7.560 -11.550 3.635 1.00 96.19 388 GLU A CA 1
ATOM 3053 C C . GLU A 1 388 ? -8.033 -11.947 2.235 1.00 96.19 388 GLU A C 1
ATOM 3055 O O . GLU A 1 388 ? -7.211 -12.118 1.332 1.00 96.19 388 GLU A O 1
ATOM 3060 N N . SER A 1 389 ? -9.345 -12.005 1.997 1.00 96.38 389 SER A N 1
ATOM 3061 C CA . SER A 1 389 ? -9.884 -12.309 0.666 1.00 96.38 389 SER A CA 1
ATOM 3062 C C . SER A 1 389 ? -9.464 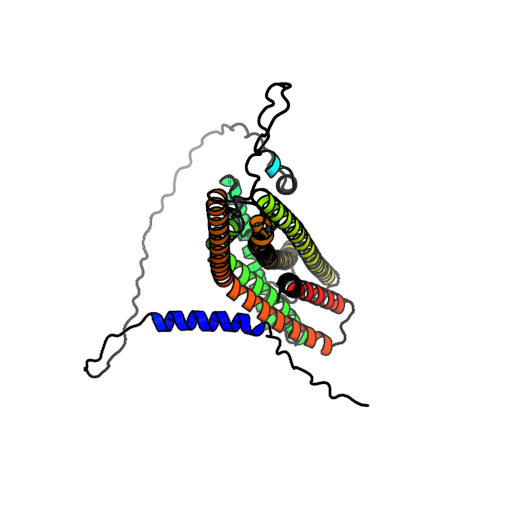-11.279 -0.395 1.00 96.38 389 SER A C 1
ATOM 3064 O O . SER A 1 389 ? -9.201 -11.637 -1.547 1.00 96.38 389 SER A O 1
ATOM 3066 N N . ALA A 1 390 ? -9.336 -10.006 -0.004 1.00 96.25 390 ALA A N 1
ATOM 3067 C CA . ALA A 1 390 ? -8.950 -8.923 -0.897 1.00 96.25 390 ALA A CA 1
ATOM 3068 C C . ALA A 1 390 ? -7.447 -8.925 -1.220 1.00 96.25 390 ALA A C 1
ATOM 3070 O O . ALA A 1 390 ? -7.068 -8.614 -2.353 1.00 96.25 390 ALA A O 1
ATOM 3071 N N . LEU A 1 391 ? -6.592 -9.231 -0.234 1.00 94.31 391 LEU A N 1
ATOM 3072 C CA . LEU A 1 391 ? -5.151 -8.957 -0.307 1.00 94.31 391 LEU A CA 1
ATOM 3073 C C . LEU A 1 391 ? -4.256 -10.208 -0.316 1.00 94.31 391 LEU A C 1
ATOM 3075 O O . LEU A 1 391 ? -3.119 -10.112 -0.772 1.00 94.31 391 LEU A O 1
ATOM 3079 N N . SER A 1 392 ? -4.743 -11.382 0.103 1.00 94.62 392 SER A N 1
ATOM 3080 C CA . SER A 1 392 ? -3.937 -12.615 0.247 1.00 94.62 392 SER A CA 1
ATOM 3081 C C . SER A 1 392 ? -3.175 -13.005 -1.019 1.00 94.62 392 SER A C 1
ATOM 3083 O O . SER A 1 392 ? -1.966 -13.228 -0.978 1.00 94.62 392 SER A O 1
ATOM 3085 N N . SER A 1 393 ? -3.862 -13.034 -2.164 1.00 95.75 393 SER A N 1
ATOM 3086 C CA . SER A 1 393 ? -3.257 -13.385 -3.458 1.00 95.75 393 SER A CA 1
ATOM 3087 C C . SER A 1 393 ? -2.109 -12.450 -3.854 1.00 95.75 393 SER A C 1
ATOM 3089 O O . SER A 1 393 ? -1.161 -12.863 -4.519 1.00 95.75 393 SER A O 1
ATOM 3091 N N . MET A 1 394 ? -2.180 -11.192 -3.429 1.00 94.00 394 MET A N 1
ATOM 3092 C CA . MET A 1 394 ? -1.188 -10.166 -3.717 1.00 94.00 394 MET A CA 1
ATOM 3093 C C . MET A 1 394 ? -0.028 -10.205 -2.729 1.00 94.00 394 MET A C 1
ATOM 3095 O O . MET A 1 394 ? 1.121 -10.114 -3.149 1.00 94.00 394 MET A O 1
ATOM 3099 N N . SER A 1 395 ? -0.305 -10.432 -1.443 1.00 92.19 395 SER A N 1
ATOM 3100 C CA . SER A 1 395 ? 0.727 -10.691 -0.434 1.00 92.19 395 SER A CA 1
ATOM 3101 C C . SER A 1 395 ? 1.544 -11.944 -0.762 1.00 92.19 395 SER A C 1
ATOM 3103 O O . SER A 1 395 ? 2.761 -11.938 -0.598 1.00 92.19 395 SER A O 1
ATOM 3105 N N . LEU A 1 396 ? 0.903 -12.999 -1.280 1.00 94.62 396 LEU A N 1
ATOM 3106 C CA . LEU A 1 396 ? 1.595 -14.202 -1.743 1.00 94.62 396 LEU A CA 1
ATOM 3107 C C . LEU A 1 396 ? 2.498 -13.908 -2.947 1.00 94.62 396 LEU A C 1
ATOM 3109 O O . LEU A 1 396 ? 3.655 -14.321 -2.952 1.00 94.62 396 LEU A O 1
ATOM 3113 N N . ALA A 1 397 ? 1.994 -13.180 -3.948 1.00 94.06 397 ALA A N 1
ATOM 3114 C CA . ALA A 1 397 ? 2.792 -12.801 -5.113 1.00 94.06 397 ALA A CA 1
ATOM 3115 C C . ALA A 1 397 ? 3.998 -11.932 -4.724 1.00 94.06 397 ALA A C 1
ATOM 3117 O O . ALA A 1 397 ? 5.096 -12.185 -5.211 1.00 94.06 397 ALA A O 1
ATOM 3118 N N . GLN A 1 398 ? 3.812 -10.980 -3.801 1.00 92.12 398 GLN A N 1
ATOM 3119 C CA . GLN A 1 398 ? 4.904 -10.191 -3.231 1.00 92.12 398 GLN A CA 1
ATOM 3120 C C . GLN A 1 398 ? 5.940 -11.095 -2.568 1.00 92.12 398 GLN A C 1
ATOM 3122 O O . GLN A 1 398 ? 7.117 -10.967 -2.861 1.00 92.12 398 GLN A O 1
ATOM 3127 N N . LEU A 1 399 ? 5.527 -12.035 -1.713 1.00 90.56 399 LEU A N 1
ATOM 3128 C CA . LEU A 1 399 ? 6.460 -12.935 -1.032 1.00 90.56 399 LEU A CA 1
ATOM 3129 C C . LEU A 1 399 ? 7.280 -13.783 -2.019 1.00 90.56 399 LEU A C 1
ATOM 3131 O O . LEU A 1 399 ? 8.484 -13.952 -1.829 1.00 90.56 399 LEU A O 1
ATOM 3135 N N . LEU A 1 400 ? 6.636 -14.316 -3.061 1.00 93.94 400 LEU A N 1
ATOM 3136 C CA . LEU A 1 400 ? 7.290 -15.146 -4.076 1.00 93.94 400 LEU A CA 1
ATOM 3137 C C . LEU A 1 400 ? 8.268 -14.345 -4.935 1.00 93.94 400 LEU A C 1
ATOM 3139 O O . LEU A 1 400 ? 9.400 -14.785 -5.133 1.00 93.94 400 LEU A O 1
ATOM 3143 N N . GLU A 1 401 ? 7.848 -13.172 -5.412 1.00 92.62 401 GLU A N 1
ATOM 3144 C CA . GLU A 1 401 ? 8.727 -12.241 -6.123 1.00 92.62 401 GLU A CA 1
ATOM 3145 C C . GLU A 1 401 ? 9.929 -11.884 -5.258 1.00 92.62 401 GLU A C 1
ATOM 3147 O O . GLU A 1 401 ? 11.070 -11.951 -5.704 1.00 92.62 401 GLU A O 1
ATOM 3152 N N . SER A 1 402 ? 9.667 -11.602 -3.988 1.00 89.38 402 SER A N 1
ATOM 3153 C CA . SER A 1 402 ? 10.677 -11.150 -3.060 1.00 89.38 402 SER A CA 1
ATOM 3154 C C . SER A 1 402 ? 11.725 -12.224 -2.769 1.00 89.38 402 SER A C 1
ATOM 3156 O O . SER A 1 402 ? 12.923 -11.943 -2.719 1.00 89.38 402 SER A O 1
ATOM 3158 N N . LEU A 1 403 ? 11.295 -13.479 -2.647 1.00 91.12 403 LEU A N 1
ATOM 3159 C CA . LEU A 1 403 ? 12.199 -14.619 -2.541 1.00 91.12 403 LEU A CA 1
ATOM 3160 C C . LEU A 1 403 ? 13.051 -14.781 -3.808 1.00 91.12 403 LEU A C 1
ATOM 3162 O O . LEU A 1 403 ? 14.268 -14.935 -3.710 1.00 91.12 403 LEU A O 1
ATOM 3166 N N . ALA A 1 404 ? 12.428 -14.714 -4.988 1.00 91.75 404 ALA A N 1
ATOM 3167 C CA . ALA A 1 404 ? 13.132 -14.835 -6.262 1.00 91.75 404 ALA A CA 1
ATOM 3168 C C . ALA A 1 404 ? 14.173 -13.718 -6.439 1.00 91.75 404 ALA A C 1
ATOM 3170 O O . ALA A 1 404 ? 15.322 -13.996 -6.787 1.00 91.75 404 ALA A O 1
ATOM 3171 N N . ALA A 1 405 ? 13.801 -12.478 -6.123 1.00 88.31 405 ALA A N 1
ATOM 3172 C CA . ALA A 1 405 ? 14.684 -11.324 -6.168 1.00 88.31 405 ALA A CA 1
ATOM 3173 C C . ALA A 1 405 ? 15.899 -11.506 -5.250 1.00 88.31 405 ALA A C 1
ATOM 3175 O O . ALA A 1 405 ? 17.030 -11.333 -5.696 1.00 88.31 405 ALA A O 1
ATOM 3176 N N . VAL A 1 406 ? 15.708 -11.930 -3.995 1.00 87.00 406 VAL A N 1
ATOM 3177 C CA . VAL A 1 406 ? 16.830 -12.188 -3.072 1.00 87.00 406 VAL A CA 1
ATOM 3178 C C . VAL A 1 406 ? 17.768 -13.264 -3.613 1.00 87.00 406 VAL A C 1
ATOM 3180 O O . VAL A 1 406 ? 18.983 -13.082 -3.565 1.00 87.00 406 VAL A O 1
ATOM 3183 N N . CYS A 1 407 ? 17.235 -14.360 -4.157 1.00 92.62 407 CYS A N 1
ATOM 3184 C CA . CYS A 1 407 ? 18.055 -15.424 -4.737 1.00 92.62 407 CYS A CA 1
ATOM 3185 C C . CYS A 1 407 ? 18.889 -14.928 -5.928 1.00 92.62 407 CYS A C 1
ATOM 3187 O O . CYS A 1 407 ? 20.084 -15.220 -6.004 1.00 92.62 407 CYS A O 1
ATOM 3189 N N . LEU A 1 408 ? 18.289 -14.151 -6.832 1.00 91.31 408 LEU A N 1
ATOM 3190 C CA . LEU A 1 408 ? 18.987 -13.587 -7.988 1.00 91.31 408 LEU A CA 1
ATOM 3191 C C . LEU A 1 408 ? 20.046 -12.559 -7.575 1.00 91.31 408 LEU A C 1
ATOM 3193 O O . LEU A 1 408 ? 21.156 -12.570 -8.105 1.00 91.31 408 LEU A O 1
ATOM 3197 N N . GLN A 1 409 ? 19.751 -11.709 -6.592 1.00 85.75 409 GLN A N 1
ATOM 3198 C CA . GLN A 1 409 ? 20.724 -10.740 -6.087 1.00 85.75 409 GLN A CA 1
ATOM 3199 C C . GLN A 1 409 ? 21.877 -11.415 -5.338 1.00 85.75 409 GLN A C 1
ATOM 3201 O O . GLN A 1 409 ? 23.029 -11.013 -5.499 1.00 85.75 409 GLN A O 1
ATOM 3206 N N . ALA A 1 410 ? 21.601 -12.475 -4.575 1.00 89.38 410 ALA A N 1
ATOM 3207 C CA . ALA A 1 410 ? 22.640 -13.287 -3.949 1.00 89.38 410 ALA A CA 1
ATOM 3208 C C . ALA A 1 410 ? 23.554 -13.932 -5.000 1.00 89.38 410 ALA A C 1
ATOM 3210 O O . ALA A 1 410 ? 24.773 -13.878 -4.858 1.00 89.38 410 ALA A O 1
ATOM 3211 N N . TYR A 1 411 ? 22.986 -14.464 -6.089 1.00 90.94 411 TYR A N 1
ATOM 3212 C CA . TYR A 1 411 ? 23.775 -14.969 -7.212 1.00 90.94 411 TYR A CA 1
ATOM 3213 C C . TYR A 1 411 ? 24.695 -13.881 -7.784 1.00 90.94 411 TYR A C 1
ATOM 3215 O O . TYR A 1 411 ? 25.904 -14.098 -7.874 1.00 90.94 411 TYR A O 1
ATOM 3223 N N . ARG A 1 412 ? 24.163 -12.686 -8.076 1.00 86.00 412 ARG A N 1
ATOM 3224 C CA . ARG A 1 412 ? 24.952 -11.565 -8.620 1.00 86.00 412 ARG A CA 1
ATOM 3225 C C . ARG A 1 412 ? 26.081 -11.116 -7.692 1.00 86.00 412 ARG A C 1
ATOM 3227 O O . ARG A 1 412 ? 27.160 -10.801 -8.178 1.00 86.00 412 ARG A O 1
ATOM 3234 N N . LEU A 1 413 ? 25.865 -11.141 -6.373 1.00 85.38 413 LEU A N 1
ATOM 3235 C CA . LEU A 1 413 ? 26.914 -10.869 -5.380 1.00 85.38 413 LEU A CA 1
ATOM 3236 C C . LEU A 1 413 ? 28.053 -11.895 -5.414 1.00 85.38 413 LEU A C 1
ATOM 3238 O O . LEU A 1 413 ? 29.185 -11.558 -5.077 1.00 85.38 413 LEU A O 1
ATOM 3242 N N . THR A 1 414 ? 27.753 -13.145 -5.772 1.00 89.31 414 THR A N 1
ATOM 3243 C CA . THR A 1 414 ? 28.738 -14.238 -5.797 1.00 89.31 414 THR A CA 1
ATOM 3244 C C . THR A 1 414 ? 29.428 -14.420 -7.146 1.00 89.31 414 THR A C 1
ATOM 3246 O O . THR A 1 414 ? 30.563 -14.885 -7.177 1.00 89.31 414 THR A O 1
ATOM 3249 N N . ALA A 1 415 ? 28.761 -14.074 -8.251 1.00 87.81 415 ALA A N 1
ATOM 3250 C CA . ALA A 1 415 ? 29.249 -14.337 -9.603 1.00 87.81 415 ALA A CA 1
ATOM 3251 C C . ALA A 1 415 ? 30.401 -13.405 -10.019 1.00 87.81 415 ALA A C 1
ATOM 3253 O O . ALA A 1 415 ? 31.318 -13.841 -10.713 1.00 87.81 415 ALA A O 1
ATOM 3254 N N . ALA A 1 416 ? 30.397 -12.148 -9.566 1.00 75.50 416 ALA A N 1
ATOM 3255 C CA . ALA A 1 416 ? 31.469 -11.194 -9.834 1.00 75.50 416 ALA A CA 1
ATOM 3256 C C . ALA A 1 416 ? 31.608 -10.190 -8.677 1.00 75.50 416 ALA A C 1
ATOM 3258 O O . ALA A 1 416 ? 30.591 -9.779 -8.115 1.00 75.50 416 ALA A O 1
ATOM 3259 N N . PRO A 1 417 ? 32.835 -9.759 -8.311 1.00 78.50 417 PRO A N 1
ATOM 3260 C CA . PRO A 1 417 ? 33.007 -8.665 -7.364 1.00 78.50 417 PRO A CA 1
ATOM 3261 C C . PRO A 1 417 ? 32.368 -7.409 -7.970 1.00 78.50 417 PRO A C 1
ATOM 3263 O O . PRO A 1 417 ? 32.834 -6.947 -9.016 1.00 78.50 417 PRO A O 1
ATOM 3266 N N . PRO A 1 418 ? 31.298 -6.862 -7.367 1.00 76.81 418 PRO A N 1
ATOM 3267 C CA . PRO A 1 418 ? 30.571 -5.766 -7.978 1.00 76.81 418 PRO A CA 1
ATOM 3268 C C . PRO A 1 418 ? 31.485 -4.549 -8.052 1.00 76.81 418 PRO A C 1
ATOM 3270 O O . PRO A 1 418 ? 32.112 -4.156 -7.061 1.00 76.81 418 PRO A O 1
ATOM 3273 N N . SER A 1 419 ? 31.543 -3.916 -9.220 1.00 80.62 419 SER A N 1
ATOM 3274 C CA . SER A 1 419 ? 32.127 -2.582 -9.303 1.00 80.62 419 SER A CA 1
ATOM 3275 C C . SER A 1 419 ? 31.353 -1.633 -8.370 1.00 80.62 419 SER A C 1
ATOM 3277 O O . SER A 1 419 ? 30.168 -1.858 -8.108 1.00 80.62 419 SER A O 1
ATOM 3279 N N . PRO A 1 420 ? 31.944 -0.530 -7.874 1.00 77.81 420 PRO A N 1
ATOM 3280 C CA . PRO A 1 420 ? 31.206 0.433 -7.051 1.00 77.81 420 PRO A CA 1
ATOM 3281 C C . PRO A 1 420 ? 29.913 0.942 -7.717 1.00 77.81 420 PRO A C 1
ATOM 3283 O O . PRO A 1 420 ? 28.940 1.241 -7.030 1.00 77.81 420 PRO A O 1
ATOM 3286 N N . ALA A 1 421 ? 29.884 0.996 -9.054 1.00 73.56 421 ALA A N 1
ATOM 3287 C CA . ALA A 1 421 ? 28.704 1.364 -9.833 1.00 73.56 421 ALA A CA 1
ATOM 3288 C C . ALA A 1 421 ? 27.585 0.304 -9.789 1.00 73.56 421 ALA A C 1
ATOM 3290 O O . ALA A 1 421 ? 26.417 0.665 -9.868 1.00 73.56 421 ALA A O 1
ATOM 3291 N N . GLU A 1 422 ? 27.921 -0.976 -9.628 1.00 73.69 422 GLU A N 1
ATOM 3292 C CA . GLU A 1 422 ? 26.967 -2.090 -9.504 1.00 73.69 422 GLU A CA 1
ATOM 3293 C C . GLU A 1 422 ? 26.601 -2.385 -8.044 1.00 73.69 422 GLU A C 1
ATOM 3295 O O . GLU A 1 422 ? 25.492 -2.838 -7.758 1.00 73.69 422 GLU A O 1
ATOM 3300 N N . ALA A 1 423 ? 27.505 -2.084 -7.109 1.00 79.06 423 ALA A N 1
ATOM 3301 C CA . ALA A 1 423 ? 27.282 -2.271 -5.682 1.00 79.06 423 ALA A CA 1
ATOM 3302 C C . ALA A 1 423 ? 26.209 -1.315 -5.138 1.00 79.06 423 ALA A C 1
ATOM 3304 O O . ALA A 1 423 ? 25.381 -1.727 -4.332 1.00 79.06 423 ALA A O 1
ATOM 3305 N N . VAL A 1 424 ? 26.185 -0.052 -5.584 1.00 79.44 424 VAL A N 1
ATOM 3306 C CA . VAL A 1 424 ? 25.220 0.949 -5.088 1.00 79.44 424 VAL A CA 1
ATOM 3307 C C . VAL A 1 424 ? 23.760 0.559 -5.377 1.00 79.44 424 VAL A C 1
ATOM 3309 O O . VAL A 1 424 ? 22.966 0.551 -4.436 1.00 79.44 424 VAL A O 1
ATOM 3312 N N . PRO A 1 425 ? 23.369 0.174 -6.606 1.00 73.81 425 PRO A N 1
ATOM 3313 C CA . PRO A 1 425 ? 22.000 -0.262 -6.905 1.00 73.81 425 PRO A CA 1
ATOM 3314 C C . PRO A 1 425 ? 21.608 -1.510 -6.155 1.00 73.81 425 PRO A C 1
ATOM 3316 O O . PRO A 1 425 ? 20.474 -1.630 -5.717 1.00 73.81 425 PRO A O 1
ATOM 3319 N N . LEU A 1 426 ? 22.553 -2.428 -5.994 1.00 77.44 426 LEU A N 1
ATOM 3320 C CA . LEU A 1 426 ? 22.349 -3.676 -5.289 1.00 77.44 426 LEU A CA 1
ATOM 3321 C C . LEU A 1 426 ? 22.110 -3.438 -3.797 1.00 77.44 426 LEU A C 1
ATOM 3323 O O . LEU A 1 426 ? 21.170 -3.985 -3.229 1.00 77.44 426 LEU A O 1
ATOM 3327 N N . ILE A 1 427 ? 22.900 -2.559 -3.175 1.00 81.62 427 ILE A N 1
ATOM 3328 C CA . ILE A 1 427 ? 22.698 -2.133 -1.786 1.00 81.62 427 ILE A CA 1
ATOM 3329 C C . ILE A 1 427 ? 21.367 -1.392 -1.648 1.00 81.62 427 ILE A C 1
ATOM 3331 O O . ILE A 1 427 ? 20.611 -1.688 -0.724 1.00 81.62 427 ILE A O 1
ATOM 3335 N N . ASN A 1 428 ? 21.047 -0.471 -2.559 1.00 77.56 428 ASN A N 1
ATOM 3336 C CA . ASN A 1 428 ? 19.783 0.266 -2.529 1.00 77.56 428 ASN A CA 1
ATOM 3337 C C . ASN A 1 428 ? 18.578 -0.660 -2.724 1.00 77.56 428 ASN A C 1
ATOM 3339 O O . ASN A 1 428 ? 17.600 -0.540 -1.990 1.00 77.56 428 ASN A O 1
ATOM 3343 N N . PHE A 1 429 ? 18.675 -1.627 -3.636 1.00 77.62 429 PHE A N 1
ATOM 3344 C CA . PHE A 1 429 ? 17.661 -2.650 -3.864 1.00 77.62 429 PHE A CA 1
ATOM 3345 C C . PHE A 1 429 ? 17.458 -3.499 -2.610 1.00 77.62 429 PHE A C 1
ATOM 3347 O O . PHE A 1 429 ? 16.342 -3.596 -2.112 1.00 77.62 429 PHE A O 1
ATOM 3354 N N . CYS A 1 430 ? 18.536 -4.032 -2.028 1.00 78.06 430 CYS A N 1
ATOM 3355 C CA . CYS A 1 430 ? 18.481 -4.763 -0.763 1.00 78.06 430 CYS A CA 1
ATOM 3356 C C . CYS A 1 430 ? 17.906 -3.901 0.370 1.00 78.06 430 CYS A C 1
ATOM 3358 O O . CYS A 1 430 ? 17.105 -4.385 1.162 1.00 78.06 430 CYS A O 1
ATOM 3360 N N . SER A 1 431 ? 18.254 -2.617 0.444 1.00 79.69 431 SER A N 1
ATOM 3361 C CA . SER A 1 431 ? 17.734 -1.707 1.472 1.00 79.69 431 SER A CA 1
ATOM 3362 C C . SER A 1 431 ? 16.234 -1.475 1.305 1.00 79.69 431 SER A C 1
ATOM 3364 O O . SER A 1 431 ? 15.490 -1.572 2.282 1.00 79.69 431 SER A O 1
ATOM 3366 N N . GLY A 1 432 ? 15.761 -1.232 0.079 1.00 75.19 432 GLY A N 1
ATOM 3367 C CA . GLY A 1 432 ? 14.333 -1.096 -0.214 1.00 75.19 432 GLY A CA 1
ATOM 3368 C C . GLY A 1 432 ? 13.579 -2.399 0.059 1.00 75.19 432 GLY A C 1
ATOM 3369 O O . GLY A 1 432 ? 12.529 -2.400 0.702 1.00 75.19 432 GLY A O 1
ATOM 3370 N N . PHE A 1 433 ? 14.179 -3.527 -0.307 1.00 73.19 433 PHE A N 1
ATOM 3371 C CA . PHE A 1 433 ? 13.660 -4.864 -0.065 1.00 73.19 433 PHE A CA 1
ATOM 3372 C C . PHE A 1 433 ? 13.501 -5.185 1.425 1.00 73.19 433 PHE A C 1
ATOM 3374 O O . PHE A 1 433 ? 12.424 -5.568 1.884 1.00 73.19 433 PHE A O 1
ATOM 3381 N N . PHE A 1 434 ? 14.560 -4.994 2.215 1.00 75.31 434 PHE A N 1
ATOM 3382 C CA . PHE A 1 434 ? 14.513 -5.200 3.660 1.00 75.31 434 PHE A CA 1
ATOM 3383 C C . PHE A 1 434 ? 13.583 -4.200 4.339 1.00 75.31 434 PHE A C 1
ATOM 3385 O O . PHE A 1 434 ? 12.985 -4.542 5.355 1.00 75.31 434 PHE A O 1
ATOM 3392 N N . SER A 1 435 ? 13.403 -3.003 3.777 1.00 73.12 435 SER A N 1
ATOM 3393 C CA . SER A 1 435 ? 12.391 -2.053 4.258 1.00 73.12 435 SER A CA 1
ATOM 3394 C C . SER A 1 435 ? 10.972 -2.571 3.996 1.00 73.12 435 SER A C 1
ATOM 3396 O O . SER A 1 435 ? 10.116 -2.507 4.879 1.00 73.12 435 SER A O 1
ATOM 3398 N N . SER A 1 436 ? 10.740 -3.169 2.825 1.00 69.06 436 SER A N 1
ATOM 3399 C CA . SER A 1 436 ? 9.463 -3.789 2.431 1.00 69.06 436 SER A CA 1
ATOM 3400 C C . SER A 1 436 ? 9.126 -4.983 3.334 1.00 69.06 436 SER A C 1
ATOM 3402 O O . SER A 1 436 ? 8.064 -5.031 3.956 1.00 69.06 436 SER A O 1
ATOM 3404 N N . CYS A 1 437 ? 10.084 -5.897 3.523 1.00 69.88 437 CYS A N 1
ATOM 3405 C CA . CYS A 1 437 ? 9.964 -7.030 4.445 1.00 69.88 437 CYS A CA 1
ATOM 3406 C C . CYS A 1 437 ? 9.886 -6.586 5.917 1.00 69.88 437 CYS A C 1
ATOM 3408 O O . CYS A 1 437 ? 9.158 -7.168 6.721 1.00 69.88 437 CYS A O 1
ATOM 3410 N N . GLY A 1 438 ? 10.618 -5.534 6.285 1.00 64.69 438 GLY A N 1
ATOM 3411 C CA . GLY A 1 438 ? 10.656 -4.961 7.628 1.00 64.69 438 GLY A CA 1
ATOM 3412 C C . GLY A 1 438 ? 9.305 -4.412 8.071 1.00 64.69 438 GLY A C 1
ATOM 3413 O O . GLY A 1 438 ? 8.975 -4.503 9.253 1.00 64.69 438 GLY A O 1
ATOM 3414 N N . SER A 1 439 ? 8.477 -3.947 7.133 1.00 59.22 439 SER A N 1
ATOM 3415 C CA . SER A 1 439 ? 7.073 -3.606 7.389 1.00 59.22 439 SER A CA 1
ATOM 3416 C C . SER A 1 439 ? 6.300 -4.793 7.980 1.00 59.22 439 SER A C 1
ATOM 3418 O O . SER A 1 439 ? 5.542 -4.617 8.934 1.00 59.22 439 SER A O 1
ATOM 3420 N N . CYS A 1 440 ? 6.568 -6.019 7.516 1.00 57.56 440 CYS A N 1
ATOM 3421 C CA . CYS A 1 440 ? 5.963 -7.239 8.062 1.00 57.56 440 CYS A CA 1
ATOM 3422 C C . CYS A 1 440 ? 6.487 -7.562 9.477 1.00 57.56 440 CYS A C 1
ATOM 3424 O O . CYS A 1 440 ? 5.717 -7.941 10.359 1.00 57.56 440 CYS A O 1
ATOM 3426 N N . ALA A 1 441 ? 7.780 -7.347 9.741 1.00 57.16 441 ALA A N 1
ATOM 3427 C CA . ALA A 1 441 ? 8.370 -7.538 11.073 1.00 57.16 441 ALA A CA 1
ATOM 3428 C C . ALA A 1 441 ? 7.950 -6.447 12.083 1.00 57.16 441 ALA A C 1
ATOM 3430 O O . ALA A 1 441 ? 7.855 -6.694 13.288 1.00 57.16 441 ALA A O 1
ATOM 3431 N N . GLY A 1 442 ? 7.673 -5.230 11.608 1.00 57.75 442 GLY A N 1
ATOM 3432 C CA . GLY A 1 442 ? 7.079 -4.153 12.398 1.00 57.75 442 GLY A CA 1
ATOM 3433 C C . GLY A 1 442 ? 5.681 -4.527 12.884 1.00 57.75 442 GLY A C 1
ATOM 3434 O O . GLY A 1 442 ? 5.391 -4.379 14.072 1.00 57.75 442 GLY A O 1
ATOM 3435 N N . VAL A 1 443 ? 4.863 -5.113 12.000 1.00 57.44 443 VAL A N 1
ATOM 3436 C CA . VAL A 1 443 ? 3.572 -5.714 12.372 1.00 57.44 443 VAL A CA 1
ATOM 3437 C C . VAL A 1 443 ? 3.776 -6.807 13.420 1.00 57.44 443 VAL A C 1
ATOM 3439 O O . VAL A 1 443 ? 3.075 -6.811 14.426 1.00 57.44 443 VAL A O 1
ATOM 3442 N N . GLU A 1 444 ? 4.785 -7.669 13.277 1.00 58.72 444 GLU A N 1
ATOM 3443 C CA . GLU A 1 444 ? 5.092 -8.678 14.297 1.00 58.72 444 GLU A CA 1
ATOM 3444 C C . GLU A 1 444 ? 5.450 -8.058 15.660 1.00 58.72 444 GLU A C 1
ATOM 3446 O O . GLU A 1 444 ? 4.980 -8.537 16.690 1.00 58.72 444 GLU A O 1
ATOM 3451 N N . LYS A 1 445 ? 6.246 -6.981 15.711 1.00 64.56 445 LYS A N 1
ATOM 3452 C CA . LYS A 1 445 ? 6.544 -6.281 16.975 1.00 64.56 445 LYS A CA 1
ATOM 3453 C C . LYS A 1 445 ? 5.293 -5.675 17.607 1.00 64.56 445 LYS A C 1
ATOM 3455 O O . LYS A 1 445 ? 5.153 -5.782 18.824 1.00 64.56 445 LYS A O 1
ATOM 3460 N N . ILE A 1 446 ? 4.398 -5.095 16.807 1.00 58.19 446 ILE A N 1
ATOM 3461 C CA . ILE A 1 446 ? 3.110 -4.562 17.275 1.00 58.19 446 ILE A CA 1
ATOM 3462 C C . ILE A 1 446 ? 2.245 -5.703 17.828 1.00 58.19 446 ILE A C 1
ATOM 3464 O O . ILE A 1 446 ? 1.778 -5.628 18.962 1.00 58.19 446 ILE A O 1
ATOM 3468 N N . LEU A 1 447 ? 2.126 -6.814 17.095 1.00 55.06 447 LEU A N 1
ATOM 3469 C CA . LEU A 1 447 ? 1.393 -8.004 17.539 1.00 55.06 447 LEU A CA 1
ATOM 3470 C C . LEU A 1 447 ? 2.004 -8.620 18.806 1.00 55.06 447 LEU A C 1
ATOM 3472 O O . LEU A 1 447 ? 1.279 -9.018 19.715 1.00 55.06 447 LEU A O 1
ATOM 3476 N N . ARG A 1 448 ? 3.337 -8.663 18.915 1.00 64.81 448 ARG A N 1
ATOM 3477 C CA . ARG A 1 448 ? 4.049 -9.145 20.109 1.00 64.81 448 ARG A CA 1
ATOM 3478 C C . ARG A 1 448 ? 3.879 -8.205 21.299 1.00 64.81 448 ARG A C 1
AT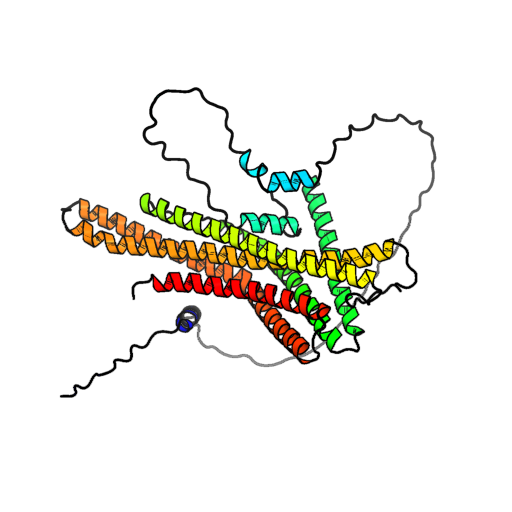OM 3480 O O . ARG A 1 448 ? 3.804 -8.691 22.424 1.00 64.81 448 ARG A O 1
ATOM 3487 N N . GLN A 1 449 ? 3.834 -6.891 21.088 1.00 65.75 449 GLN A N 1
ATOM 3488 C CA . GLN A 1 449 ? 3.515 -5.934 22.150 1.00 65.75 449 GLN A CA 1
ATOM 3489 C C . GLN A 1 449 ? 2.076 -6.126 22.632 1.00 65.75 449 GLN A C 1
ATOM 3491 O O . GLN A 1 449 ? 1.877 -6.252 23.838 1.00 65.75 449 GLN A O 1
ATOM 3496 N N . GLY A 1 450 ? 1.112 -6.287 21.720 1.00 55.62 450 GLY A N 1
ATOM 3497 C CA . GLY A 1 450 ? -0.264 -6.657 22.064 1.00 55.62 450 GLY A CA 1
ATOM 3498 C C . GLY A 1 450 ? -0.326 -7.952 22.883 1.00 55.62 450 GLY A C 1
ATOM 3499 O O . GLY A 1 450 ? -0.881 -7.967 23.982 1.00 55.62 450 GLY A O 1
ATOM 3500 N N . ALA A 1 451 ? 0.353 -9.008 22.421 1.00 57.31 451 ALA A N 1
ATOM 3501 C CA . ALA A 1 451 ? 0.392 -10.312 23.088 1.00 57.31 451 ALA A CA 1
ATOM 3502 C C . ALA A 1 451 ? 1.058 -10.286 24.476 1.00 57.31 451 ALA A C 1
ATOM 3504 O O . ALA A 1 451 ? 0.638 -11.020 25.362 1.00 57.31 451 ALA A O 1
ATOM 3505 N N . ARG A 1 452 ? 2.073 -9.439 24.703 1.00 62.34 452 ARG A N 1
ATOM 3506 C CA . ARG A 1 452 ? 2.707 -9.286 26.030 1.00 62.34 452 ARG A CA 1
ATOM 3507 C C . ARG A 1 452 ? 1.823 -8.576 27.046 1.00 62.34 452 ARG A C 1
ATOM 3509 O O . ARG A 1 452 ? 2.063 -8.712 28.238 1.00 62.34 452 ARG A O 1
ATOM 3516 N N . THR A 1 453 ? 0.844 -7.799 26.589 1.00 51.03 453 THR A N 1
ATOM 3517 C CA . THR A 1 453 ? -0.109 -7.146 27.492 1.00 51.03 453 THR A CA 1
ATOM 3518 C C . THR A 1 453 ? -1.309 -8.031 27.821 1.00 51.03 453 THR A C 1
ATOM 3520 O O . THR A 1 453 ? -2.105 -7.667 28.683 1.00 51.03 453 THR A O 1
ATOM 3523 N N . TRP A 1 454 ? -1.471 -9.183 27.167 1.00 43.88 454 TRP A N 1
ATOM 3524 C CA . TRP A 1 454 ? -2.486 -10.150 27.570 1.00 43.88 454 TRP A CA 1
ATOM 3525 C C . TRP A 1 454 ? -2.069 -10.794 28.902 1.00 43.88 454 TRP A C 1
ATOM 3527 O O . TRP A 1 454 ? -0.969 -11.349 28.968 1.00 43.88 454 TRP A O 1
ATOM 3537 N N . PRO A 1 455 ? -2.893 -10.700 29.963 1.00 41.97 455 PRO A N 1
ATOM 3538 C CA . PRO A 1 455 ? -2.651 -11.480 31.167 1.00 41.97 455 PRO A CA 1
ATOM 3539 C C . PRO A 1 455 ? -2.664 -12.969 30.795 1.00 41.97 455 PRO A C 1
ATOM 3541 O O . PRO A 1 455 ? -3.513 -13.399 30.010 1.00 41.97 455 PRO A O 1
ATOM 3544 N N . GLN A 1 456 ? -1.663 -13.708 31.284 1.00 43.53 456 GLN A N 1
ATOM 3545 C CA . GLN A 1 456 ? -1.568 -15.162 31.116 1.00 43.53 456 GLN A CA 1
ATOM 3546 C C . GLN A 1 456 ? -2.636 -15.896 31.913 1.00 43.53 456 GLN A C 1
ATOM 3548 O O . GLN A 1 456 ? -2.931 -15.437 33.041 1.00 43.53 456 GLN A O 1
#

Foldseek 3Di:
DDDDDDDDDDDDDDPVVVVVVVVVVVVVVVVVPDDDDDDDDDDDDDDDDDDDDDDDDDDDDDDDDDDDDDDDDDDDDDDDDPPPDDPDPVVVVVCLPPPVVPPPPDDDDDDDDPDDDDDPVDDDDAFQQLCSVLQVLCQVLLLHPDPPDDPVRVVVSNVVNVVLVVLLVVQLVQLVVLLVPDPDPLLNLVSVLVNLLSVLLVVLSVLCNVCVVLLVVLSVLLRDQLPQPPVVLSVVLVVLLVVLSVVLVVLLVVLLVLLVVLLVLLLVLQVVCVVVVNDHNRTDDPDDPPDDDPVVVCSVSCSVSSNSVSSSSSLSSRLSSVLSSLSSLLSLVVSLVVLVVVLVVVVVPVVPDDDDPVVVVVVVSSVVSVVSSVVSVVSSVVSVVSVCVSCVVSVVSLVVSLVSSVVSLVCSVPVDPDDPSRVVSSVSVVVSSCSSVVSVVVSVVSVVVVVVPDDD

Sequence (456 aa):
MEGVEASSATCRPSASRLICCNVRFARRREEAAFPGKGSAADRCLSPSYMEHSARGRETERCVRTRSAGWARGAARVPPSPRRVRPPQVSEMVASGLGDGFRRKNRSAPLPESDAAPQGSEGAPAAPINFFALNYVLLALSGIWPPDDLAPPARVTYIVLSSIAHFFFFYSSITYTGAMMGIDSIDKATGALCDLFVIYLSIYKIFVLLKNKQLIRSLVEALKFDMDVQYAPLRRACREHEEQTHKQATKLTFMYYMVLLSVDATYIFMFLRAEWNDVVGIPQWDPLSLRRTNNLTFFFYACVPISAALMSGIHTTVFDTMILSFSMGLGAKIDNLARLLRTLEEEPKHAAHGVHGDGLVEVHRERLQRLHDAVRLHQRIIRFVDELESALSSMSLAQLLESLAAVCLQAYRLTAAPPSPAEAVPLINFCSGFFSSCGSCAGVEKILRQGARTWPQ

Organism: Thrips palmi (NCBI:txid161013)

Secondary structure (DSSP, 8-state):
-----------PPPTHHHHHHHHHHHHHHHHTS-------------------------------------------PPPPPP--PPPPHHHHHHIIIIITTTGGG-PPPPPP-----------PPPPP-TTHHHHHHHHHTTSS--TT--HHHHHHHHHHHHHHHHHHHHHHHHHHHHHTT---HHHHHHHHHHHHHHHHHHHHHHHHHHTHHHHHHHHHHHT-------HHHHHHHHHHHHHHHHHHHHHHHHHHHHHHHHHHHHHHHHHHHHHTT---S----SS-GGG--HHHHHHHHHHHHHHHHHHHHHHHHHHHHHHHHHHHHHHHHHHHHHHHHHHHHHHHHHTTT--THHHHHHHHHHHHHHHHHHHHHHHHHHHHHHHHHHHHHHHHHHHHHHHHHHHHHHHHHHHS---HHHHHHHHHHHHHHHHHHHHHHHHHHHHHHHHHTS--

pLDDT: mean 72.62, std 24.12, range [27.98, 97.31]

Radius of gyration: 31.69 Å; chains: 1; bounding box: 65×86×108 Å